Protein AF-D9SPM3-F1 (afdb_monomer)

Foldseek 3Di:
DDPVLVVLVVVLVVVLVVLLVCLLCFQVLFDAQAQLLFGAAHPCCPDPQNVVLNVVLNVQLVVLSVVLVVVLVVVCVVCVLQNVLSSLVSVVVSVVSSLVSSLVSVVVVVVVPVVDDRDHPCPDDDDPDPVVPVPCPDLPADDPVLVVVLVVLLVVLCVLCVVLVNNVLSVVLVVLLVVLVVQLVLLVQADADDFWFDPVQLVVLQSVLSHLLSVLSSLLSVLSSQLSSLVSCVSSVVDDPVVNVVSNCCSPPVSVVVSVVSSVCQGASSNNDDDDDDDPPNIHGNDDRPSVQDVSSWAGEDLPDPDQWYATSIHHGIHGHCNDPVNVVVVVVVVVVSVVVSVVSNVVSVCCVQQLPQWDFDDDQFWTWTDDPQIDTGGLVFWDDKDKAQAADPQKDDPDFDDDAQATAHFIAGPVARTEGEGTNGRNGIWMWTQGPVSHIYIHDDPDNVVRVVVVVVSVVSSVVD

Mean predicted aligned error: 9.83 Å

Sequence (466 aa):
MDGSMIFISIFSIVIFSIFYAIGSYINALSNKGIFFGVRMPLGYEKHENLLALKKDYTKRFNISFLIFVLVYAITIFLFKDYVFSTFFIAIFALLLLIHNNFYTIHKKVRQIKKEEVWKFESRKVVVVDLKGRKNTSENKTLSKGLYFILAAIVLVSFIIAFREDIIFLAIAQIVTTLVMLLAIYAINNTKQQLNGGEANELIEKNKRYKYYISLLMYIASLAVTLSFFFVILASADFISSPVIFISIIATTFIPMIIIVIGALLIGQGGKNLSVNSVNDEDKLIIDRDDDENYVLGCFYYNKNDPAVFVPKRIGIGTDLNYAKPGSKIFIGIVLAILIGSLISTFSLSHLVSTGVKEKSITIEANELSIEGMYGIKIPYESIYSIEMMETFPQDMTRKNGLAINHTLIGKFKSKAYDNCNLYIMDSRKPNLFIYTKEEKRIFINYENPDRTRELYDKIIEKIHNN

Organism: Clostridium cellulovorans (strain ATCC 35296 / DSM 3052 / OCM 3 / 743B) (NCBI:txid573061)

Structure (mmCIF, N/CA/C/O backbone):
data_AF-D9SPM3-F1
#
_entry.id   AF-D9SPM3-F1
#
loop_
_atom_site.group_PDB
_atom_site.id
_atom_site.type_symbol
_atom_site.label_atom_id
_atom_site.label_alt_id
_atom_site.label_comp_id
_atom_site.label_asym_id
_atom_site.label_entity_id
_atom_site.label_seq_id
_atom_site.pdbx_PDB_ins_code
_atom_site.Cartn_x
_atom_site.Cartn_y
_atom_site.Cartn_z
_atom_site.occupancy
_atom_site.B_iso_or_equiv
_atom_site.auth_seq_id
_atom_site.auth_comp_id
_atom_site.auth_asym_id
_atom_site.auth_atom_id
_atom_site.pdbx_PDB_model_num
ATOM 1 N N . MET A 1 1 ? 5.588 10.100 23.637 1.00 52.31 1 MET A N 1
ATOM 2 C CA . MET A 1 1 ? 5.103 10.030 22.240 1.00 52.31 1 MET A CA 1
ATOM 3 C C . MET A 1 1 ? 4.116 8.878 22.198 1.00 52.31 1 MET A C 1
ATOM 5 O O . MET A 1 1 ? 4.451 7.845 22.761 1.00 52.31 1 MET A O 1
ATOM 9 N N . ASP A 1 2 ? 2.910 9.067 21.660 1.00 69.44 2 ASP A N 1
ATOM 10 C CA . ASP A 1 2 ? 1.907 7.993 21.590 1.00 69.44 2 ASP A CA 1
ATOM 11 C C . ASP A 1 2 ? 2.465 6.778 20.814 1.00 69.44 2 ASP A C 1
ATOM 13 O O . ASP A 1 2 ? 3.255 6.948 19.879 1.00 69.44 2 ASP A O 1
ATOM 17 N N . GLY A 1 3 ? 2.095 5.557 21.206 1.00 71.19 3 GLY A N 1
ATOM 18 C CA . GLY A 1 3 ? 2.584 4.321 20.586 1.00 71.19 3 GLY A CA 1
ATOM 19 C C . GLY A 1 3 ? 2.261 4.254 19.090 1.00 71.19 3 GLY A C 1
ATOM 20 O O . GLY A 1 3 ? 3.086 3.799 18.296 1.00 71.19 3 GLY A O 1
ATOM 21 N N . SER A 1 4 ? 1.113 4.811 18.691 1.00 70.38 4 SER A N 1
ATOM 22 C CA . SER A 1 4 ? 0.690 4.961 17.292 1.00 70.38 4 SER A CA 1
ATOM 23 C C . SER A 1 4 ? 1.667 5.824 16.473 1.00 70.38 4 SER A C 1
ATOM 25 O O . SER A 1 4 ? 2.083 5.444 15.377 1.00 70.38 4 SER A O 1
ATOM 27 N N . MET A 1 5 ? 2.112 6.951 17.036 1.00 79.12 5 MET A N 1
ATOM 28 C CA . MET A 1 5 ? 3.074 7.867 16.420 1.00 79.12 5 MET A CA 1
ATOM 29 C C . MET A 1 5 ? 4.452 7.230 16.267 1.00 79.12 5 MET A C 1
ATOM 31 O O . MET A 1 5 ? 5.088 7.404 15.228 1.00 79.12 5 MET A O 1
ATOM 35 N N . ILE A 1 6 ? 4.918 6.484 17.275 1.00 82.44 6 ILE A N 1
ATOM 36 C CA . ILE A 1 6 ? 6.203 5.771 17.206 1.00 82.44 6 ILE A CA 1
ATOM 37 C C . ILE A 1 6 ? 6.146 4.720 16.098 1.00 82.44 6 ILE A C 1
ATOM 39 O O . ILE A 1 6 ? 7.025 4.688 15.237 1.00 82.44 6 ILE A O 1
ATOM 43 N N . PHE A 1 7 ? 5.084 3.911 16.079 1.00 82.00 7 PHE A N 1
ATOM 44 C CA . PHE A 1 7 ? 4.886 2.886 15.061 1.00 82.00 7 PHE A CA 1
ATOM 45 C C . PHE A 1 7 ? 4.881 3.476 13.646 1.00 82.00 7 PHE A C 1
ATOM 47 O O . PHE A 1 7 ? 5.651 3.034 12.793 1.00 82.00 7 PHE A O 1
ATOM 54 N N . ILE A 1 8 ? 4.076 4.516 13.403 1.00 85.44 8 ILE A N 1
ATOM 55 C CA . ILE A 1 8 ? 3.985 5.139 12.077 1.00 85.44 8 ILE A CA 1
ATOM 56 C C . ILE A 1 8 ? 5.299 5.816 11.698 1.00 85.44 8 ILE A C 1
ATOM 58 O O . ILE A 1 8 ? 5.698 5.738 10.540 1.00 85.44 8 ILE A O 1
ATOM 62 N N . SER A 1 9 ? 6.018 6.417 12.645 1.00 87.44 9 SER A N 1
ATOM 63 C CA . SER A 1 9 ? 7.339 7.001 12.382 1.00 87.44 9 SER A CA 1
ATOM 64 C C . SER A 1 9 ? 8.340 5.945 11.907 1.00 87.44 9 SER A C 1
ATOM 66 O O . SER A 1 9 ? 8.970 6.128 10.866 1.00 87.44 9 SER A O 1
ATOM 68 N N . ILE A 1 10 ? 8.435 4.809 12.606 1.00 86.69 10 ILE A N 1
ATOM 69 C CA . ILE A 1 10 ? 9.313 3.692 12.219 1.00 86.69 10 ILE A CA 1
ATOM 70 C C . ILE A 1 10 ? 8.909 3.148 10.845 1.00 86.69 10 ILE A C 1
ATOM 72 O O . ILE A 1 10 ? 9.753 2.987 9.963 1.00 86.69 10 ILE A O 1
ATOM 76 N N . PHE A 1 11 ? 7.612 2.923 10.633 1.00 86.19 11 PHE A N 1
ATOM 77 C CA . PHE A 1 11 ? 7.088 2.439 9.360 1.00 86.19 11 PHE A CA 1
ATOM 78 C C . PHE A 1 11 ? 7.397 3.408 8.206 1.00 86.19 11 PHE A C 1
ATOM 80 O O . PHE A 1 11 ? 7.850 2.991 7.138 1.00 86.19 11 PHE A O 1
ATOM 87 N N . SER A 1 12 ? 7.239 4.713 8.445 1.00 91.69 12 SER A N 1
ATOM 88 C CA . SER A 1 12 ? 7.533 5.772 7.473 1.00 91.69 12 SER A CA 1
ATOM 89 C C . SER A 1 12 ? 8.999 5.780 7.073 1.00 91.69 12 SER A C 1
ATOM 91 O O . SER A 1 12 ? 9.294 5.885 5.887 1.00 91.69 12 SER A O 1
ATOM 93 N N . ILE A 1 13 ? 9.919 5.618 8.030 1.00 92.00 13 ILE A N 1
ATOM 94 C CA . ILE A 1 13 ? 11.359 5.565 7.747 1.00 92.00 13 ILE A CA 1
ATOM 95 C C . ILE A 1 13 ? 11.666 4.445 6.754 1.00 92.00 13 ILE A C 1
ATOM 97 O O . ILE A 1 13 ? 12.374 4.681 5.773 1.00 92.00 13 ILE A O 1
ATOM 101 N N . VAL A 1 14 ? 11.116 3.245 6.960 1.00 89.38 14 VAL A N 1
ATOM 102 C CA . VAL A 1 14 ? 11.396 2.119 6.061 1.00 89.38 14 VAL A CA 1
ATOM 103 C C . VAL A 1 14 ? 10.812 2.364 4.670 1.00 89.38 14 VAL A C 1
ATOM 105 O O . VAL A 1 14 ? 11.526 2.238 3.674 1.00 89.38 14 VAL A O 1
ATOM 108 N N . ILE A 1 15 ? 9.542 2.770 4.587 1.00 90.88 15 ILE A N 1
ATOM 109 C CA . ILE A 1 15 ? 8.879 3.027 3.303 1.00 90.88 15 ILE A CA 1
ATOM 110 C C . ILE A 1 15 ? 9.575 4.161 2.538 1.00 90.88 15 ILE A C 1
ATOM 112 O O . ILE A 1 15 ? 9.873 4.020 1.351 1.00 90.88 15 ILE A O 1
ATOM 116 N N . PHE A 1 16 ? 9.906 5.265 3.205 1.00 95.62 16 PHE A N 1
ATOM 117 C CA . PHE A 1 16 ? 10.582 6.397 2.573 1.00 95.62 16 PHE A CA 1
ATOM 118 C C . PHE A 1 16 ? 12.001 6.045 2.131 1.00 95.62 16 PHE A C 1
ATOM 120 O O . PHE A 1 16 ? 12.412 6.483 1.061 1.00 95.62 16 PHE A O 1
ATOM 127 N N . SER A 1 17 ? 12.725 5.211 2.882 1.00 92.81 17 SER A N 1
ATOM 128 C CA . SER A 1 17 ? 14.054 4.724 2.479 1.00 92.81 17 SER A CA 1
ATOM 129 C C . SER A 1 17 ? 14.000 3.910 1.184 1.00 92.81 17 SER A C 1
ATOM 131 O O . SER A 1 17 ? 14.887 4.014 0.337 1.00 92.81 17 SER A O 1
ATOM 133 N N . ILE A 1 18 ? 12.930 3.139 0.980 1.00 89.69 18 ILE A N 1
ATOM 134 C CA . ILE A 1 18 ? 12.718 2.375 -0.255 1.00 89.69 18 ILE A CA 1
ATOM 135 C C . ILE A 1 18 ? 12.405 3.304 -1.420 1.00 89.69 18 ILE A C 1
ATOM 137 O O . ILE A 1 18 ? 13.001 3.175 -2.486 1.00 89.69 18 ILE A O 1
ATOM 141 N N . PHE A 1 19 ? 11.505 4.266 -1.226 1.00 93.38 19 PHE A N 1
ATOM 142 C CA . PHE A 1 19 ? 11.206 5.262 -2.253 1.00 93.38 19 PHE A CA 1
ATOM 143 C C . PHE A 1 19 ? 12.419 6.132 -2.593 1.00 93.38 19 PHE A C 1
ATOM 145 O O . PHE A 1 19 ? 12.628 6.447 -3.765 1.00 93.38 19 PHE A O 1
ATOM 152 N N . TYR A 1 20 ? 13.250 6.456 -1.601 1.00 95.88 20 TYR A N 1
ATOM 153 C CA . TYR A 1 20 ? 14.543 7.093 -1.811 1.00 95.88 20 TYR A CA 1
ATOM 154 C C . TYR A 1 20 ? 15.431 6.232 -2.707 1.00 95.88 20 TYR A C 1
ATOM 156 O O . TYR A 1 20 ? 15.867 6.707 -3.750 1.00 95.88 20 TYR A O 1
ATOM 164 N N . ALA A 1 21 ? 15.616 4.948 -2.378 1.00 92.44 21 ALA A N 1
ATOM 165 C CA . ALA A 1 21 ? 16.398 4.031 -3.203 1.00 92.44 21 ALA A CA 1
ATOM 166 C C . ALA A 1 21 ? 15.844 3.932 -4.638 1.00 92.44 21 ALA A C 1
ATOM 168 O O . ALA A 1 21 ? 16.591 4.087 -5.604 1.00 92.44 21 ALA A O 1
ATOM 169 N N . ILE A 1 22 ? 14.532 3.749 -4.808 1.00 90.06 22 ILE A N 1
ATOM 170 C CA . ILE A 1 22 ? 13.891 3.698 -6.133 1.00 90.06 22 ILE A CA 1
ATOM 171 C C . ILE A 1 22 ? 14.158 4.986 -6.922 1.00 90.06 22 ILE A C 1
ATOM 173 O O . ILE A 1 22 ? 14.510 4.906 -8.099 1.00 90.06 22 ILE A O 1
ATOM 177 N N . GLY A 1 23 ? 14.021 6.158 -6.293 1.00 93.81 23 GLY A N 1
ATOM 178 C CA . GLY A 1 23 ? 14.321 7.446 -6.916 1.00 93.81 23 GLY A CA 1
ATOM 179 C C . GLY A 1 23 ? 15.795 7.571 -7.300 1.00 93.81 23 GLY A C 1
ATOM 180 O O . GLY A 1 23 ? 16.112 7.766 -8.471 1.00 93.81 23 GLY A O 1
ATOM 181 N N . SER A 1 24 ? 16.718 7.348 -6.362 1.00 93.62 24 SER A N 1
ATOM 182 C CA . SER A 1 24 ? 18.165 7.422 -6.605 1.00 93.62 24 SER A CA 1
ATOM 183 C C . SER A 1 24 ? 18.628 6.498 -7.738 1.00 93.62 24 SER A C 1
ATOM 185 O O . SER A 1 24 ? 19.523 6.861 -8.505 1.00 93.62 24 SER A O 1
ATOM 187 N N . TYR A 1 25 ? 17.999 5.328 -7.887 1.00 90.38 25 TYR A N 1
ATOM 188 C CA . TYR A 1 25 ? 18.333 4.341 -8.914 1.00 90.38 25 TYR A CA 1
ATOM 189 C C . TYR A 1 25 ? 17.376 4.333 -10.116 1.00 90.38 25 TYR A C 1
ATOM 191 O O . TYR A 1 25 ? 17.509 3.460 -10.972 1.00 90.38 25 TYR A O 1
ATOM 199 N N . ILE A 1 26 ? 16.466 5.305 -10.263 1.00 90.06 26 ILE A N 1
ATOM 200 C CA . ILE A 1 26 ? 15.400 5.276 -11.283 1.00 90.06 26 ILE A CA 1
ATOM 201 C C . ILE A 1 26 ? 15.927 5.035 -12.709 1.00 90.06 26 ILE A C 1
ATOM 203 O O . ILE A 1 26 ? 15.393 4.219 -13.465 1.00 90.06 26 ILE A O 1
ATOM 207 N N . ASN A 1 27 ? 17.039 5.687 -13.062 1.00 87.88 27 ASN A N 1
ATOM 208 C CA . ASN A 1 27 ? 17.683 5.512 -14.359 1.00 87.88 27 ASN A CA 1
ATOM 209 C C . ASN A 1 27 ? 18.377 4.145 -14.463 1.00 87.88 27 ASN A C 1
ATOM 211 O O . ASN A 1 27 ? 18.220 3.439 -15.453 1.00 87.88 27 ASN A O 1
ATOM 215 N N . ALA A 1 28 ? 19.095 3.734 -13.414 1.00 84.81 28 ALA A N 1
ATOM 216 C CA . ALA A 1 28 ? 19.797 2.452 -13.371 1.00 84.81 28 ALA A CA 1
ATOM 217 C C . ALA A 1 28 ? 18.843 1.248 -13.395 1.00 84.81 28 ALA A C 1
ATOM 219 O O . ALA A 1 28 ? 19.225 0.182 -13.869 1.00 84.81 28 ALA A O 1
ATOM 220 N N . LEU A 1 29 ? 17.605 1.403 -12.927 1.00 82.44 29 LEU A N 1
ATOM 221 C CA . LEU A 1 29 ? 16.567 0.373 -12.977 1.00 82.44 29 LEU A CA 1
ATOM 222 C C . LEU A 1 29 ? 15.960 0.194 -14.379 1.00 82.44 29 LEU A C 1
ATOM 224 O O . LEU A 1 29 ? 15.351 -0.838 -14.641 1.00 82.44 29 LEU A O 1
ATOM 228 N N . SER A 1 30 ? 16.160 1.149 -15.290 1.00 83.56 30 SER A N 1
ATOM 229 C CA . SER A 1 30 ? 15.612 1.122 -16.654 1.00 83.56 30 SER A CA 1
ATOM 230 C C . SER A 1 30 ? 16.374 0.161 -17.581 1.00 83.56 30 SER A C 1
ATOM 232 O O . SER A 1 30 ? 17.455 -0.336 -17.240 1.00 83.56 30 SER A O 1
ATOM 234 N N . ASN A 1 31 ? 15.809 -0.139 -18.755 1.00 76.44 31 ASN A N 1
ATOM 235 C CA . ASN A 1 31 ? 16.478 -0.962 -19.770 1.00 76.44 31 ASN A CA 1
ATOM 236 C C . ASN A 1 31 ? 17.739 -0.282 -20.325 1.00 76.44 31 ASN A C 1
ATOM 238 O O . ASN A 1 31 ? 17.851 0.943 -20.321 1.00 76.44 31 ASN A O 1
ATOM 242 N N . LYS A 1 32 ? 18.676 -1.088 -20.846 1.00 75.38 32 LYS A N 1
ATOM 243 C CA . LYS A 1 32 ? 19.833 -0.568 -21.593 1.00 75.38 32 LYS A CA 1
ATOM 244 C C . LYS A 1 32 ? 19.348 0.265 -22.790 1.00 75.38 32 LYS A C 1
ATOM 246 O O . LYS A 1 32 ? 18.347 -0.093 -23.415 1.00 75.38 32 LYS A O 1
ATOM 251 N N . GLY A 1 33 ? 20.042 1.366 -23.078 1.00 77.38 33 GLY A N 1
ATOM 252 C CA . GLY A 1 33 ? 19.662 2.314 -24.133 1.00 77.38 33 GLY A CA 1
ATOM 253 C C . GLY A 1 33 ? 18.517 3.266 -23.763 1.00 77.38 33 GLY A C 1
ATOM 254 O O . GLY A 1 33 ? 17.997 3.950 -24.638 1.00 77.38 33 GLY A O 1
ATOM 255 N N . ILE A 1 34 ? 18.096 3.323 -22.492 1.00 85.19 34 ILE A N 1
ATOM 256 C CA . ILE A 1 34 ? 17.138 4.321 -21.994 1.00 85.19 34 ILE A CA 1
ATOM 257 C C . ILE A 1 34 ? 17.830 5.199 -20.952 1.00 85.19 34 ILE A C 1
ATOM 259 O O . ILE A 1 34 ? 18.307 4.701 -19.934 1.00 85.19 34 ILE A O 1
ATOM 263 N N . PHE A 1 35 ? 17.826 6.511 -21.183 1.00 89.50 35 PHE A N 1
ATOM 264 C CA . PHE A 1 35 ? 18.357 7.511 -20.264 1.00 89.50 35 PHE A CA 1
ATOM 265 C C . PHE A 1 35 ? 17.269 8.523 -19.912 1.00 89.50 35 PHE A C 1
ATOM 267 O O . PHE A 1 35 ? 16.781 9.253 -20.772 1.00 89.50 35 PHE A O 1
ATOM 274 N N . PHE A 1 36 ? 16.829 8.518 -18.652 1.00 92.69 36 PHE A N 1
ATOM 275 C CA . PHE A 1 36 ? 15.696 9.311 -18.160 1.00 92.69 36 PHE A CA 1
ATOM 276 C C . PHE A 1 36 ? 14.496 9.309 -19.129 1.00 92.69 36 PHE A C 1
ATOM 278 O O . PHE A 1 36 ? 13.918 10.344 -19.462 1.00 92.69 36 PHE A O 1
ATOM 285 N N . GLY A 1 37 ? 14.108 8.118 -19.586 1.00 90.94 37 GLY A N 1
ATOM 286 C CA . GLY A 1 37 ? 12.943 7.927 -20.450 1.00 90.94 37 GLY A CA 1
ATOM 287 C C . GLY A 1 37 ? 13.173 8.211 -21.927 1.00 90.94 37 GLY A C 1
ATOM 288 O O . GLY A 1 37 ? 12.296 7.900 -22.721 1.00 90.94 37 GLY A O 1
ATOM 289 N N . VAL A 1 38 ? 14.334 8.722 -22.328 1.00 90.56 38 VAL A N 1
ATOM 290 C CA . VAL A 1 38 ? 14.695 8.968 -23.732 1.00 90.56 38 VAL A CA 1
ATOM 291 C C . VAL A 1 38 ? 15.527 7.802 -24.254 1.00 90.56 38 VAL A C 1
ATOM 293 O O . VAL A 1 38 ? 16.403 7.308 -23.542 1.00 90.56 38 VAL A O 1
ATOM 296 N N . ARG A 1 39 ? 15.232 7.325 -25.467 1.00 86.12 39 ARG A N 1
ATOM 297 C CA . ARG A 1 39 ? 15.971 6.210 -26.064 1.00 86.12 39 ARG A CA 1
ATOM 298 C C . ARG A 1 39 ? 17.212 6.741 -26.758 1.00 86.12 39 ARG A C 1
ATOM 300 O O . ARG A 1 39 ? 17.115 7.695 -27.530 1.00 86.12 39 ARG A O 1
ATOM 307 N N . MET A 1 40 ? 18.346 6.101 -26.500 1.00 80.00 40 MET A N 1
ATOM 308 C CA . MET A 1 40 ? 19.643 6.465 -27.062 1.00 80.00 40 MET A CA 1
ATOM 309 C C . MET A 1 40 ? 20.441 5.242 -27.523 1.00 80.00 40 MET A C 1
ATOM 311 O O . MET A 1 40 ? 20.245 4.151 -26.972 1.00 80.00 40 MET A O 1
ATOM 315 N N . PRO A 1 41 ? 21.345 5.415 -28.507 1.00 74.19 41 PRO A N 1
ATOM 316 C CA . PRO A 1 41 ? 22.293 4.375 -28.877 1.00 74.19 41 PRO A CA 1
ATOM 317 C C . PRO A 1 41 ? 23.167 3.987 -27.677 1.00 74.19 41 PRO A C 1
ATOM 319 O O . PRO A 1 41 ? 23.467 4.812 -26.810 1.00 74.19 41 PRO A O 1
ATOM 322 N N . LEU A 1 42 ? 23.585 2.722 -27.620 1.00 70.50 42 LEU A N 1
ATOM 323 C CA . LEU A 1 42 ? 24.457 2.246 -26.546 1.00 70.50 42 LEU A CA 1
ATOM 324 C C . LEU A 1 42 ? 25.788 3.005 -26.562 1.00 70.50 42 LEU A C 1
ATOM 326 O O . LEU A 1 42 ? 26.367 3.232 -27.620 1.00 70.50 42 LEU A O 1
ATOM 330 N N . GLY A 1 43 ? 26.275 3.382 -25.381 1.00 68.00 43 GLY A N 1
ATOM 331 C CA . GLY A 1 43 ? 27.540 4.102 -25.228 1.00 68.00 43 GLY A CA 1
ATOM 332 C C . GLY A 1 43 ? 27.381 5.620 -25.184 1.00 68.00 43 GLY A C 1
ATOM 333 O O . GLY A 1 43 ? 28.205 6.278 -24.545 1.00 68.00 43 GLY A O 1
ATOM 334 N N . TYR A 1 44 ? 26.284 6.172 -25.722 1.00 72.75 44 TYR A N 1
ATOM 335 C CA . TYR A 1 44 ? 26.002 7.605 -25.615 1.00 72.75 44 TYR A CA 1
ATOM 336 C C . TYR A 1 44 ? 25.779 8.043 -24.164 1.00 72.75 44 TYR A C 1
ATOM 338 O O . TYR A 1 44 ? 26.101 9.175 -23.821 1.00 72.75 44 TYR A O 1
ATOM 346 N N . GLU A 1 45 ? 25.349 7.145 -23.266 1.00 69.75 45 GLU A N 1
ATOM 347 C CA . GLU A 1 45 ? 25.155 7.456 -21.842 1.00 69.75 45 GLU A CA 1
ATOM 348 C C . GLU A 1 45 ? 26.414 7.978 -21.114 1.00 69.75 45 GLU A C 1
ATOM 350 O O . GLU A 1 45 ? 26.308 8.493 -19.998 1.00 69.75 45 GLU A O 1
ATOM 355 N N . LYS A 1 46 ? 27.601 7.826 -21.721 1.00 75.38 46 LYS A N 1
ATOM 356 C CA . LYS A 1 46 ? 28.892 8.275 -21.184 1.00 75.38 46 LYS A CA 1
ATOM 357 C C . LYS A 1 46 ? 29.296 9.681 -21.637 1.00 75.38 46 LYS A C 1
ATOM 359 O O . LYS A 1 46 ? 30.297 10.182 -21.134 1.00 75.38 46 LYS A O 1
ATOM 364 N N . HIS A 1 47 ? 28.550 10.323 -22.540 1.00 81.19 47 HIS A N 1
ATOM 365 C CA . HIS A 1 47 ? 28.836 11.703 -22.944 1.00 81.19 47 HIS A CA 1
ATOM 366 C C . HIS A 1 47 ? 28.783 12.656 -21.744 1.00 81.19 47 HIS A C 1
ATOM 368 O O . HIS A 1 47 ? 27.895 12.556 -20.890 1.00 81.19 47 HIS A O 1
ATOM 374 N N . GLU A 1 48 ? 29.712 13.615 -21.700 1.00 84.44 48 GLU A N 1
ATOM 375 C CA . GLU A 1 48 ? 29.872 14.545 -20.573 1.00 84.44 48 GLU A CA 1
ATOM 376 C C . GLU A 1 48 ? 28.576 15.296 -20.237 1.00 84.44 48 GLU A C 1
ATOM 378 O O . GLU A 1 48 ? 28.195 15.375 -19.066 1.00 84.44 48 GLU A O 1
ATOM 383 N N . ASN A 1 49 ? 27.841 15.743 -21.261 1.00 86.31 49 ASN A N 1
ATOM 384 C CA . ASN A 1 49 ? 26.555 16.433 -21.122 1.00 86.31 49 ASN A CA 1
ATOM 385 C C . ASN A 1 49 ? 25.525 15.582 -20.352 1.00 86.31 49 ASN A C 1
ATOM 387 O O . ASN A 1 49 ? 24.818 16.075 -19.471 1.00 86.31 49 ASN A O 1
ATOM 391 N N . LEU A 1 50 ? 25.465 14.276 -20.627 1.00 88.06 50 LEU A N 1
ATOM 392 C CA . LEU A 1 50 ? 24.525 13.352 -19.988 1.00 88.06 50 LEU A CA 1
ATOM 393 C C . LEU A 1 50 ? 24.981 12.960 -18.577 1.00 88.06 50 LEU A C 1
ATOM 395 O O . LEU A 1 50 ? 24.163 12.876 -17.656 1.00 88.06 50 LEU A O 1
ATOM 399 N N . LEU A 1 51 ? 26.289 12.805 -18.360 1.00 89.56 51 LEU A N 1
ATOM 400 C CA . LEU A 1 51 ? 26.849 12.607 -17.021 1.00 89.56 51 LEU A CA 1
ATOM 401 C C . LEU A 1 51 ? 26.578 13.814 -16.110 1.00 89.56 51 LEU A C 1
ATOM 403 O O . LEU A 1 51 ? 26.240 13.628 -14.936 1.00 89.56 51 LEU A O 1
ATOM 407 N N . ALA A 1 52 ? 26.658 15.037 -16.642 1.00 93.19 52 ALA A N 1
ATOM 408 C CA . ALA A 1 52 ? 26.297 16.255 -15.922 1.00 93.19 52 ALA A CA 1
ATOM 409 C C . ALA A 1 52 ? 24.810 16.262 -15.526 1.00 93.19 52 ALA A C 1
ATOM 411 O O . ALA A 1 52 ? 24.488 16.535 -14.368 1.00 93.19 52 ALA A O 1
ATOM 412 N N . LEU A 1 53 ? 23.905 15.863 -16.429 1.00 94.81 53 LEU A N 1
ATOM 413 C CA . LEU A 1 53 ? 22.474 15.730 -16.120 1.00 94.81 53 LEU A CA 1
ATOM 414 C C . LEU A 1 53 ? 22.182 14.666 -15.056 1.00 94.81 53 LEU A C 1
ATOM 416 O O . LEU A 1 53 ? 21.304 14.861 -14.214 1.00 94.81 53 LEU A O 1
ATOM 420 N N . LYS A 1 54 ? 22.929 13.557 -15.041 1.00 93.56 54 LYS A N 1
ATOM 421 C CA . LYS A 1 54 ? 22.818 12.547 -13.978 1.00 93.56 54 LYS A CA 1
ATOM 422 C C . LYS A 1 54 ? 23.246 13.113 -12.619 1.00 93.56 54 LYS A C 1
ATOM 424 O O . LYS A 1 54 ? 22.582 12.847 -11.621 1.00 93.56 54 LYS A O 1
ATOM 429 N N . LYS A 1 55 ? 24.324 13.905 -12.567 1.00 94.69 55 LYS A N 1
ATOM 430 C CA . LYS A 1 55 ? 24.756 14.593 -11.334 1.00 94.69 55 LYS A CA 1
ATOM 431 C C . LYS A 1 55 ? 23.716 15.620 -10.869 1.00 94.69 55 LYS A C 1
ATOM 433 O O . LYS A 1 55 ? 23.405 15.662 -9.679 1.00 94.69 55 LYS A O 1
ATOM 438 N N . ASP A 1 56 ? 23.148 16.391 -11.799 1.00 95.88 56 ASP A N 1
ATOM 439 C CA . ASP A 1 56 ? 22.060 17.342 -11.527 1.00 95.88 56 ASP A CA 1
ATOM 440 C C . ASP A 1 56 ? 20.829 16.633 -10.941 1.00 95.88 56 ASP A C 1
ATOM 442 O O . ASP A 1 56 ? 20.303 17.054 -9.911 1.00 95.88 56 ASP A O 1
ATOM 446 N N . TYR A 1 57 ? 20.425 15.497 -11.526 1.00 96.94 57 TYR A N 1
ATOM 447 C CA . TYR A 1 57 ? 19.353 14.661 -10.982 1.00 96.94 57 TYR A CA 1
ATOM 448 C C . TYR A 1 57 ? 19.610 14.280 -9.524 1.00 96.94 57 TYR A C 1
ATOM 450 O O . TYR A 1 57 ? 18.771 14.554 -8.669 1.00 96.94 57 TYR A O 1
ATOM 458 N N . THR A 1 58 ? 20.767 13.675 -9.237 1.00 96.38 58 THR A N 1
ATOM 459 C CA . THR A 1 58 ? 21.103 13.193 -7.892 1.00 96.38 58 THR A CA 1
ATOM 460 C C . THR A 1 58 ? 21.073 14.328 -6.876 1.00 96.38 58 THR A C 1
ATOM 462 O O . THR A 1 58 ? 20.474 14.187 -5.812 1.00 96.38 58 THR A O 1
ATOM 465 N N . LYS A 1 59 ? 21.663 15.484 -7.211 1.00 97.44 59 LYS A N 1
ATOM 466 C CA . LYS A 1 59 ? 21.667 16.655 -6.328 1.00 97.44 59 LYS A CA 1
ATOM 467 C C . LYS A 1 59 ? 20.244 17.143 -6.044 1.00 97.44 59 LYS A C 1
ATOM 469 O O . LYS A 1 59 ? 19.879 17.318 -4.884 1.00 97.44 59 LYS A O 1
ATOM 474 N N . ARG A 1 60 ? 19.435 17.346 -7.090 1.00 97.31 60 ARG A N 1
ATOM 475 C CA . ARG A 1 60 ? 18.057 17.848 -6.964 1.00 97.31 60 ARG A CA 1
ATOM 476 C C . ARG A 1 60 ? 17.164 16.876 -6.202 1.00 97.31 60 ARG A C 1
ATOM 478 O O . ARG A 1 60 ? 16.450 17.302 -5.296 1.00 97.31 60 ARG A O 1
ATOM 485 N N . PHE A 1 61 ? 17.255 15.585 -6.515 1.00 98.19 61 PHE A N 1
ATOM 486 C CA . PHE A 1 61 ? 16.487 14.551 -5.836 1.00 98.19 61 PHE A CA 1
ATOM 487 C C . PHE A 1 61 ? 16.818 14.514 -4.343 1.00 98.19 61 PHE A C 1
ATOM 489 O O . PHE A 1 61 ? 15.902 14.654 -3.538 1.00 98.19 61 PHE A O 1
ATOM 496 N N . ASN A 1 62 ? 18.102 14.459 -3.972 1.00 98.12 62 ASN A N 1
ATOM 497 C CA . ASN A 1 62 ? 18.526 14.415 -2.569 1.00 98.12 62 ASN A CA 1
ATOM 498 C C . ASN A 1 62 ? 18.069 15.650 -1.780 1.00 98.12 62 ASN A C 1
ATOM 500 O O . ASN A 1 62 ? 17.546 15.507 -0.677 1.00 98.12 62 ASN A O 1
ATOM 504 N N . ILE A 1 63 ? 18.207 16.853 -2.353 1.00 98.19 63 ILE A N 1
ATOM 505 C CA . ILE A 1 63 ? 17.738 18.093 -1.713 1.00 98.19 63 ILE A CA 1
ATOM 506 C C . ILE A 1 63 ? 16.216 18.063 -1.538 1.00 98.19 63 ILE A C 1
ATOM 508 O O . ILE A 1 63 ? 15.716 18.303 -0.442 1.00 98.19 63 ILE A O 1
ATOM 512 N N . SER A 1 64 ? 15.468 17.739 -2.597 1.00 98.19 64 SER A N 1
ATOM 513 C CA . SER A 1 64 ? 14.002 17.702 -2.526 1.00 98.19 64 SER A CA 1
ATOM 514 C C . SER A 1 64 ? 13.491 16.640 -1.550 1.00 98.19 64 SER A C 1
ATOM 516 O O . SER A 1 64 ? 12.543 16.898 -0.814 1.00 98.19 64 SER A O 1
ATOM 518 N N . PHE A 1 65 ? 14.140 15.475 -1.491 1.00 98.44 65 PHE A N 1
ATOM 519 C CA . PHE A 1 65 ? 13.789 14.401 -0.571 1.00 98.44 65 PHE A CA 1
ATOM 520 C C . PHE A 1 65 ? 14.077 14.786 0.885 1.00 98.44 65 PHE A C 1
ATOM 522 O O . PHE A 1 65 ? 13.243 14.542 1.752 1.00 98.44 65 PHE A O 1
ATOM 529 N N . LEU A 1 66 ? 15.207 15.450 1.158 1.00 98.06 66 LEU A N 1
ATOM 530 C CA . LEU A 1 66 ? 15.505 15.979 2.492 1.00 98.06 66 LEU A CA 1
ATOM 531 C C . LEU A 1 66 ? 14.435 16.983 2.943 1.00 98.06 66 LEU A C 1
ATOM 533 O O . LEU A 1 66 ? 13.919 16.869 4.052 1.00 98.06 66 LEU A O 1
ATOM 537 N N . ILE A 1 67 ? 14.058 17.923 2.069 1.00 98.38 67 ILE A N 1
ATOM 538 C CA . ILE A 1 67 ? 12.975 18.880 2.343 1.00 98.38 67 ILE A CA 1
ATOM 539 C C . ILE A 1 67 ? 11.666 18.135 2.628 1.00 98.38 67 ILE A C 1
ATOM 541 O O . ILE A 1 67 ? 10.988 18.448 3.601 1.00 98.38 67 ILE A O 1
ATOM 545 N N . PHE A 1 68 ? 11.330 17.122 1.826 1.00 98.38 68 PHE A N 1
ATOM 546 C CA . PHE A 1 68 ? 10.138 16.301 2.034 1.00 98.38 68 PHE A CA 1
ATOM 547 C C . PHE A 1 68 ? 10.124 15.624 3.411 1.00 98.38 68 PHE A C 1
ATOM 549 O O . PHE A 1 68 ? 9.114 15.702 4.109 1.00 98.38 68 PHE A O 1
ATOM 556 N N . VAL A 1 69 ? 11.235 15.014 3.837 1.00 97.62 69 VAL A N 1
ATOM 557 C CA . VAL A 1 69 ? 11.336 14.364 5.155 1.00 97.62 69 VAL A CA 1
ATOM 558 C C . VAL A 1 69 ? 11.165 15.378 6.288 1.00 97.62 69 VAL A C 1
ATOM 560 O O . VAL A 1 69 ? 10.440 15.100 7.241 1.00 97.62 69 VAL A O 1
ATOM 563 N N . LEU A 1 70 ? 11.771 16.566 6.175 1.00 97.12 70 LEU A N 1
ATOM 564 C CA . LEU A 1 70 ? 11.619 17.635 7.168 1.00 97.12 70 LEU A CA 1
ATOM 565 C C . LEU A 1 70 ? 10.168 18.134 7.250 1.00 97.12 70 LEU A C 1
ATOM 567 O O . LEU A 1 70 ? 9.613 18.237 8.341 1.00 97.12 70 LEU A O 1
ATOM 571 N N . VAL A 1 71 ? 9.525 18.380 6.105 1.00 97.44 71 VAL A N 1
ATOM 572 C CA . VAL A 1 71 ? 8.111 18.791 6.042 1.00 97.44 71 VAL A CA 1
ATOM 573 C C . VAL A 1 71 ? 7.203 17.713 6.629 1.00 97.44 71 VAL A C 1
ATOM 575 O O . VAL A 1 71 ? 6.289 18.031 7.390 1.00 97.44 71 VAL A O 1
ATOM 578 N N . TYR A 1 72 ? 7.460 16.439 6.330 1.00 96.12 72 TYR A N 1
ATOM 579 C CA . TYR A 1 72 ? 6.704 15.326 6.896 1.00 96.12 72 TYR A CA 1
ATOM 580 C C . TYR A 1 72 ? 6.854 15.246 8.419 1.00 96.12 72 TYR A C 1
ATOM 582 O O . TYR A 1 72 ? 5.851 15.145 9.122 1.00 96.12 72 TYR A O 1
ATOM 590 N N . ALA A 1 73 ? 8.082 15.355 8.934 1.00 93.94 73 ALA A N 1
ATOM 591 C CA . ALA A 1 73 ? 8.357 15.338 10.370 1.00 93.94 73 ALA A CA 1
ATOM 592 C C . ALA A 1 73 ? 7.677 16.503 11.113 1.00 93.94 73 ALA A C 1
ATOM 594 O O . ALA A 1 73 ? 7.182 16.329 12.225 1.00 93.94 73 ALA A O 1
ATOM 595 N N . ILE A 1 74 ? 7.593 17.681 10.491 1.00 94.88 74 ILE A N 1
ATOM 596 C CA . ILE A 1 74 ? 6.844 18.815 11.046 1.00 94.88 74 ILE A CA 1
ATOM 597 C C . ILE A 1 74 ? 5.337 18.529 10.999 1.00 94.88 74 ILE A C 1
ATOM 599 O O . ILE A 1 74 ? 4.636 18.718 11.989 1.00 94.88 74 ILE A O 1
ATOM 603 N N . THR A 1 75 ? 4.828 18.022 9.877 1.00 93.88 75 THR A N 1
ATOM 604 C CA . THR A 1 75 ? 3.389 17.795 9.673 1.00 93.88 75 THR A CA 1
ATOM 605 C C . THR A 1 75 ? 2.850 16.707 10.603 1.00 93.88 75 THR A C 1
ATOM 607 O O . THR A 1 75 ? 1.803 16.891 11.215 1.00 93.88 75 THR A O 1
ATOM 610 N N . ILE A 1 76 ? 3.575 15.599 10.786 1.00 91.19 76 ILE A N 1
ATOM 611 C CA . ILE A 1 76 ? 3.170 14.530 11.713 1.00 91.19 76 ILE A CA 1
ATOM 612 C C . ILE A 1 76 ? 3.129 15.035 13.165 1.00 91.19 76 ILE A C 1
ATOM 614 O O . ILE A 1 76 ? 2.274 14.620 13.943 1.00 91.19 76 ILE A O 1
ATOM 618 N N . PHE A 1 77 ? 4.007 15.983 13.518 1.00 90.00 77 PHE A N 1
ATOM 619 C CA . PHE A 1 77 ? 4.007 16.621 14.831 1.00 90.00 77 PHE A CA 1
ATOM 620 C C . PHE A 1 77 ? 2.867 17.633 15.001 1.00 90.00 77 PHE A C 1
ATOM 622 O O . PHE A 1 77 ? 2.307 17.720 16.091 1.00 90.00 77 PHE A O 1
ATOM 629 N N . LEU A 1 78 ? 2.508 18.390 13.961 1.00 91.56 78 LEU A N 1
ATOM 630 C CA . LEU A 1 78 ? 1.405 19.358 14.015 1.00 91.56 78 LEU A CA 1
ATOM 631 C C . LEU A 1 78 ? 0.024 18.683 13.987 1.00 91.56 78 LEU A C 1
ATOM 633 O O . LEU A 1 78 ? -0.905 19.162 14.628 1.00 91.56 78 LEU A O 1
ATOM 637 N N . PHE A 1 79 ? -0.105 17.551 13.291 1.00 88.94 79 PHE A N 1
ATOM 638 C CA . PHE A 1 79 ? -1.372 16.851 13.061 1.00 88.94 79 PHE A CA 1
ATOM 639 C C . PHE A 1 79 ? -1.379 15.449 13.694 1.00 88.94 79 PHE A C 1
ATOM 641 O O . PHE A 1 79 ? -1.668 14.454 13.025 1.00 88.94 79 PHE A O 1
ATOM 648 N N . LYS A 1 80 ? -1.074 15.371 14.999 1.00 84.88 80 LYS A N 1
ATOM 649 C CA . LYS A 1 80 ? -0.963 14.109 15.767 1.00 84.88 80 LYS A CA 1
ATOM 650 C C . LYS A 1 80 ? -2.249 13.270 15.777 1.00 84.88 80 LYS A C 1
ATOM 652 O O . LYS A 1 80 ? -2.187 12.049 15.834 1.00 84.88 80 LYS A O 1
ATOM 657 N N . ASP A 1 81 ? -3.404 13.910 15.649 1.00 81.62 81 ASP A N 1
ATOM 658 C CA . ASP A 1 81 ? -4.700 13.221 15.576 1.00 81.62 81 ASP A CA 1
ATOM 659 C C . ASP A 1 81 ? -4.965 12.589 14.195 1.00 81.62 81 ASP A C 1
ATOM 661 O O . ASP A 1 81 ? -5.831 11.730 14.042 1.00 81.62 81 ASP A O 1
ATOM 665 N N . TYR A 1 82 ? -4.215 13.006 13.172 1.00 86.88 82 TYR A N 1
ATOM 666 C CA . TYR A 1 82 ? -4.408 12.621 11.772 1.00 86.88 82 TYR A CA 1
ATOM 667 C C . TYR A 1 82 ? -3.202 11.864 11.212 1.00 86.88 82 TYR A C 1
ATOM 669 O O . TYR A 1 82 ? -2.993 11.841 10.002 1.00 86.88 82 TYR A O 1
ATOM 677 N N . VAL A 1 83 ? -2.396 11.231 12.067 1.00 86.94 83 VAL A N 1
ATOM 678 C CA . VAL A 1 83 ? -1.093 10.649 11.692 1.00 86.94 83 VAL A CA 1
ATOM 679 C C . VAL A 1 83 ? -1.202 9.663 10.523 1.00 86.94 83 VAL A C 1
ATOM 681 O O . VAL A 1 83 ? -0.392 9.725 9.599 1.00 86.94 83 VAL A O 1
ATOM 684 N N . PHE A 1 84 ? -2.236 8.814 10.494 1.00 85.62 84 PHE A N 1
ATOM 685 C CA . PHE A 1 84 ? -2.493 7.915 9.363 1.00 85.62 84 PHE A CA 1
ATOM 686 C C . PHE A 1 84 ? -2.793 8.676 8.065 1.00 85.62 84 PHE A C 1
ATOM 688 O O . PHE A 1 84 ? -2.210 8.377 7.026 1.00 85.62 84 PHE A O 1
ATOM 695 N N . SER A 1 85 ? -3.661 9.689 8.125 1.00 87.94 85 SER A N 1
ATOM 696 C CA . SER A 1 85 ? -4.010 10.518 6.964 1.00 87.94 85 SER A CA 1
ATOM 697 C C . SER A 1 85 ? -2.787 11.277 6.436 1.00 87.94 85 SER A C 1
ATOM 699 O O . SER A 1 85 ? -2.517 11.266 5.236 1.00 87.94 85 SER A O 1
ATOM 701 N N . THR A 1 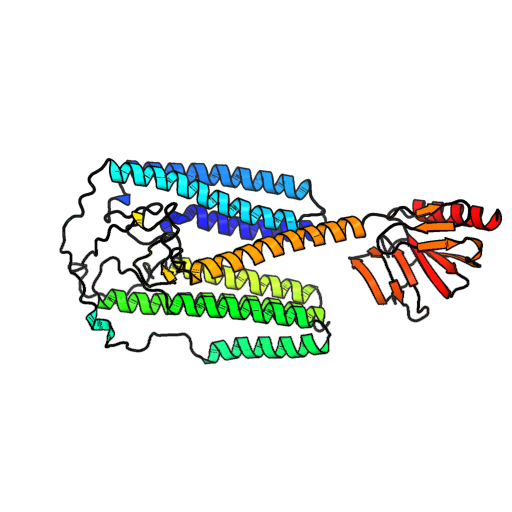86 ? -1.992 11.864 7.336 1.00 90.31 86 THR A N 1
ATOM 702 C CA . THR A 1 86 ? -0.725 12.534 7.016 1.00 90.31 86 THR A CA 1
ATOM 703 C C . THR A 1 86 ? 0.255 11.582 6.331 1.00 90.31 86 THR A C 1
ATOM 705 O O . THR A 1 86 ? 0.858 11.949 5.324 1.00 90.31 86 THR A O 1
ATOM 708 N N . PHE A 1 87 ? 0.382 10.345 6.824 1.00 91.38 87 PHE A N 1
ATOM 709 C CA . PHE A 1 87 ? 1.205 9.312 6.193 1.00 91.38 87 PHE A CA 1
ATOM 710 C C . PHE A 1 87 ? 0.738 8.994 4.765 1.00 91.38 87 PHE A C 1
ATOM 712 O O . PHE A 1 87 ? 1.553 9.017 3.842 1.00 91.38 87 PHE A O 1
ATOM 719 N N . PHE A 1 88 ? -0.562 8.768 4.544 1.00 89.50 88 PHE A N 1
ATOM 720 C CA . PHE A 1 88 ? -1.091 8.495 3.202 1.00 89.50 88 PHE A CA 1
ATOM 721 C C . PHE A 1 88 ? -0.838 9.652 2.230 1.00 89.50 88 PHE A C 1
ATOM 723 O O . PHE A 1 88 ? -0.334 9.424 1.130 1.00 89.50 88 PHE A O 1
ATOM 730 N N . ILE A 1 89 ? -1.114 10.894 2.641 1.00 91.62 89 ILE A N 1
ATOM 731 C CA . ILE A 1 89 ? -0.840 12.093 1.831 1.00 91.62 89 ILE A CA 1
ATOM 732 C C . ILE A 1 89 ? 0.653 12.181 1.487 1.00 91.62 89 ILE A C 1
ATOM 734 O O . ILE A 1 89 ? 1.010 12.474 0.342 1.00 91.62 89 ILE A O 1
ATOM 738 N N . ALA A 1 90 ? 1.530 11.876 2.446 1.00 94.81 90 ALA A N 1
ATOM 739 C CA . ALA A 1 90 ? 2.973 11.899 2.243 1.00 94.81 90 ALA A CA 1
ATOM 740 C C . ALA A 1 90 ? 3.436 10.890 1.178 1.00 94.81 90 ALA A C 1
ATOM 742 O O . ALA A 1 90 ? 4.310 11.223 0.379 1.00 94.81 90 ALA A O 1
ATOM 743 N N . ILE A 1 91 ? 2.824 9.702 1.089 1.00 93.44 91 ILE A N 1
ATOM 744 C CA . ILE A 1 91 ? 3.126 8.729 0.023 1.00 93.44 91 ILE A CA 1
ATOM 745 C C . ILE A 1 91 ? 2.813 9.309 -1.361 1.00 93.44 91 ILE A C 1
ATOM 747 O O . ILE A 1 91 ? 3.650 9.230 -2.263 1.00 93.44 91 ILE A O 1
ATOM 751 N N . PHE A 1 92 ? 1.648 9.940 -1.542 1.00 91.94 92 PHE A N 1
ATOM 752 C CA . PHE A 1 92 ? 1.301 10.578 -2.818 1.00 91.94 92 PHE A CA 1
ATOM 753 C C . PHE A 1 92 ? 2.243 11.738 -3.154 1.00 91.94 92 PHE A C 1
ATOM 755 O O . PHE A 1 92 ? 2.730 11.830 -4.284 1.00 91.94 92 PHE A O 1
ATOM 762 N N . ALA A 1 93 ? 2.552 12.590 -2.174 1.00 95.69 93 ALA A N 1
ATOM 763 C CA . ALA A 1 93 ? 3.502 13.685 -2.345 1.00 95.69 93 ALA A CA 1
ATOM 764 C C . ALA A 1 93 ? 4.900 13.176 -2.740 1.00 95.69 93 ALA A C 1
ATOM 766 O O . ALA A 1 93 ? 5.540 13.752 -3.622 1.00 95.69 93 ALA A O 1
ATOM 767 N N . LEU A 1 94 ? 5.349 12.056 -2.166 1.00 96.88 94 LEU A N 1
ATOM 768 C CA . LEU A 1 94 ? 6.630 11.433 -2.492 1.00 96.88 94 LEU A CA 1
ATOM 769 C C . LEU A 1 94 ? 6.665 10.865 -3.919 1.00 96.88 94 LEU A C 1
ATOM 771 O O . LEU A 1 94 ? 7.649 11.061 -4.635 1.00 96.88 94 LEU A O 1
ATOM 775 N N . LEU A 1 95 ? 5.586 10.215 -4.369 1.00 94.06 95 LEU A N 1
ATOM 776 C CA . LEU A 1 95 ? 5.458 9.738 -5.752 1.00 94.06 95 LEU A CA 1
ATOM 777 C C . LEU A 1 95 ? 5.539 10.895 -6.759 1.00 94.06 95 LEU A C 1
ATOM 779 O O . LEU A 1 95 ? 6.267 10.808 -7.753 1.00 94.06 95 LEU A O 1
ATOM 783 N N . LEU A 1 96 ? 4.836 11.998 -6.481 1.00 95.62 96 LEU A N 1
ATOM 784 C CA . LEU A 1 96 ? 4.884 13.212 -7.300 1.00 95.62 96 LEU A CA 1
ATOM 785 C C . LEU A 1 96 ? 6.280 13.845 -7.296 1.00 95.62 96 LEU A C 1
ATOM 787 O O . LEU A 1 96 ? 6.762 14.269 -8.346 1.00 95.62 96 LEU A O 1
ATOM 791 N N . L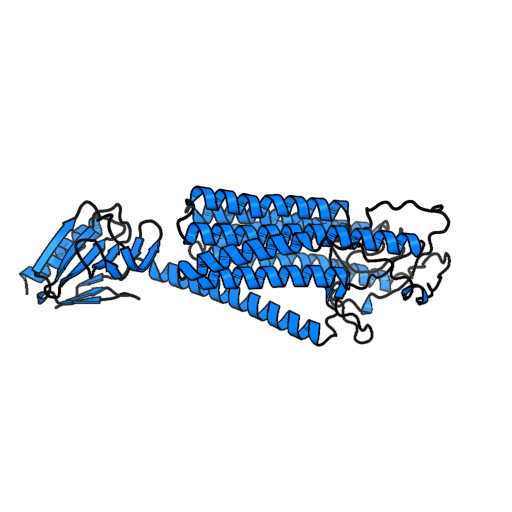EU A 1 97 ? 6.961 13.863 -6.149 1.00 97.75 97 LEU A N 1
ATOM 792 C CA . LEU A 1 97 ? 8.325 14.372 -6.016 1.00 97.75 97 LEU A CA 1
ATOM 793 C C . LEU A 1 97 ? 9.319 13.574 -6.869 1.00 97.75 97 LEU A C 1
ATOM 795 O O . LEU A 1 97 ? 10.126 14.176 -7.589 1.00 97.75 97 LEU A O 1
ATOM 799 N N . ILE A 1 98 ? 9.255 12.237 -6.827 1.00 96.12 98 ILE A N 1
ATOM 800 C CA . ILE A 1 98 ? 10.098 11.361 -7.658 1.00 96.12 98 ILE A CA 1
ATOM 801 C C . ILE A 1 98 ? 9.835 11.645 -9.140 1.00 96.12 98 ILE A C 1
ATOM 803 O O . ILE A 1 98 ? 10.783 11.881 -9.897 1.00 96.12 98 ILE A O 1
ATOM 807 N N . HIS A 1 99 ? 8.562 11.678 -9.550 1.00 95.00 99 HIS A N 1
ATOM 808 C CA . HIS A 1 99 ? 8.189 11.923 -10.942 1.00 95.00 99 HIS A CA 1
ATOM 809 C C . HIS A 1 99 ? 8.605 13.320 -11.423 1.00 95.00 99 HIS A C 1
ATOM 811 O O . HIS A 1 99 ? 9.141 13.445 -12.518 1.00 95.00 99 HIS A O 1
ATOM 817 N N . ASN A 1 100 ? 8.436 14.367 -10.613 1.00 96.81 100 ASN A N 1
ATOM 818 C CA . ASN A 1 100 ? 8.810 15.734 -10.980 1.00 96.81 100 ASN A CA 1
ATOM 819 C C . ASN A 1 100 ? 10.328 15.889 -11.189 1.00 96.81 100 ASN A C 1
ATOM 821 O O . ASN A 1 100 ? 10.781 16.484 -12.177 1.00 96.81 100 ASN A O 1
ATOM 825 N N . ASN A 1 101 ? 11.136 15.321 -10.284 1.00 97.38 101 ASN A N 1
ATOM 826 C CA . ASN A 1 101 ? 12.592 15.306 -10.436 1.00 97.38 101 ASN A CA 1
ATOM 827 C C . ASN A 1 101 ? 13.009 14.569 -11.711 1.00 97.38 101 ASN A C 1
ATOM 829 O O . ASN A 1 101 ? 13.812 15.094 -12.486 1.00 97.38 101 ASN A O 1
ATOM 833 N N . PHE A 1 102 ? 12.414 13.397 -11.946 1.00 96.31 102 PHE A N 1
ATOM 834 C CA . PHE A 1 102 ? 12.601 12.609 -13.157 1.00 96.31 102 PHE A CA 1
ATOM 835 C C . PHE A 1 102 ? 12.246 13.414 -14.421 1.00 96.31 102 PHE A C 1
ATOM 837 O O . PHE A 1 102 ? 13.080 13.577 -15.314 1.00 96.31 102 PHE A O 1
ATOM 844 N N . TYR A 1 103 ? 11.037 13.974 -14.472 1.00 96.44 103 TYR A N 1
ATOM 845 C CA . TYR A 1 103 ? 10.498 14.662 -15.642 1.00 96.44 103 TYR A CA 1
ATOM 846 C C . TYR A 1 103 ? 11.294 15.923 -15.996 1.00 96.44 103 TYR A C 1
ATOM 848 O O . TYR A 1 103 ? 11.461 16.261 -17.169 1.00 96.44 103 TYR A O 1
ATOM 856 N N . THR A 1 104 ? 11.850 16.609 -14.994 1.00 96.88 104 THR A N 1
ATOM 857 C CA . THR A 1 104 ? 12.731 17.755 -15.243 1.00 96.88 104 THR A CA 1
ATOM 858 C C . THR A 1 104 ? 13.952 17.348 -16.071 1.00 96.88 104 THR A C 1
ATOM 860 O O . THR A 1 104 ? 14.310 18.046 -17.017 1.00 96.88 104 THR A O 1
ATOM 863 N N . ILE A 1 105 ? 14.583 16.222 -15.731 1.00 96.19 105 ILE A N 1
ATOM 864 C CA . ILE A 1 105 ? 15.770 15.733 -16.439 1.00 96.19 105 ILE A CA 1
ATOM 865 C C . ILE A 1 105 ? 15.381 15.139 -17.787 1.00 96.19 105 ILE A C 1
ATOM 867 O O . ILE A 1 105 ? 16.036 15.436 -18.779 1.00 96.19 105 ILE A O 1
ATOM 871 N N . HIS A 1 106 ? 14.265 14.410 -17.855 1.00 95.12 106 HIS A N 1
ATOM 872 C CA . HIS A 1 106 ? 13.699 13.923 -19.113 1.00 95.12 106 HIS A CA 1
ATOM 873 C C . HIS A 1 106 ? 13.578 15.035 -20.168 1.00 95.12 106 HIS A C 1
ATOM 875 O O . HIS A 1 106 ? 14.019 14.857 -21.301 1.00 95.12 106 HIS A O 1
ATOM 881 N N . LYS A 1 107 ? 13.047 16.211 -19.794 1.00 95.69 107 LYS A N 1
ATOM 882 C CA . LYS A 1 107 ? 12.940 17.362 -20.707 1.00 95.69 107 LYS A CA 1
ATOM 883 C C . LYS A 1 107 ? 14.300 17.818 -21.243 1.00 95.69 107 LYS A C 1
ATOM 885 O O . LYS A 1 107 ? 14.420 18.035 -22.445 1.00 95.69 107 LYS A O 1
ATOM 890 N N . LYS A 1 108 ? 15.312 17.921 -20.374 1.00 95.06 108 LYS A N 1
ATOM 891 C CA . LYS A 1 108 ? 16.678 18.315 -20.762 1.00 95.06 108 LYS A CA 1
ATOM 892 C C . LYS A 1 108 ? 17.307 17.293 -21.714 1.00 95.06 108 LYS A C 1
ATOM 894 O O . LYS A 1 108 ? 17.862 17.670 -22.735 1.00 95.06 108 LYS A O 1
ATOM 899 N N . VAL A 1 109 ? 17.154 15.998 -21.430 1.00 92.94 109 VAL A N 1
ATOM 900 C CA . VAL A 1 109 ? 17.665 14.925 -22.304 1.00 92.94 109 VAL A CA 1
ATOM 901 C C . VAL A 1 109 ? 16.964 14.941 -23.662 1.00 92.94 109 VAL A C 1
ATOM 903 O O . VAL A 1 109 ? 17.613 14.804 -24.695 1.00 92.94 109 VAL A O 1
ATOM 906 N N . ARG A 1 110 ? 15.642 15.146 -23.683 1.00 91.94 110 ARG A N 1
ATOM 907 C CA . ARG A 1 110 ? 14.869 15.231 -24.928 1.00 91.94 110 ARG A CA 1
ATOM 908 C C . ARG A 1 110 ? 15.273 16.441 -25.771 1.00 91.94 110 ARG A C 1
ATOM 910 O O . ARG A 1 110 ? 15.206 16.359 -26.991 1.00 91.94 110 ARG A O 1
ATOM 917 N N . GLN A 1 111 ? 15.666 17.545 -25.139 1.00 91.94 111 GLN A N 1
ATOM 918 C CA . GLN A 1 111 ? 16.201 18.714 -25.833 1.00 91.94 111 GLN A CA 1
ATOM 919 C C . GLN A 1 111 ? 17.555 18.402 -26.482 1.00 91.94 111 GLN A C 1
ATOM 921 O O . GLN A 1 111 ? 17.686 18.596 -27.685 1.00 91.94 111 GLN A O 1
ATOM 926 N N . ILE A 1 112 ? 18.491 17.802 -25.738 1.00 89.88 112 ILE A N 1
ATOM 927 C CA . ILE A 1 112 ? 19.791 17.373 -26.285 1.00 89.88 112 ILE A CA 1
ATOM 928 C C . ILE A 1 112 ? 19.596 16.424 -27.476 1.00 89.88 112 ILE A C 1
ATOM 930 O O . ILE A 1 112 ? 20.202 16.627 -28.518 1.00 89.88 112 ILE A O 1
ATOM 934 N N . LYS A 1 113 ? 18.685 15.443 -27.372 1.00 87.38 113 LYS A N 1
ATOM 935 C CA . LYS A 1 113 ? 18.371 14.517 -28.478 1.00 87.38 113 LYS A CA 1
ATOM 936 C C . LYS A 1 113 ? 17.862 15.223 -29.746 1.00 87.38 113 LYS A C 1
ATOM 938 O O . LYS A 1 113 ? 18.002 14.684 -30.835 1.00 87.38 113 LYS A O 1
ATOM 943 N N . LYS A 1 114 ? 17.219 16.389 -29.619 1.00 85.94 114 LYS A N 1
ATOM 944 C CA . LYS A 1 114 ? 16.761 17.183 -30.773 1.00 85.94 114 LYS A CA 1
ATOM 945 C C . LYS A 1 114 ? 17.879 18.025 -31.383 1.00 85.94 114 LYS A C 1
ATOM 947 O O . LYS A 1 114 ? 17.851 18.269 -32.582 1.00 85.94 114 LYS A O 1
ATOM 952 N N . GLU A 1 115 ? 18.792 18.514 -30.550 1.00 86.62 115 GLU A N 1
ATOM 953 C CA . GLU A 1 115 ? 19.905 19.381 -30.952 1.00 86.62 115 GLU A CA 1
ATOM 954 C C . GLU A 1 115 ? 21.066 18.575 -31.552 1.00 86.62 115 GLU A C 1
ATOM 956 O O . GLU A 1 115 ? 21.731 19.032 -32.479 1.00 86.62 115 GLU A O 1
ATOM 961 N N . GLU A 1 116 ? 21.288 17.355 -31.065 1.00 81.38 116 GLU A N 1
ATOM 962 C CA . GLU A 1 116 ? 22.338 16.459 -31.536 1.00 81.38 116 GLU A CA 1
ATOM 963 C C . GLU A 1 116 ? 21.792 15.421 -32.529 1.00 81.38 116 GLU A C 1
ATOM 965 O O . GLU A 1 116 ? 20.804 14.734 -32.275 1.00 81.38 116 GLU A O 1
ATOM 970 N N . VAL A 1 117 ? 22.492 15.226 -33.650 1.00 70.31 117 VAL A N 1
ATOM 971 C CA . VAL A 1 117 ? 22.215 14.108 -34.563 1.00 70.31 117 VAL A CA 1
ATOM 972 C C . VAL A 1 117 ? 22.871 12.850 -34.000 1.00 70.31 117 VAL A C 1
ATOM 974 O O . VAL A 1 117 ? 24.036 12.557 -34.279 1.00 70.31 117 VAL A O 1
ATOM 977 N N . TRP A 1 118 ? 22.135 12.100 -33.181 1.00 73.50 118 TRP A N 1
ATOM 978 C CA . TRP A 1 118 ? 22.598 10.808 -32.675 1.00 73.50 118 TRP A CA 1
ATOM 979 C C . TRP A 1 118 ? 22.633 9.792 -33.815 1.00 73.50 118 TRP A C 1
ATOM 981 O O . TRP A 1 118 ? 21.602 9.294 -34.265 1.00 73.50 118 TRP A O 1
ATOM 991 N N . LYS A 1 119 ? 23.838 9.499 -34.312 1.00 59.16 119 LYS A N 1
ATOM 992 C CA . LYS A 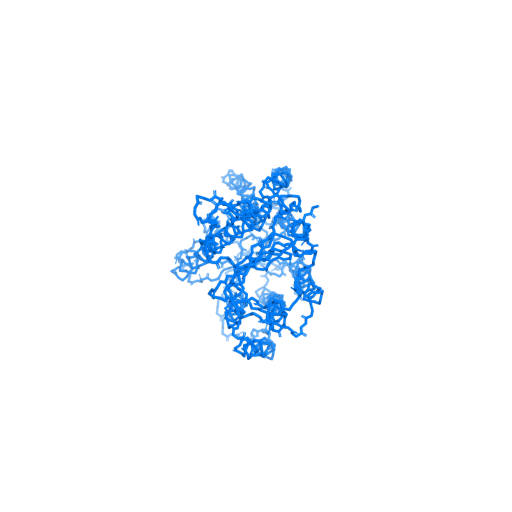1 119 ? 24.043 8.466 -35.325 1.00 59.16 119 LYS A CA 1
ATOM 993 C C . LYS A 1 119 ? 24.110 7.118 -34.622 1.00 59.16 119 LYS A C 1
ATOM 995 O O . LYS A 1 119 ? 25.040 6.848 -33.868 1.00 59.16 119 LYS A O 1
ATOM 1000 N N . PHE A 1 120 ? 23.133 6.261 -34.882 1.00 58.28 120 PHE A N 1
ATOM 1001 C CA . PHE A 1 120 ? 23.270 4.846 -34.570 1.00 58.28 120 PHE A CA 1
ATOM 1002 C C . PHE A 1 120 ? 24.367 4.286 -35.480 1.00 58.28 120 PHE A C 1
ATOM 1004 O O . PHE A 1 120 ? 24.258 4.388 -36.704 1.00 58.28 120 PHE A O 1
ATOM 1011 N N . GLU A 1 121 ? 25.444 3.732 -34.914 1.00 52.44 121 GLU A N 1
ATOM 1012 C CA . GLU A 1 121 ? 26.380 2.946 -35.719 1.00 52.44 121 GLU A CA 1
ATOM 1013 C C . GLU A 1 121 ? 25.587 1.801 -36.352 1.00 52.44 121 GLU A C 1
ATOM 1015 O O . GLU A 1 121 ? 25.050 0.930 -35.668 1.00 52.44 121 GLU A O 1
ATOM 1020 N N . SER A 1 122 ? 25.454 1.849 -37.674 1.00 41.38 122 SER A N 1
ATOM 1021 C CA . SER A 1 122 ? 24.610 0.985 -38.489 1.00 41.38 122 SER A CA 1
ATOM 1022 C C . SER A 1 122 ? 25.160 -0.442 -38.574 1.00 41.38 122 SER A C 1
ATOM 1024 O O . SER A 1 122 ? 25.498 -0.927 -39.655 1.00 41.38 122 SER A O 1
ATOM 1026 N N . ARG A 1 123 ? 25.261 -1.160 -37.454 1.00 40.09 123 ARG A N 1
ATOM 1027 C CA . ARG A 1 123 ? 25.478 -2.610 -37.479 1.00 40.09 123 ARG A CA 1
ATOM 1028 C C . ARG A 1 123 ? 24.124 -3.306 -37.607 1.00 40.09 123 ARG A C 1
ATOM 1030 O O . ARG A 1 123 ? 23.484 -3.642 -36.622 1.00 40.09 123 ARG A O 1
ATOM 1037 N N . LYS A 1 124 ? 23.713 -3.453 -38.875 1.00 41.09 124 LYS A N 1
ATOM 1038 C CA . LYS A 1 124 ? 22.639 -4.310 -39.419 1.00 41.09 124 LYS A CA 1
ATOM 1039 C C . LYS A 1 124 ? 21.325 -4.330 -38.621 1.00 41.09 124 LYS A C 1
ATOM 1041 O O . LYS A 1 124 ? 21.128 -5.129 -37.711 1.00 41.09 124 LYS A O 1
ATOM 1046 N N . VAL A 1 125 ? 20.366 -3.530 -39.086 1.00 45.12 125 VAL A N 1
ATOM 1047 C CA . VAL A 1 125 ? 18.945 -3.678 -38.747 1.00 45.12 125 VAL A CA 1
ATOM 1048 C C . VAL A 1 125 ? 18.424 -4.956 -39.411 1.00 45.12 125 VAL A C 1
ATOM 1050 O O . VAL A 1 125 ? 18.303 -5.012 -40.632 1.00 45.12 125 VAL A O 1
ATOM 1053 N N . VAL A 1 126 ? 18.114 -5.987 -38.624 1.00 42.91 126 VAL A N 1
ATOM 1054 C CA . VAL A 1 126 ? 17.363 -7.154 -39.106 1.00 42.91 126 VAL A CA 1
ATOM 1055 C C . VAL A 1 126 ? 15.950 -7.070 -38.553 1.00 42.91 126 VAL A C 1
ATOM 1057 O O . VAL A 1 126 ? 15.720 -7.104 -37.344 1.00 42.91 126 VAL A O 1
ATOM 1060 N N . VAL A 1 127 ? 14.990 -6.961 -39.466 1.00 42.50 127 VAL A N 1
ATOM 1061 C CA . VAL A 1 127 ? 13.572 -7.153 -39.172 1.00 42.50 127 VAL A CA 1
ATOM 1062 C C . VAL A 1 127 ? 13.392 -8.628 -38.815 1.00 42.50 127 VAL A C 1
ATOM 1064 O O . VAL A 1 127 ? 13.462 -9.492 -39.684 1.00 42.50 127 VAL A O 1
ATOM 1067 N N . VAL A 1 128 ? 13.212 -8.932 -37.529 1.00 43.38 128 VAL A N 1
ATOM 1068 C CA . VAL A 1 128 ? 12.888 -10.295 -37.089 1.00 43.38 128 VAL A CA 1
ATOM 1069 C C . VAL A 1 128 ? 11.511 -10.655 -37.645 1.00 43.38 128 VAL A C 1
ATOM 1071 O O . VAL A 1 128 ? 10.513 -10.016 -37.302 1.00 43.38 128 VAL A O 1
ATOM 1074 N N . ASP A 1 129 ? 11.455 -11.675 -38.502 1.00 39.06 129 ASP A N 1
ATOM 1075 C CA . ASP A 1 129 ? 10.200 -12.198 -39.035 1.00 39.06 129 ASP A CA 1
ATOM 1076 C C . ASP A 1 129 ? 9.365 -12.786 -37.879 1.00 39.06 129 ASP A C 1
ATOM 1078 O O . ASP A 1 129 ? 9.744 -13.751 -37.210 1.00 39.06 129 ASP A O 1
ATOM 1082 N N . LEU A 1 130 ? 8.205 -12.180 -37.612 1.00 46.69 130 LEU A N 1
ATOM 1083 C CA . LEU A 1 130 ? 7.305 -12.516 -36.499 1.00 46.69 130 LEU A CA 1
ATOM 1084 C C . LEU A 1 130 ? 6.605 -13.882 -36.669 1.00 46.69 130 LEU A C 1
ATOM 1086 O O . LEU A 1 130 ? 5.795 -14.277 -35.824 1.00 46.69 130 LEU A O 1
ATOM 1090 N N . LYS A 1 131 ? 6.909 -14.635 -37.735 1.00 38.50 131 LYS A N 1
ATOM 1091 C CA . LYS A 1 131 ? 6.359 -15.977 -38.001 1.00 38.50 131 LYS A CA 1
ATOM 1092 C C . LYS A 1 131 ? 6.766 -17.041 -36.973 1.00 38.50 131 LYS A C 1
ATOM 1094 O O . LYS A 1 131 ? 6.082 -18.059 -36.869 1.00 38.50 131 LYS A O 1
ATOM 1099 N N . GLY A 1 132 ? 7.769 -16.778 -36.128 1.00 38.09 132 GLY A N 1
ATOM 1100 C CA . GLY A 1 132 ? 8.139 -17.629 -34.984 1.00 38.09 132 GLY A CA 1
ATOM 1101 C C . GLY A 1 132 ? 7.057 -17.780 -33.900 1.00 38.09 132 GLY A C 1
ATOM 1102 O O . GLY A 1 132 ? 7.197 -18.597 -32.994 1.00 38.09 132 GLY A O 1
ATOM 1103 N N . ARG A 1 133 ? 5.932 -17.054 -34.004 1.00 41.09 133 ARG A N 1
ATOM 1104 C CA . ARG A 1 133 ? 4.775 -17.173 -33.098 1.00 41.09 133 ARG A CA 1
ATOM 1105 C C . ARG A 1 133 ? 4.135 -18.574 -33.080 1.00 41.09 133 ARG A C 1
ATOM 1107 O O . ARG A 1 133 ? 3.371 -18.851 -32.164 1.00 41.09 133 ARG A O 1
ATOM 1114 N N . LYS A 1 134 ? 4.419 -19.440 -34.065 1.00 37.72 134 LYS A N 1
ATOM 1115 C CA . LYS A 1 134 ? 3.839 -20.796 -34.163 1.00 37.72 134 LYS A CA 1
ATOM 1116 C C . LYS A 1 134 ? 4.511 -21.856 -33.281 1.00 37.72 134 LYS A C 1
ATOM 1118 O O . LYS A 1 134 ? 3.844 -22.824 -32.943 1.00 37.72 134 LYS A O 1
ATOM 1123 N N . ASN A 1 135 ? 5.752 -21.654 -32.833 1.00 36.81 135 ASN A N 1
ATOM 1124 C CA . ASN A 1 135 ? 6.406 -22.549 -31.870 1.00 36.81 135 ASN A CA 1
ATOM 1125 C C . ASN A 1 135 ? 6.326 -21.951 -30.460 1.00 36.81 135 ASN A C 1
ATOM 1127 O O . ASN A 1 135 ? 7.335 -21.654 -29.822 1.00 36.81 135 ASN A O 1
ATOM 1131 N N . THR A 1 136 ? 5.107 -21.743 -29.956 1.00 41.56 136 THR A N 1
ATOM 1132 C CA . THR A 1 136 ? 4.860 -21.458 -28.536 1.00 41.56 136 THR A CA 1
ATOM 1133 C C . THR A 1 136 ? 5.118 -22.715 -27.706 1.00 41.56 136 THR A C 1
ATOM 1135 O O . THR A 1 136 ? 4.197 -23.314 -27.164 1.00 41.56 136 THR A O 1
ATOM 1138 N N . SER A 1 137 ? 6.386 -23.124 -27.605 1.00 42.34 137 SER A N 1
ATOM 1139 C CA . SER A 1 137 ? 6.863 -23.979 -26.517 1.00 42.34 137 SER A CA 1
ATOM 1140 C C . SER A 1 137 ? 6.445 -23.311 -25.203 1.00 42.34 137 SER A C 1
ATOM 1142 O O . SER A 1 137 ? 6.761 -22.127 -25.020 1.00 42.34 137 SER A O 1
ATOM 1144 N N . GLU A 1 138 ? 5.713 -24.034 -24.362 1.00 54.31 138 GLU A N 1
ATOM 1145 C CA . GLU A 1 138 ? 5.087 -23.588 -23.115 1.00 54.31 138 GLU A CA 1
ATOM 1146 C C . GLU A 1 138 ? 5.848 -22.446 -22.423 1.00 54.31 138 GLU A C 1
ATOM 1148 O O . GLU A 1 138 ? 7.031 -22.558 -22.085 1.00 54.31 138 GLU A O 1
ATOM 1153 N N . ASN A 1 139 ? 5.173 -21.310 -22.211 1.00 59.09 139 ASN A N 1
ATOM 1154 C CA . ASN A 1 139 ? 5.693 -20.302 -21.295 1.00 59.09 139 ASN A CA 1
ATOM 1155 C C . ASN A 1 139 ? 5.921 -20.994 -19.949 1.00 59.09 139 ASN A C 1
ATOM 1157 O O . ASN A 1 139 ? 4.990 -21.578 -19.400 1.00 59.09 139 ASN A O 1
ATOM 1161 N N . LYS A 1 140 ? 7.142 -20.917 -19.414 1.00 68.75 140 LYS A N 1
ATOM 1162 C CA . LYS A 1 140 ? 7.451 -21.427 -18.077 1.00 68.75 140 LYS A CA 1
ATOM 1163 C C . LYS A 1 140 ? 6.702 -20.564 -17.060 1.00 68.75 140 LYS A C 1
ATOM 1165 O O . LYS A 1 140 ? 7.192 -19.516 -16.650 1.00 68.75 140 LYS A O 1
ATOM 1170 N N . THR A 1 141 ? 5.476 -20.951 -16.729 1.00 82.69 141 THR A N 1
ATOM 1171 C CA . THR A 1 141 ? 4.641 -20.288 -15.725 1.00 82.69 141 THR A CA 1
ATOM 1172 C C . THR A 1 141 ? 4.852 -20.928 -14.361 1.00 82.69 141 THR A C 1
ATOM 1174 O O . THR A 1 141 ? 5.387 -22.030 -14.244 1.00 82.69 141 THR A O 1
ATOM 1177 N N . LEU A 1 142 ? 4.411 -20.239 -13.312 1.00 87.88 142 LEU A N 1
ATOM 1178 C CA . LEU A 1 142 ? 4.327 -20.832 -11.981 1.00 87.88 142 LEU A CA 1
ATOM 1179 C C . LEU A 1 142 ? 3.405 -22.058 -11.991 1.00 87.88 142 LEU A C 1
ATOM 1181 O O . LEU A 1 142 ? 2.459 -22.134 -12.782 1.00 87.88 142 LEU A O 1
ATOM 1185 N N . SER A 1 143 ? 3.680 -23.018 -11.108 1.00 89.12 143 SER A N 1
ATOM 1186 C CA . SER A 1 143 ? 2.851 -24.214 -10.985 1.00 89.12 143 SER A CA 1
ATOM 1187 C C . SER A 1 143 ? 1.451 -23.848 -10.486 1.00 89.12 143 SER A C 1
ATOM 1189 O O . SER A 1 143 ? 1.281 -22.996 -9.613 1.00 89.12 143 SER A O 1
ATOM 1191 N N . LYS A 1 144 ? 0.425 -24.524 -11.018 1.00 88.38 144 LYS A N 1
ATOM 1192 C CA . LYS A 1 144 ? -0.972 -24.284 -10.616 1.00 88.38 144 LYS A CA 1
ATOM 1193 C C . LYS A 1 144 ? -1.199 -24.530 -9.115 1.00 88.38 144 LYS A C 1
ATOM 1195 O O . LYS A 1 144 ? -2.007 -23.838 -8.505 1.00 88.38 144 LYS A O 1
ATOM 1200 N N . GLY A 1 145 ? -0.433 -25.453 -8.522 1.00 91.12 145 GLY A N 1
ATOM 1201 C CA . GLY A 1 145 ? -0.449 -25.782 -7.091 1.00 91.12 145 GLY A CA 1
ATOM 1202 C C . GLY A 1 145 ? -0.212 -24.585 -6.165 1.00 91.12 145 GLY A C 1
ATOM 1203 O O . GLY A 1 145 ? -0.845 -24.492 -5.121 1.00 91.12 145 GLY A O 1
ATOM 1204 N N . LEU A 1 146 ? 0.625 -23.624 -6.567 1.00 92.44 146 LEU A N 1
ATOM 1205 C CA . LEU A 1 146 ? 0.884 -22.424 -5.765 1.00 92.44 146 LEU A CA 1
ATOM 1206 C C . LEU A 1 146 ? -0.380 -21.568 -5.586 1.00 92.44 146 LEU A C 1
ATOM 1208 O O . LEU A 1 146 ? -0.654 -21.067 -4.501 1.00 92.44 146 LEU A O 1
ATOM 1212 N N . TYR A 1 147 ? -1.215 -21.453 -6.618 1.00 93.06 147 TYR A N 1
ATOM 1213 C CA . TYR A 1 147 ? -2.457 -20.682 -6.522 1.00 93.06 147 TYR A CA 1
ATOM 1214 C C . TYR A 1 147 ? -3.513 -21.365 -5.641 1.00 93.06 147 TYR A C 1
ATOM 1216 O O . TYR A 1 147 ? -4.314 -20.672 -5.015 1.00 93.06 147 TYR A O 1
ATOM 1224 N N . PHE A 1 148 ? -3.480 -22.699 -5.522 1.00 94.44 148 PHE A N 1
ATOM 1225 C CA . PHE A 1 148 ? -4.331 -23.423 -4.573 1.00 94.44 148 PHE A CA 1
ATOM 1226 C C . PHE A 1 148 ? -3.989 -23.093 -3.118 1.00 94.44 148 PHE A C 1
ATOM 1228 O O . PHE A 1 148 ? -4.899 -23.031 -2.299 1.00 94.44 148 PHE A O 1
ATOM 1235 N N . ILE A 1 149 ? -2.720 -22.812 -2.797 1.00 95.94 149 ILE A N 1
ATOM 1236 C CA . ILE A 1 149 ? -2.320 -22.382 -1.447 1.00 95.94 149 ILE A CA 1
ATOM 1237 C C . ILE A 1 149 ? -2.996 -21.051 -1.094 1.00 95.94 149 ILE A C 1
ATOM 1239 O O . ILE A 1 149 ? -3.587 -20.929 -0.024 1.00 95.94 149 ILE A O 1
ATOM 1243 N N . LEU A 1 150 ? -2.970 -20.073 -2.008 1.00 96.12 150 LEU A N 1
ATOM 1244 C CA .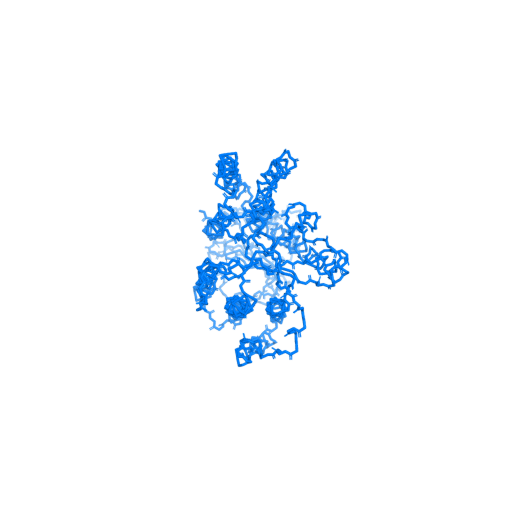 LEU A 1 150 ? -3.654 -18.789 -1.805 1.00 96.12 150 LEU A CA 1
ATOM 1245 C C . LEU A 1 150 ? -5.162 -18.983 -1.617 1.00 96.12 150 LEU A C 1
ATOM 1247 O O . LEU A 1 150 ? -5.738 -18.441 -0.678 1.00 96.12 150 LEU A O 1
ATOM 1251 N N . ALA A 1 151 ? -5.788 -19.787 -2.482 1.00 95.94 151 ALA A N 1
ATOM 1252 C CA . ALA A 1 151 ? -7.217 -20.072 -2.405 1.00 95.94 151 ALA A CA 1
ATOM 1253 C C . ALA A 1 151 ? -7.603 -20.770 -1.092 1.00 95.94 151 ALA A C 1
ATOM 1255 O O . ALA A 1 151 ? -8.618 -20.420 -0.497 1.00 95.94 151 ALA A O 1
ATOM 1256 N N . ALA A 1 152 ? -6.782 -21.707 -0.610 1.00 97.38 152 ALA A N 1
ATOM 1257 C CA . ALA A 1 152 ? -7.008 -22.396 0.655 1.00 97.38 152 ALA A CA 1
ATOM 1258 C C . ALA A 1 152 ? -6.950 -21.431 1.849 1.00 97.38 152 ALA A C 1
ATOM 1260 O O . ALA A 1 152 ? -7.848 -21.455 2.685 1.00 97.38 152 ALA A O 1
ATOM 1261 N N . ILE A 1 153 ? -5.951 -20.540 1.905 1.00 97.94 153 ILE A N 1
ATOM 1262 C CA . ILE A 1 153 ? -5.851 -19.533 2.977 1.00 97.94 153 ILE A CA 1
ATOM 1263 C C . ILE A 1 153 ? -7.070 -18.606 2.951 1.00 97.94 153 ILE A C 1
ATOM 1265 O O . ILE A 1 153 ? -7.687 -18.374 3.987 1.00 97.94 153 ILE A O 1
ATOM 1269 N N . VAL A 1 154 ? -7.451 -18.112 1.769 1.00 97.88 154 VAL A N 1
ATOM 1270 C CA . VAL A 1 154 ? -8.628 -17.247 1.599 1.00 97.88 154 VAL A CA 1
ATOM 1271 C C . VAL A 1 154 ? -9.918 -17.959 2.016 1.00 97.88 154 VAL A C 1
ATOM 1273 O O . VAL A 1 154 ? -10.770 -17.348 2.656 1.00 97.88 154 VAL A O 1
ATOM 1276 N N . LEU A 1 155 ? -10.063 -19.247 1.699 1.00 98.12 155 LEU A N 1
ATOM 1277 C CA . LEU A 1 155 ? -11.227 -20.036 2.098 1.00 98.12 155 LEU A CA 1
ATOM 1278 C C . LEU A 1 155 ? -11.307 -20.189 3.622 1.00 98.12 155 LEU A C 1
ATOM 1280 O O . LEU A 1 155 ? -12.366 -19.958 4.200 1.00 98.12 155 LEU A O 1
ATOM 1284 N N . VAL A 1 156 ? -10.194 -20.528 4.279 1.00 98.19 156 VAL A N 1
ATOM 1285 C CA . VAL A 1 156 ? -10.141 -20.641 5.745 1.00 98.19 156 VAL A CA 1
ATOM 1286 C C . VAL A 1 156 ? -10.447 -19.292 6.399 1.00 98.19 156 VAL A C 1
ATOM 1288 O O . VAL A 1 156 ? -11.295 -19.228 7.287 1.00 98.19 156 VAL A O 1
ATOM 1291 N N . SER A 1 157 ? -9.829 -18.209 5.918 1.00 97.88 157 SER A N 1
ATOM 1292 C CA . SER A 1 157 ? -10.144 -16.840 6.341 1.00 97.88 157 SER A CA 1
ATOM 1293 C C . SER A 1 157 ? -11.631 -16.526 6.232 1.00 97.88 157 SER A C 1
ATOM 1295 O O . SER A 1 157 ? -12.202 -15.952 7.153 1.00 97.88 157 SER A O 1
ATOM 1297 N N . PHE A 1 158 ? -12.260 -16.880 5.109 1.00 98.00 158 PHE A N 1
ATOM 1298 C CA . PHE A 1 158 ? -13.671 -16.602 4.872 1.00 98.00 158 PHE A CA 1
ATOM 1299 C C . PHE A 1 158 ? -14.566 -17.358 5.854 1.00 98.00 158 PHE A C 1
ATOM 1301 O O . PHE A 1 158 ? -15.483 -16.761 6.403 1.00 98.00 158 PHE A O 1
ATOM 1308 N N . ILE A 1 159 ? -14.282 -18.637 6.120 1.00 98.06 159 ILE A N 1
ATOM 1309 C CA . ILE A 1 159 ? -15.047 -19.444 7.082 1.00 98.06 159 ILE A CA 1
ATOM 1310 C C . ILE A 1 159 ? -14.979 -18.825 8.483 1.00 98.06 159 ILE A C 1
ATOM 1312 O O . ILE A 1 159 ? -16.011 -18.671 9.132 1.00 98.06 159 ILE A O 1
ATOM 1316 N N . ILE A 1 160 ? -13.780 -18.436 8.930 1.00 97.56 160 ILE A N 1
ATOM 1317 C CA . ILE A 1 160 ? -13.589 -17.780 10.231 1.00 97.56 160 ILE A CA 1
ATOM 1318 C C . ILE A 1 160 ? -14.323 -16.438 10.255 1.00 97.56 160 ILE A C 1
ATOM 1320 O O . ILE A 1 160 ? -15.106 -16.172 11.159 1.00 97.56 160 ILE A O 1
ATOM 1324 N N . ALA A 1 161 ? -14.121 -15.609 9.231 1.00 96.88 161 ALA A N 1
ATOM 1325 C CA . ALA A 1 161 ? -14.706 -14.279 9.180 1.00 96.88 161 ALA A CA 1
ATOM 1326 C C . ALA A 1 161 ? -16.237 -14.292 9.082 1.00 96.88 161 ALA A C 1
ATOM 1328 O O . ALA A 1 161 ? -16.886 -13.393 9.604 1.00 96.88 161 ALA A O 1
ATOM 1329 N N . PHE A 1 162 ? -16.808 -15.290 8.407 1.00 95.38 162 PHE A N 1
ATOM 1330 C CA . PHE A 1 162 ? -18.251 -15.487 8.327 1.00 95.38 162 PHE A CA 1
ATOM 1331 C C . PHE A 1 162 ? -18.831 -15.906 9.679 1.00 95.38 162 PHE A C 1
ATOM 1333 O O . PHE A 1 162 ? -19.863 -15.389 10.081 1.00 95.38 162 PHE A O 1
ATOM 1340 N N . ARG A 1 163 ? -18.157 -16.819 10.388 1.00 95.12 163 ARG A N 1
ATOM 1341 C CA . ARG A 1 163 ? -18.579 -17.280 11.715 1.00 95.12 163 ARG A CA 1
ATOM 1342 C C . ARG A 1 163 ? -18.579 -16.156 12.755 1.00 95.12 163 ARG A C 1
ATOM 1344 O O . ARG A 1 163 ? -19.456 -16.140 13.606 1.00 95.12 163 ARG A O 1
ATOM 1351 N N . GLU A 1 164 ? -17.598 -15.263 12.686 1.00 91.44 164 GLU A N 1
ATOM 1352 C CA . GLU A 1 164 ? -17.397 -14.185 13.665 1.00 91.44 164 GLU A CA 1
ATOM 1353 C C . GLU A 1 164 ? -17.983 -12.834 13.200 1.00 91.44 164 GLU A C 1
ATOM 1355 O O . GLU A 1 164 ? -17.604 -11.785 13.711 1.00 91.44 164 GLU A O 1
ATOM 1360 N N . ASP A 1 165 ? -18.871 -12.830 12.194 1.00 91.88 165 ASP A N 1
ATOM 1361 C CA . ASP A 1 165 ? -19.547 -11.634 11.653 1.00 91.88 165 ASP A CA 1
ATOM 1362 C C . ASP A 1 165 ? -18.608 -10.489 11.188 1.00 91.88 165 ASP A C 1
ATOM 1364 O O . ASP A 1 165 ? -18.992 -9.322 11.080 1.00 91.88 165 ASP A O 1
ATOM 1368 N N . ILE A 1 166 ? -17.370 -10.821 10.812 1.00 92.50 166 ILE A N 1
ATOM 1369 C CA . ILE A 1 166 ? -16.336 -9.899 10.297 1.00 92.50 166 ILE A CA 1
ATOM 1370 C C . ILE A 1 166 ? -16.082 -10.094 8.792 1.00 92.50 166 ILE A C 1
ATOM 1372 O O . ILE A 1 166 ? -14.975 -9.887 8.285 1.00 92.50 166 ILE A O 1
ATOM 1376 N N . ILE A 1 167 ? -17.124 -10.471 8.041 1.00 93.56 167 ILE A N 1
ATOM 1377 C CA . ILE A 1 167 ? -17.046 -10.860 6.619 1.00 93.56 167 ILE A CA 1
ATOM 1378 C C . ILE A 1 167 ? -16.395 -9.797 5.717 1.00 93.56 167 ILE A C 1
ATOM 1380 O O . ILE A 1 167 ? -15.763 -10.129 4.713 1.00 93.56 167 ILE A O 1
ATOM 1384 N N . PHE A 1 168 ? -16.489 -8.515 6.084 1.00 91.31 168 PHE A N 1
ATOM 1385 C CA . PHE A 1 168 ? -15.884 -7.415 5.333 1.00 91.31 168 PHE A CA 1
ATOM 1386 C C . PHE A 1 168 ? -14.353 -7.544 5.223 1.00 91.31 168 PHE A C 1
ATOM 1388 O O . PHE A 1 168 ? -13.790 -7.188 4.186 1.00 91.31 168 PHE A O 1
ATOM 1395 N N . LEU A 1 169 ? -13.678 -8.107 6.237 1.00 93.19 169 LEU A N 1
ATOM 1396 C CA . LEU A 1 169 ? -12.232 -8.361 6.208 1.00 93.19 169 LEU A CA 1
ATOM 1397 C C . LEU A 1 169 ? -11.874 -9.460 5.203 1.00 93.19 169 LEU A C 1
ATOM 1399 O O . LEU A 1 169 ? -10.909 -9.320 4.449 1.00 93.19 169 LEU A O 1
ATOM 1403 N N . ALA A 1 170 ? -12.679 -10.523 5.140 1.00 95.25 170 ALA A N 1
ATOM 1404 C CA . ALA A 1 170 ? -12.496 -11.585 4.155 1.00 95.25 170 ALA A CA 1
ATOM 1405 C C . ALA A 1 170 ? -12.783 -11.090 2.730 1.00 95.25 170 ALA A C 1
ATOM 1407 O O . ALA A 1 170 ? -12.034 -11.414 1.810 1.00 95.25 170 ALA A O 1
ATOM 1408 N N . ILE A 1 171 ? -13.799 -10.241 2.537 1.00 94.75 171 ILE A N 1
ATOM 1409 C CA . ILE A 1 171 ? -14.063 -9.599 1.240 1.00 94.75 171 ILE A CA 1
ATOM 1410 C C . ILE A 1 171 ? -12.861 -8.742 0.816 1.00 94.75 171 ILE A C 1
ATOM 1412 O O . ILE A 1 171 ? -12.398 -8.862 -0.320 1.00 94.75 171 ILE A O 1
ATOM 1416 N N . ALA A 1 172 ? -12.303 -7.931 1.720 1.00 92.31 172 ALA A N 1
ATOM 1417 C CA . ALA A 1 172 ? -11.110 -7.132 1.437 1.00 92.31 172 ALA A CA 1
ATOM 1418 C C . ALA A 1 172 ? -9.897 -8.005 1.058 1.00 92.31 172 ALA A C 1
ATOM 1420 O O . ALA A 1 172 ? -9.183 -7.691 0.099 1.00 92.31 172 ALA A O 1
ATOM 1421 N N . GLN A 1 173 ? -9.697 -9.134 1.747 1.00 96.00 173 GLN A N 1
ATOM 1422 C CA . GLN A 1 173 ? -8.651 -10.105 1.419 1.00 96.00 173 GLN A CA 1
ATOM 1423 C C . GLN A 1 173 ? -8.862 -10.731 0.035 1.00 96.00 173 GLN A C 1
ATOM 1425 O O . GLN A 1 173 ? -7.911 -10.807 -0.746 1.00 96.00 173 GLN A O 1
ATOM 1430 N N . ILE A 1 174 ? -10.091 -11.146 -0.294 1.00 95.88 174 ILE A N 1
ATOM 1431 C CA . ILE A 1 174 ? -10.445 -11.712 -1.604 1.00 95.88 174 ILE A CA 1
ATOM 1432 C C . ILE A 1 174 ? -10.146 -10.696 -2.705 1.00 95.88 174 ILE A C 1
ATOM 1434 O O . ILE A 1 174 ? -9.406 -11.008 -3.636 1.00 95.88 174 ILE A O 1
ATOM 1438 N N . VAL A 1 175 ? -10.664 -9.470 -2.580 1.00 93.12 175 VAL A N 1
ATOM 1439 C CA . VAL A 1 175 ? -10.462 -8.399 -3.568 1.00 93.12 175 VAL A CA 1
ATOM 1440 C C . VAL A 1 175 ? -8.972 -8.135 -3.774 1.00 93.12 175 VAL A C 1
ATOM 1442 O O . VAL A 1 175 ? -8.501 -8.113 -4.911 1.00 93.12 175 VAL A O 1
ATOM 1445 N N . THR A 1 176 ? -8.207 -8.004 -2.690 1.00 90.75 176 THR A N 1
ATOM 1446 C CA . THR A 1 176 ? -6.767 -7.727 -2.776 1.00 90.75 176 THR A CA 1
ATOM 1447 C C . THR A 1 176 ? -6.001 -8.888 -3.415 1.00 90.75 176 THR A C 1
ATOM 1449 O O . THR A 1 176 ? -5.141 -8.672 -4.270 1.00 90.75 176 THR A O 1
ATOM 1452 N N . THR A 1 177 ? -6.349 -10.131 -3.074 1.00 92.88 177 THR A N 1
ATOM 1453 C CA . THR A 1 177 ? -5.741 -11.329 -3.672 1.00 92.88 177 THR A CA 1
ATOM 1454 C C . THR A 1 177 ? -6.052 -11.410 -5.167 1.00 92.88 177 THR A C 1
ATOM 1456 O O . THR A 1 177 ? -5.151 -11.642 -5.971 1.00 92.88 177 THR A O 1
ATOM 1459 N N . LEU A 1 178 ? -7.297 -11.138 -5.574 1.00 92.06 178 LEU A N 1
ATOM 1460 C CA . LEU A 1 178 ? -7.694 -11.093 -6.983 1.00 92.06 178 LEU A CA 1
ATOM 1461 C C . LEU A 1 178 ? -6.920 -10.022 -7.762 1.00 92.06 178 LEU A C 1
ATOM 1463 O O . LEU A 1 178 ? -6.441 -10.302 -8.859 1.00 92.06 178 LEU A O 1
ATOM 1467 N N . VAL A 1 179 ? -6.728 -8.827 -7.193 1.00 90.50 179 VAL A N 1
ATOM 1468 C CA . VAL A 1 179 ? -5.905 -7.768 -7.806 1.00 90.50 179 VAL A CA 1
ATOM 1469 C C . VAL A 1 179 ? -4.463 -8.243 -8.024 1.00 90.50 179 VAL A C 1
ATOM 1471 O O . VAL A 1 179 ? -3.901 -8.028 -9.100 1.00 90.50 179 VAL A O 1
ATOM 1474 N N . MET A 1 180 ? -3.873 -8.949 -7.056 1.00 91.25 180 MET A N 1
ATOM 1475 C CA . MET A 1 180 ? -2.521 -9.505 -7.192 1.00 91.25 180 MET A CA 1
ATOM 1476 C C . MET A 1 180 ? -2.443 -10.614 -8.252 1.00 91.25 180 MET A C 1
ATOM 1478 O O . MET A 1 180 ? -1.494 -10.652 -9.040 1.00 91.25 180 MET A O 1
ATOM 1482 N N . LEU A 1 181 ? -3.460 -11.475 -8.344 1.00 91.19 181 LEU A N 1
ATOM 1483 C CA . LEU A 1 181 ? -3.556 -12.492 -9.396 1.00 91.19 181 LEU A CA 1
ATOM 1484 C C . LEU A 1 181 ? -3.707 -11.863 -10.789 1.00 91.19 181 LEU A C 1
ATOM 1486 O O . LEU A 1 181 ? -3.056 -12.310 -11.736 1.00 91.19 181 LEU A O 1
ATOM 1490 N N . LEU A 1 182 ? -4.493 -10.789 -10.913 1.00 88.75 182 LEU A N 1
ATOM 1491 C CA . LEU A 1 182 ? -4.601 -10.007 -12.147 1.00 88.75 182 LEU A CA 1
ATOM 1492 C C . LEU A 1 182 ? -3.264 -9.361 -12.529 1.00 88.75 182 LEU A C 1
ATOM 1494 O O . LEU A 1 182 ? -2.924 -9.328 -13.711 1.00 88.75 182 LEU A O 1
ATOM 1498 N N . ALA A 1 183 ? -2.470 -8.904 -11.558 1.00 88.38 183 ALA A N 1
ATOM 1499 C CA . ALA A 1 183 ? -1.131 -8.381 -11.821 1.00 88.38 183 ALA A CA 1
ATOM 1500 C C . ALA A 1 183 ? -0.178 -9.471 -12.352 1.00 88.38 183 ALA A C 1
ATOM 1502 O O . ALA A 1 183 ? 0.553 -9.237 -13.317 1.00 88.38 183 ALA A O 1
ATOM 1503 N N . ILE A 1 184 ? -0.224 -10.687 -11.790 1.00 90.50 184 ILE A N 1
ATOM 1504 C CA . ILE A 1 184 ? 0.538 -11.840 -12.305 1.00 90.50 184 ILE A CA 1
ATOM 1505 C C . ILE A 1 184 ? 0.083 -12.196 -13.728 1.00 90.50 184 ILE A C 1
ATOM 1507 O O . ILE A 1 184 ? 0.918 -12.421 -14.609 1.00 90.50 184 ILE A O 1
ATOM 1511 N N . TYR A 1 185 ? -1.229 -12.203 -13.978 1.00 88.06 185 TYR A N 1
ATOM 1512 C CA . TYR A 1 185 ? -1.786 -12.394 -15.316 1.00 88.06 185 TYR A CA 1
ATOM 1513 C C . TYR A 1 185 ? -1.285 -11.323 -16.294 1.00 88.06 185 TYR A C 1
ATOM 1515 O O . TYR A 1 185 ? -0.848 -11.664 -17.395 1.00 88.06 185 TYR A O 1
ATOM 1523 N N . ALA A 1 186 ? -1.285 -10.049 -15.897 1.00 85.81 186 ALA A N 1
ATOM 1524 C CA . ALA A 1 186 ? -0.791 -8.950 -16.718 1.00 85.81 186 ALA A CA 1
ATOM 1525 C C . ALA A 1 186 ? 0.668 -9.178 -17.135 1.00 85.81 186 ALA A C 1
ATOM 1527 O O . ALA A 1 186 ? 0.957 -9.153 -18.325 1.00 85.81 186 ALA A O 1
ATOM 1528 N N . ILE A 1 187 ? 1.557 -9.517 -16.191 1.00 87.00 187 ILE A N 1
ATOM 1529 C CA . ILE A 1 187 ? 2.981 -9.809 -16.457 1.00 87.00 187 ILE A CA 1
ATOM 1530 C C . ILE A 1 187 ? 3.158 -10.928 -17.486 1.00 87.00 187 ILE A C 1
ATOM 1532 O O . ILE A 1 187 ? 3.955 -10.805 -18.423 1.00 87.00 187 ILE A O 1
ATOM 1536 N N . ASN A 1 188 ? 2.398 -12.014 -17.337 1.00 84.44 188 ASN A N 1
ATOM 1537 C CA . ASN A 1 188 ? 2.462 -13.142 -18.262 1.00 84.44 188 ASN A CA 1
ATOM 1538 C C . ASN A 1 188 ? 2.037 -12.733 -19.682 1.00 84.44 188 ASN A C 1
ATOM 1540 O O . ASN A 1 188 ? 2.646 -13.178 -20.662 1.00 84.44 188 ASN A O 1
ATOM 1544 N N . ASN A 1 189 ? 1.078 -11.811 -19.794 1.00 81.81 189 ASN A N 1
ATOM 1545 C CA . ASN A 1 189 ? 0.532 -11.317 -21.058 1.00 81.81 189 ASN A CA 1
ATOM 1546 C C . ASN A 1 189 ? 1.221 -10.057 -21.611 1.00 81.81 189 ASN A C 1
ATOM 1548 O O . ASN A 1 189 ? 0.933 -9.660 -22.740 1.00 81.81 189 ASN A O 1
ATOM 1552 N N . THR A 1 190 ? 2.158 -9.445 -20.882 1.00 82.44 190 THR A N 1
ATOM 1553 C CA . THR A 1 190 ? 2.890 -8.264 -21.357 1.00 82.44 190 THR A CA 1
ATOM 1554 C C . THR A 1 190 ? 3.674 -8.588 -22.627 1.00 82.44 190 THR A C 1
ATOM 1556 O O . THR A 1 190 ? 4.482 -9.529 -22.667 1.00 82.44 190 THR A O 1
ATOM 1559 N N . LYS A 1 191 ? 3.455 -7.784 -23.673 1.00 72.94 191 LYS A N 1
ATOM 1560 C CA . LYS A 1 191 ? 4.230 -7.841 -24.917 1.00 72.94 191 LYS A CA 1
ATOM 1561 C C . LYS A 1 191 ? 5.597 -7.226 -24.658 1.00 72.94 191 LYS A C 1
ATOM 1563 O O . LYS A 1 191 ? 5.676 -6.058 -24.303 1.00 72.94 191 LYS A O 1
ATOM 1568 N N . GLN A 1 192 ? 6.676 -7.982 -24.833 1.00 65.44 192 GLN A N 1
ATOM 1569 C CA . GLN A 1 192 ? 8.010 -7.404 -24.686 1.00 65.44 192 GLN A CA 1
ATOM 1570 C C . GLN A 1 192 ? 8.481 -6.701 -25.954 1.00 65.44 192 GLN A C 1
ATOM 1572 O O . GLN A 1 192 ? 8.183 -7.115 -27.073 1.00 65.44 192 GLN A O 1
ATOM 1577 N N . GLN A 1 193 ? 9.219 -5.617 -25.735 1.00 59.72 193 GLN A N 1
ATOM 1578 C CA . GLN A 1 193 ? 9.950 -4.897 -26.763 1.00 59.72 193 GLN A CA 1
ATOM 1579 C C . GLN A 1 193 ? 11.381 -5.422 -26.723 1.00 59.72 193 GLN A C 1
ATOM 1581 O O . GLN A 1 193 ? 12.093 -5.222 -25.740 1.00 59.72 193 GLN A O 1
ATOM 1586 N N . LEU A 1 194 ? 11.753 -6.173 -27.753 1.00 56.34 194 LEU A N 1
ATOM 1587 C CA . LEU A 1 194 ? 13.084 -6.741 -27.887 1.00 56.34 194 LEU A CA 1
ATOM 1588 C C . LEU A 1 194 ? 14.038 -5.632 -28.346 1.00 56.34 194 LEU A C 1
ATOM 1590 O O . LEU A 1 194 ? 13.856 -5.073 -29.423 1.00 56.34 194 LEU A O 1
ATOM 1594 N N . ASN A 1 195 ? 15.016 -5.291 -27.507 1.00 49.25 195 ASN A N 1
ATOM 1595 C CA . ASN A 1 195 ? 16.024 -4.270 -27.796 1.00 49.25 195 ASN A CA 1
ATOM 1596 C C . ASN A 1 195 ? 17.355 -4.949 -28.135 1.00 49.25 195 ASN A C 1
ATOM 1598 O O . ASN A 1 195 ? 18.267 -4.953 -27.312 1.00 49.25 195 ASN A O 1
ATOM 1602 N N . GLY A 1 196 ? 17.440 -5.526 -29.331 1.00 52.12 196 GLY A N 1
ATOM 1603 C CA . GLY A 1 196 ? 18.662 -6.144 -29.843 1.00 52.12 196 GLY A CA 1
ATOM 1604 C C . GLY A 1 196 ? 19.151 -7.409 -29.115 1.00 52.12 196 GLY A C 1
ATOM 1605 O O . GLY A 1 196 ? 18.778 -7.673 -27.978 1.00 52.12 196 GLY A O 1
ATOM 1606 N N . GLY A 1 197 ? 19.973 -8.206 -29.791 1.00 57.72 197 GLY A N 1
ATOM 1607 C CA . GLY A 1 197 ? 20.389 -9.564 -29.450 1.00 57.72 197 GLY A CA 1
ATOM 1608 C C . GLY A 1 197 ? 19.886 -10.582 -30.477 1.00 57.72 197 GLY A C 1
ATOM 1609 O O . GLY A 1 197 ? 19.067 -10.262 -31.344 1.00 57.72 197 GLY A O 1
ATOM 1610 N N . GLU A 1 198 ? 20.363 -11.821 -30.373 1.00 60.94 198 GLU A N 1
ATOM 1611 C CA . GLU A 1 198 ? 19.811 -12.931 -31.150 1.00 60.94 198 GLU A CA 1
ATOM 1612 C C . GLU A 1 198 ? 18.361 -13.201 -30.702 1.00 60.94 198 GLU A C 1
ATOM 1614 O O . GLU A 1 198 ? 18.046 -13.183 -29.507 1.00 60.94 198 GLU A O 1
ATOM 1619 N N . ALA A 1 199 ? 17.450 -13.450 -31.648 1.00 64.75 199 ALA A N 1
ATOM 1620 C CA . ALA A 1 199 ? 16.026 -13.611 -31.343 1.00 64.75 199 ALA A CA 1
ATOM 1621 C C . ALA A 1 199 ? 15.765 -14.741 -30.327 1.00 64.75 199 ALA A C 1
ATOM 1623 O O . ALA A 1 199 ? 14.914 -14.587 -29.449 1.00 64.75 199 ALA A O 1
ATOM 1624 N N . ASN A 1 200 ? 16.517 -15.842 -30.407 1.00 69.44 200 ASN A N 1
ATOM 1625 C CA . ASN A 1 200 ? 16.376 -16.983 -29.503 1.00 69.44 200 ASN A CA 1
ATOM 1626 C C . ASN A 1 200 ? 16.821 -16.652 -28.071 1.00 69.44 200 ASN A C 1
ATOM 1628 O O . ASN A 1 200 ? 16.064 -16.904 -27.129 1.00 69.44 200 ASN A O 1
ATOM 1632 N N . GLU A 1 201 ? 17.982 -16.007 -27.909 1.00 72.75 201 GLU A N 1
ATOM 1633 C CA . GLU A 1 201 ? 18.491 -15.550 -26.607 1.00 72.75 201 GLU A CA 1
ATOM 1634 C C . GLU A 1 201 ? 17.478 -14.620 -25.923 1.00 72.75 201 GLU A C 1
ATOM 1636 O O . GLU A 1 201 ? 17.133 -14.780 -24.750 1.00 72.75 201 GLU A O 1
ATOM 1641 N N . LEU A 1 202 ? 16.933 -13.669 -26.682 1.00 71.06 202 LEU A N 1
ATOM 1642 C CA . LEU A 1 202 ? 15.951 -12.707 -26.196 1.00 71.06 202 LEU A CA 1
ATOM 1643 C C . LEU A 1 202 ? 14.635 -13.360 -25.765 1.00 71.06 202 LEU A C 1
ATOM 1645 O O . LEU A 1 202 ? 14.050 -12.975 -24.747 1.00 71.06 202 LEU A O 1
ATOM 1649 N N . ILE A 1 203 ? 14.164 -14.354 -26.522 1.00 74.56 203 ILE A N 1
ATOM 1650 C CA . ILE A 1 203 ? 12.965 -15.122 -26.179 1.00 74.56 203 ILE A CA 1
ATOM 1651 C C . ILE A 1 203 ? 13.189 -15.894 -24.875 1.00 74.56 203 ILE A C 1
ATOM 1653 O O . ILE A 1 203 ? 12.329 -15.850 -23.990 1.00 74.56 203 ILE A O 1
ATOM 1657 N N . GLU A 1 204 ? 14.327 -16.570 -24.717 1.00 79.06 204 GLU A N 1
ATOM 1658 C CA . GLU A 1 204 ? 14.634 -17.333 -23.504 1.00 79.06 204 GLU A CA 1
ATOM 1659 C C . GLU A 1 204 ? 14.805 -16.424 -22.279 1.00 79.06 204 GLU A C 1
ATOM 1661 O O . GLU A 1 204 ? 14.210 -16.665 -21.221 1.00 79.06 204 GLU A O 1
ATOM 1666 N N . LYS A 1 205 ? 15.535 -15.317 -22.437 1.00 80.62 205 LYS A N 1
ATOM 1667 C CA . LYS A 1 205 ? 15.706 -14.291 -21.404 1.00 80.62 205 LYS A CA 1
ATOM 1668 C C . LYS A 1 205 ? 14.367 -13.726 -20.942 1.00 80.62 205 LYS A C 1
ATOM 1670 O O . LYS A 1 205 ? 14.129 -13.599 -19.741 1.00 80.62 205 LYS A O 1
ATOM 1675 N N . ASN A 1 206 ? 13.458 -13.461 -21.880 1.00 79.62 206 ASN A N 1
ATOM 1676 C CA . ASN A 1 206 ? 12.104 -13.002 -21.586 1.00 79.62 206 ASN A CA 1
ATOM 1677 C C . ASN A 1 206 ? 11.279 -14.064 -20.837 1.00 79.62 206 ASN A C 1
ATOM 1679 O O . ASN A 1 206 ? 10.608 -13.732 -19.859 1.00 79.62 206 ASN A O 1
ATOM 1683 N N . LYS A 1 207 ? 11.354 -15.344 -21.230 1.00 83.44 207 LYS A N 1
ATOM 1684 C CA . LYS A 1 207 ? 10.688 -16.438 -20.496 1.00 83.44 207 LYS A CA 1
ATOM 1685 C C . LYS A 1 207 ? 11.156 -16.492 -19.040 1.00 83.44 207 LYS A C 1
ATOM 1687 O O . LYS A 1 207 ? 10.327 -16.547 -18.133 1.00 83.44 207 LYS A O 1
ATOM 1692 N N . ARG A 1 208 ? 12.472 -16.416 -18.803 1.00 87.44 208 ARG A N 1
ATOM 1693 C CA . ARG A 1 208 ? 13.050 -16.402 -17.448 1.00 87.44 208 ARG A CA 1
ATOM 1694 C C . ARG A 1 208 ? 12.651 -15.149 -16.670 1.00 87.44 208 ARG A C 1
ATOM 1696 O O . ARG A 1 208 ? 12.243 -15.266 -15.518 1.00 87.44 208 ARG A O 1
ATOM 1703 N N . TYR A 1 209 ? 12.703 -13.973 -17.295 1.00 87.50 209 TYR A N 1
ATOM 1704 C CA . TYR A 1 209 ? 12.255 -12.719 -16.687 1.00 87.50 209 TYR A CA 1
ATOM 1705 C C . TYR A 1 209 ? 10.801 -12.806 -16.215 1.00 87.50 209 TYR A C 1
ATOM 1707 O O . TYR A 1 209 ? 10.523 -12.519 -15.052 1.00 87.50 209 TYR A O 1
ATOM 1715 N N . LYS A 1 210 ? 9.883 -13.249 -17.085 1.00 88.19 210 LYS A N 1
ATOM 1716 C CA . LYS A 1 210 ? 8.466 -13.405 -16.734 1.00 88.19 210 LYS A CA 1
ATOM 1717 C C . LYS A 1 210 ? 8.285 -14.376 -15.577 1.00 88.19 210 LYS A C 1
ATOM 1719 O O . LYS A 1 210 ? 7.619 -14.023 -14.614 1.00 88.19 210 LYS A O 1
ATOM 1724 N N . TYR A 1 211 ? 8.944 -15.535 -15.622 1.00 90.81 211 TYR A N 1
ATOM 1725 C CA . TYR A 1 211 ? 8.895 -16.509 -14.533 1.00 90.81 211 TYR A CA 1
ATOM 1726 C C . TYR A 1 211 ? 9.318 -15.902 -13.186 1.00 90.81 211 TYR A C 1
ATOM 1728 O O . TYR A 1 211 ? 8.570 -15.985 -12.213 1.00 90.81 211 TYR A O 1
ATOM 1736 N N . TYR A 1 212 ? 10.489 -15.258 -13.121 1.00 91.69 212 TYR A N 1
ATOM 1737 C CA . TYR A 1 212 ? 10.996 -14.716 -11.860 1.00 91.69 212 TYR A CA 1
ATOM 1738 C C . TYR A 1 212 ? 10.189 -13.512 -11.362 1.00 91.69 212 TYR A C 1
ATOM 1740 O O . TYR A 1 212 ? 9.929 -13.415 -10.167 1.00 91.69 212 TYR A O 1
ATOM 1748 N N . ILE A 1 213 ? 9.736 -12.619 -12.247 1.00 90.88 213 ILE A N 1
ATOM 1749 C CA . ILE A 1 213 ? 8.871 -11.503 -11.842 1.00 90.88 213 ILE A CA 1
ATOM 1750 C C . ILE A 1 213 ? 7.505 -12.013 -11.370 1.00 90.88 213 ILE A C 1
ATOM 1752 O O . ILE A 1 213 ? 6.998 -11.531 -10.360 1.00 90.88 213 ILE A O 1
ATOM 1756 N N . SER A 1 214 ? 6.926 -13.024 -12.025 1.00 92.25 214 SER A N 1
ATOM 1757 C CA . SER A 1 214 ? 5.713 -13.683 -11.532 1.00 92.25 214 SER A CA 1
ATOM 1758 C C . SER A 1 214 ? 5.934 -14.342 -10.172 1.00 92.25 214 SER A C 1
ATOM 1760 O O . SER A 1 214 ? 5.048 -14.256 -9.328 1.00 92.25 214 SER A O 1
ATOM 1762 N N . LEU A 1 215 ? 7.102 -14.947 -9.925 1.00 94.19 215 LEU A N 1
ATOM 1763 C CA . LEU A 1 215 ? 7.452 -15.514 -8.620 1.00 94.19 215 LEU A CA 1
ATOM 1764 C C . LEU A 1 215 ? 7.522 -14.438 -7.528 1.00 94.19 215 LEU A C 1
ATOM 1766 O O . LEU A 1 215 ? 6.927 -14.615 -6.469 1.00 94.19 215 LEU A O 1
ATOM 1770 N N . LEU A 1 216 ? 8.190 -13.308 -7.787 1.00 94.19 216 LEU A N 1
ATOM 1771 C CA . LEU A 1 216 ? 8.239 -12.186 -6.841 1.00 94.19 216 LEU A CA 1
ATOM 1772 C C . LEU A 1 216 ? 6.840 -11.620 -6.557 1.00 94.19 216 LEU A C 1
ATOM 1774 O O . LEU A 1 216 ? 6.512 -11.328 -5.409 1.00 94.19 216 LEU A O 1
ATOM 1778 N N . MET A 1 217 ? 5.986 -11.526 -7.579 1.00 92.50 217 MET A N 1
ATOM 1779 C CA . MET A 1 217 ? 4.594 -11.096 -7.411 1.00 92.50 217 MET A CA 1
ATOM 1780 C C . MET A 1 217 ? 3.736 -12.117 -6.667 1.00 92.50 217 MET A C 1
ATOM 1782 O O . MET A 1 217 ? 2.855 -11.729 -5.904 1.00 92.50 217 MET A O 1
ATOM 1786 N N . TYR A 1 218 ? 3.992 -13.413 -6.844 1.00 95.50 218 TYR A N 1
ATOM 1787 C CA . TYR A 1 218 ? 3.352 -14.455 -6.049 1.00 95.50 218 TYR A CA 1
ATOM 1788 C C . TYR A 1 218 ? 3.769 -14.363 -4.577 1.00 95.50 218 TYR A C 1
ATOM 1790 O O . TYR A 1 218 ? 2.907 -14.420 -3.707 1.00 95.50 218 TYR A O 1
ATOM 1798 N N . ILE A 1 219 ? 5.057 -14.142 -4.291 1.00 96.06 219 ILE A N 1
ATOM 1799 C CA . ILE A 1 219 ? 5.559 -13.907 -2.927 1.00 96.06 219 ILE A CA 1
ATOM 1800 C C . ILE A 1 219 ? 4.863 -12.688 -2.305 1.00 96.06 219 ILE A C 1
ATOM 1802 O O . ILE A 1 219 ? 4.379 -12.777 -1.180 1.00 96.06 219 ILE A O 1
ATOM 1806 N N . ALA A 1 220 ? 4.733 -11.586 -3.052 1.00 94.69 220 ALA A N 1
ATOM 1807 C CA . ALA A 1 220 ? 3.972 -10.414 -2.619 1.00 94.69 220 ALA A CA 1
ATOM 1808 C C . ALA A 1 220 ? 2.489 -10.742 -2.355 1.00 94.69 220 ALA A C 1
ATOM 1810 O O . ALA A 1 220 ? 1.917 -10.306 -1.360 1.00 94.69 220 ALA A O 1
ATOM 1811 N N . SER A 1 221 ? 1.863 -11.536 -3.228 1.00 95.56 221 SER A N 1
ATOM 1812 C CA . SER A 1 221 ? 0.466 -11.958 -3.080 1.00 95.56 221 SER A CA 1
ATOM 1813 C C . SER A 1 221 ? 0.264 -12.816 -1.834 1.00 95.56 221 SER A C 1
ATOM 1815 O O . SER A 1 221 ? -0.683 -12.590 -1.082 1.00 95.56 221 SER A O 1
ATOM 1817 N N . LEU A 1 222 ? 1.150 -13.785 -1.597 1.00 96.69 222 LEU A N 1
ATOM 1818 C CA . LEU A 1 222 ? 1.116 -14.654 -0.425 1.00 96.69 222 LEU A CA 1
ATOM 1819 C C . LEU A 1 222 ? 1.308 -13.847 0.858 1.00 96.69 222 LEU A C 1
ATOM 1821 O O . LEU A 1 222 ? 0.549 -14.022 1.803 1.00 96.69 222 LEU A O 1
ATOM 1825 N N . ALA A 1 223 ? 2.270 -12.927 0.860 1.00 96.31 223 ALA A N 1
ATOM 1826 C CA . ALA A 1 223 ? 2.540 -12.022 1.966 1.00 96.31 223 ALA A CA 1
ATOM 1827 C C . ALA A 1 223 ? 1.300 -11.219 2.378 1.00 96.31 223 ALA A C 1
ATOM 1829 O O . ALA A 1 223 ? 0.896 -11.255 3.537 1.00 96.31 223 ALA A O 1
ATOM 1830 N N . VAL A 1 224 ? 0.651 -10.558 1.415 1.00 95.06 224 VAL A N 1
ATOM 1831 C CA . VAL A 1 224 ? -0.571 -9.780 1.662 1.00 95.06 224 VAL A CA 1
ATOM 1832 C C . VAL A 1 224 ? -1.719 -10.682 2.118 1.00 95.06 224 VAL A C 1
ATOM 1834 O O . VAL A 1 224 ? -2.428 -10.340 3.063 1.00 95.06 224 VAL A O 1
ATOM 1837 N N . THR A 1 225 ? -1.873 -11.857 1.503 1.00 96.38 225 THR A N 1
ATOM 1838 C CA . THR A 1 225 ? -2.899 -12.838 1.894 1.00 96.38 225 THR A CA 1
ATOM 1839 C C . THR A 1 225 ? -2.706 -13.284 3.345 1.00 96.38 225 THR A C 1
ATOM 1841 O O . THR A 1 225 ? -3.677 -13.332 4.095 1.00 96.38 225 THR A O 1
ATOM 1844 N N . LEU A 1 226 ? -1.466 -13.556 3.761 1.00 97.19 226 LEU A N 1
ATOM 1845 C CA . LEU A 1 226 ? -1.131 -13.922 5.136 1.00 97.19 226 LEU A CA 1
ATOM 1846 C C . LEU A 1 226 ? -1.347 -12.764 6.113 1.00 97.19 226 LEU A C 1
ATOM 1848 O O . LEU A 1 226 ? -1.886 -12.992 7.190 1.00 97.19 226 LEU A O 1
ATOM 1852 N N . SER A 1 227 ? -1.000 -11.526 5.744 1.00 95.19 227 SER A N 1
ATOM 1853 C CA . SER A 1 227 ? -1.277 -10.353 6.585 1.00 95.19 227 SER A CA 1
ATOM 1854 C C . SER A 1 227 ? -2.765 -10.245 6.926 1.00 95.19 227 SER A C 1
ATOM 1856 O O . SER A 1 227 ? -3.114 -10.086 8.092 1.00 95.19 227 SER A O 1
ATOM 1858 N N . PHE A 1 228 ? -3.651 -10.399 5.936 1.00 95.88 228 PHE A N 1
ATOM 1859 C CA . PHE A 1 228 ? -5.098 -10.415 6.175 1.00 95.88 228 PHE A CA 1
ATOM 1860 C C . PHE A 1 228 ? -5.549 -11.619 7.005 1.00 95.88 228 PHE A C 1
ATOM 1862 O O . PHE A 1 228 ? -6.390 -11.461 7.885 1.00 95.88 228 PHE A O 1
ATOM 1869 N N . PHE A 1 229 ? -4.981 -12.803 6.763 1.00 97.06 229 PHE A N 1
ATOM 1870 C CA . PHE A 1 229 ? -5.276 -13.991 7.565 1.00 97.06 229 PHE A CA 1
ATOM 1871 C C . PHE A 1 229 ? -4.953 -13.763 9.050 1.00 97.06 229 PHE A C 1
ATOM 1873 O O . PHE A 1 229 ? -5.796 -14.028 9.901 1.00 97.06 229 PHE A O 1
ATOM 1880 N N . PHE A 1 230 ? -3.792 -13.183 9.374 1.00 96.94 230 PHE A N 1
ATOM 1881 C CA . PHE A 1 230 ? -3.440 -12.843 10.758 1.00 96.94 230 PHE A CA 1
ATOM 1882 C C . PHE A 1 230 ? -4.355 -11.771 11.361 1.00 96.94 230 PHE A C 1
ATOM 1884 O O . PHE A 1 230 ? -4.721 -11.883 12.528 1.00 96.94 230 PHE A O 1
ATOM 1891 N N . VAL A 1 231 ? -4.773 -10.768 10.580 1.00 94.81 231 VAL A N 1
ATOM 1892 C CA . VAL A 1 231 ? -5.766 -9.773 11.028 1.00 94.81 231 VAL A CA 1
ATOM 1893 C C . VAL A 1 231 ? -7.100 -10.436 11.372 1.00 94.81 231 VAL A C 1
ATOM 1895 O O . VAL A 1 231 ? -7.684 -10.115 12.406 1.00 94.81 231 VAL A O 1
ATOM 1898 N N . ILE A 1 232 ? -7.565 -11.377 10.548 1.00 96.12 232 ILE A N 1
ATOM 1899 C CA . ILE A 1 232 ? -8.805 -12.124 10.791 1.00 96.12 232 ILE A CA 1
ATOM 1900 C C . ILE A 1 232 ? -8.669 -13.004 12.035 1.00 96.12 232 ILE A C 1
ATOM 1902 O O . ILE A 1 232 ? -9.551 -12.962 12.884 1.00 96.12 232 ILE A O 1
ATOM 1906 N N . LEU A 1 233 ? -7.558 -13.732 12.197 1.00 96.06 233 LEU A N 1
ATOM 1907 C CA . LEU A 1 233 ? -7.315 -14.537 13.400 1.00 96.06 233 LEU A CA 1
ATOM 1908 C C . LEU A 1 233 ? -7.327 -13.694 14.677 1.00 96.06 233 LEU A C 1
ATOM 1910 O O . LEU A 1 233 ? -7.906 -14.117 15.671 1.00 96.06 233 LEU A O 1
ATOM 1914 N N . ALA A 1 234 ? -6.704 -12.514 14.660 1.00 92.94 234 ALA A N 1
ATOM 1915 C CA . ALA A 1 234 ? -6.704 -11.630 15.822 1.00 92.94 234 ALA A CA 1
ATOM 1916 C C . ALA A 1 234 ? -8.086 -11.026 16.086 1.00 92.94 234 ALA A C 1
ATOM 1918 O O . ALA A 1 234 ? -8.472 -10.876 17.235 1.00 92.94 234 ALA A O 1
ATOM 1919 N N . SER A 1 235 ? -8.832 -10.693 15.029 1.00 88.81 235 SER A N 1
ATOM 1920 C CA . SER A 1 235 ? -10.192 -10.147 15.150 1.00 88.81 235 SER A CA 1
ATOM 1921 C C . SER A 1 235 ? -11.204 -11.187 15.637 1.00 88.81 235 SER A C 1
ATOM 1923 O O . SER A 1 235 ? -12.244 -10.819 16.162 1.00 88.81 235 SER A O 1
ATOM 1925 N N . ALA A 1 236 ? -10.887 -12.467 15.453 1.00 91.12 236 ALA A N 1
ATOM 1926 C CA . ALA A 1 236 ? -11.624 -13.620 15.953 1.00 91.12 236 ALA A CA 1
ATOM 1927 C C . ALA A 1 236 ? -11.031 -14.180 17.268 1.00 91.12 236 ALA A C 1
ATOM 1929 O O . ALA A 1 236 ? -11.282 -15.332 17.613 1.00 91.12 236 ALA A O 1
ATOM 1930 N N . ASP A 1 237 ? -10.187 -13.403 17.960 1.00 89.88 237 ASP A N 1
ATOM 1931 C CA . ASP A 1 237 ? -9.567 -13.731 19.253 1.00 89.88 237 ASP A CA 1
ATOM 1932 C C . ASP A 1 237 ? -8.745 -15.043 19.299 1.00 89.88 237 ASP A C 1
ATOM 1934 O O . ASP A 1 237 ? -8.412 -15.548 20.372 1.00 89.88 237 ASP A O 1
ATOM 1938 N N . PHE A 1 238 ? -8.334 -15.590 18.147 1.00 92.12 238 PHE A N 1
ATOM 1939 C CA . PHE A 1 238 ? -7.490 -16.794 18.083 1.00 92.12 238 PHE A CA 1
ATOM 1940 C C . PHE A 1 238 ? -6.025 -16.526 18.443 1.00 92.12 238 PHE A C 1
ATOM 1942 O O . PHE A 1 238 ? -5.306 -17.448 18.832 1.00 92.12 238 PHE A O 1
ATOM 1949 N N . ILE A 1 239 ? -5.551 -15.290 18.265 1.00 93.69 239 ILE A N 1
ATOM 1950 C CA . ILE A 1 239 ? -4.162 -14.896 18.534 1.00 93.69 239 ILE A CA 1
ATOM 1951 C C . ILE A 1 239 ? -4.103 -13.581 19.311 1.00 93.69 239 ILE A C 1
ATOM 1953 O O . ILE A 1 239 ? -4.952 -12.709 19.158 1.00 93.69 239 ILE A O 1
ATOM 1957 N N . SER A 1 240 ? -3.060 -13.420 20.126 1.00 87.31 240 SER A N 1
ATOM 1958 C CA . SER A 1 240 ? -2.864 -12.223 20.945 1.00 87.31 240 SER A CA 1
ATOM 1959 C C . SER A 1 240 ? -2.270 -11.046 20.159 1.00 87.31 240 SER A C 1
ATOM 1961 O O . SER A 1 240 ? -1.611 -11.217 19.130 1.00 87.31 240 SER A O 1
ATOM 1963 N N . SER A 1 241 ? -2.447 -9.832 20.695 1.00 81.69 241 SER A N 1
ATOM 1964 C CA . SER A 1 241 ? -1.951 -8.575 20.104 1.00 81.69 241 SER A CA 1
ATOM 1965 C C . SER A 1 241 ? -0.434 -8.562 19.784 1.00 81.69 241 SER A C 1
ATOM 1967 O O . SER A 1 241 ? -0.051 -8.136 18.691 1.00 81.69 241 SER A O 1
ATOM 1969 N N . PRO A 1 242 ? 0.467 -9.094 20.639 1.00 87.56 242 PRO A N 1
ATOM 1970 C CA . PRO A 1 242 ? 1.888 -9.174 20.290 1.00 87.56 242 PRO A CA 1
ATOM 1971 C C . PRO A 1 242 ? 2.173 -10.087 19.090 1.00 87.56 242 PRO A C 1
ATOM 1973 O O . PRO A 1 242 ? 3.042 -9.780 18.273 1.00 87.56 242 PRO A O 1
ATOM 1976 N N . VAL A 1 243 ? 1.432 -11.194 18.962 1.00 90.81 243 VAL A N 1
ATOM 1977 C CA . VAL A 1 243 ? 1.627 -12.167 17.878 1.00 90.81 243 VAL A CA 1
ATOM 1978 C C . VAL A 1 243 ? 1.241 -11.547 16.541 1.00 90.81 243 VAL A C 1
ATOM 1980 O O . VAL A 1 243 ? 2.049 -11.581 15.617 1.00 90.81 243 VAL A O 1
ATOM 1983 N N . ILE A 1 244 ? 0.072 -10.901 16.444 1.00 89.69 244 ILE A N 1
ATOM 1984 C CA . ILE A 1 244 ? -0.330 -10.211 15.207 1.00 89.69 244 ILE A CA 1
ATOM 1985 C C . ILE A 1 244 ? 0.680 -9.134 14.799 1.00 89.69 244 ILE A C 1
ATOM 1987 O O . ILE A 1 244 ? 1.002 -9.027 13.617 1.00 89.69 244 ILE A O 1
ATOM 1991 N N . PHE A 1 245 ? 1.228 -8.370 15.748 1.00 84.62 245 PHE A N 1
ATOM 1992 C CA . PHE A 1 245 ? 2.218 -7.337 15.441 1.00 84.62 245 PHE A CA 1
ATOM 1993 C C . PHE A 1 245 ? 3.478 -7.923 14.789 1.00 84.62 245 PHE A C 1
ATOM 1995 O O . PHE A 1 245 ? 3.911 -7.459 13.731 1.00 84.62 245 PHE A O 1
ATOM 2002 N N . ILE A 1 246 ? 4.031 -8.985 15.383 1.00 90.31 246 ILE A N 1
ATOM 2003 C CA . ILE A 1 246 ? 5.199 -9.695 14.843 1.00 90.31 246 ILE A CA 1
ATOM 2004 C C . ILE A 1 246 ? 4.870 -10.297 13.475 1.00 90.31 246 ILE A C 1
ATOM 2006 O O . ILE A 1 246 ? 5.656 -10.152 12.538 1.00 90.31 246 ILE A O 1
ATOM 2010 N N . SER A 1 247 ? 3.702 -10.929 13.336 1.00 92.62 247 SER A N 1
ATOM 2011 C CA . SER A 1 247 ? 3.259 -11.529 12.081 1.00 92.62 247 SER A CA 1
ATOM 2012 C C . SER A 1 247 ? 3.134 -10.497 10.961 1.00 92.62 247 SER A C 1
ATOM 2014 O O . SER A 1 247 ? 3.666 -10.739 9.882 1.00 92.62 247 SER A O 1
ATOM 2016 N N . ILE A 1 248 ? 2.521 -9.334 11.212 1.00 89.38 248 ILE A N 1
ATOM 2017 C CA . ILE A 1 248 ? 2.381 -8.251 10.222 1.00 89.38 248 ILE A CA 1
ATOM 2018 C C . ILE A 1 248 ? 3.746 -7.688 9.820 1.00 89.38 248 ILE A C 1
ATOM 2020 O O . ILE A 1 248 ? 3.991 -7.448 8.635 1.00 89.38 248 ILE A O 1
ATOM 2024 N N . ILE A 1 249 ? 4.652 -7.483 10.780 1.00 88.88 249 ILE A N 1
ATOM 2025 C CA . ILE A 1 249 ? 6.021 -7.041 10.486 1.00 88.88 249 ILE A CA 1
ATOM 2026 C C . ILE A 1 249 ? 6.718 -8.074 9.599 1.00 88.88 249 ILE A C 1
ATOM 2028 O O . ILE A 1 249 ? 7.272 -7.717 8.559 1.00 88.88 249 ILE A O 1
ATOM 2032 N N . ALA A 1 250 ? 6.654 -9.355 9.961 1.00 92.50 250 ALA A N 1
ATOM 2033 C CA . ALA A 1 250 ? 7.296 -10.425 9.211 1.00 92.50 250 ALA A CA 1
ATOM 2034 C C . ALA A 1 250 ? 6.742 -10.536 7.782 1.00 92.50 250 ALA A C 1
ATOM 2036 O O . ALA A 1 250 ? 7.519 -10.532 6.826 1.00 92.50 250 ALA A O 1
ATOM 2037 N N . THR A 1 251 ? 5.416 -10.569 7.614 1.00 94.56 251 THR A N 1
ATOM 2038 C CA . THR A 1 251 ? 4.771 -10.666 6.295 1.00 94.56 251 THR A CA 1
ATOM 2039 C C . THR A 1 251 ? 4.930 -9.399 5.462 1.00 94.56 251 THR A C 1
ATOM 2041 O O . THR A 1 251 ? 4.839 -9.470 4.243 1.00 94.56 251 THR A O 1
ATOM 2044 N N . THR A 1 252 ? 5.218 -8.247 6.065 1.00 88.75 252 THR A N 1
ATOM 2045 C CA . THR A 1 252 ? 5.478 -7.011 5.316 1.00 88.75 252 THR A CA 1
ATOM 2046 C C . THR A 1 252 ? 6.944 -6.901 4.906 1.00 88.75 252 THR A C 1
ATOM 2048 O O . THR A 1 252 ? 7.254 -6.780 3.721 1.00 88.75 252 THR A O 1
ATOM 2051 N N . PHE A 1 253 ? 7.872 -6.953 5.865 1.00 89.19 253 PHE A N 1
ATOM 2052 C CA . PHE A 1 253 ? 9.267 -6.585 5.620 1.00 89.19 253 PHE A CA 1
ATOM 2053 C C . PHE A 1 253 ? 10.087 -7.695 4.955 1.00 89.19 253 PHE A C 1
ATOM 2055 O O . PHE A 1 253 ? 10.885 -7.391 4.067 1.00 89.19 253 PHE A O 1
ATOM 2062 N N . ILE A 1 254 ? 9.880 -8.970 5.311 1.00 93.50 254 ILE A N 1
ATOM 2063 C CA . ILE A 1 254 ? 10.657 -10.077 4.723 1.00 93.50 254 ILE A CA 1
ATOM 2064 C C . ILE A 1 254 ? 10.376 -10.203 3.214 1.00 93.50 254 ILE A C 1
ATOM 2066 O O . ILE A 1 254 ? 11.327 -10.138 2.428 1.00 93.50 254 ILE A O 1
ATOM 2070 N N . PRO A 1 255 ? 9.110 -10.310 2.758 1.00 94.81 255 PRO A N 1
ATOM 2071 C CA . PRO A 1 255 ? 8.796 -10.389 1.333 1.00 94.81 255 PRO A CA 1
ATOM 2072 C C . PRO A 1 255 ? 9.247 -9.145 0.576 1.00 94.81 255 PRO A C 1
ATOM 2074 O O . PRO A 1 255 ? 9.754 -9.254 -0.536 1.00 94.81 255 PRO A O 1
ATOM 2077 N N . MET A 1 256 ? 9.129 -7.967 1.188 1.00 89.81 256 MET A N 1
ATOM 2078 C CA . MET A 1 256 ? 9.571 -6.715 0.583 1.00 89.81 256 MET A CA 1
ATOM 2079 C C . MET A 1 256 ? 11.079 -6.701 0.301 1.00 89.81 256 MET A C 1
ATOM 2081 O O . MET A 1 256 ? 11.475 -6.345 -0.808 1.00 89.81 256 MET A O 1
ATOM 2085 N N . ILE A 1 257 ? 11.920 -7.143 1.244 1.00 90.62 257 ILE A N 1
ATOM 2086 C CA . ILE A 1 257 ? 13.372 -7.268 1.028 1.00 90.62 257 ILE A CA 1
ATOM 2087 C C . ILE A 1 257 ? 13.663 -8.249 -0.115 1.00 90.62 257 ILE A C 1
ATOM 2089 O O . ILE A 1 257 ? 14.444 -7.930 -1.014 1.00 90.62 257 ILE A O 1
ATOM 2093 N N . ILE A 1 258 ? 12.991 -9.406 -0.130 1.00 94.31 258 ILE A N 1
ATOM 2094 C CA . ILE A 1 258 ? 13.131 -10.412 -1.196 1.00 94.31 258 ILE A CA 1
ATOM 2095 C C . ILE A 1 258 ? 12.760 -9.819 -2.562 1.00 94.31 258 ILE A C 1
ATOM 2097 O O . ILE A 1 258 ? 13.478 -10.031 -3.539 1.00 94.31 258 ILE A O 1
ATOM 2101 N N . ILE A 1 259 ? 11.672 -9.049 -2.640 1.00 91.94 259 ILE A N 1
ATOM 2102 C CA . ILE A 1 259 ? 11.212 -8.406 -3.877 1.00 91.94 259 ILE A CA 1
ATOM 2103 C C . ILE A 1 259 ? 12.211 -7.354 -4.351 1.00 91.94 259 ILE A C 1
ATOM 2105 O O . ILE A 1 259 ? 12.543 -7.341 -5.534 1.00 91.94 259 ILE A O 1
ATOM 2109 N N . VAL A 1 260 ? 12.715 -6.499 -3.457 1.00 89.06 260 VAL A N 1
ATOM 2110 C CA . VAL A 1 260 ? 13.700 -5.464 -3.810 1.00 89.06 260 VAL A CA 1
ATOM 2111 C C . VAL A 1 260 ? 14.987 -6.104 -4.329 1.00 89.06 260 VAL A C 1
ATOM 2113 O O . VAL A 1 260 ? 15.436 -5.768 -5.425 1.00 89.06 260 VAL A O 1
ATOM 2116 N N . ILE A 1 261 ? 15.553 -7.063 -3.591 1.00 90.38 261 ILE A N 1
ATOM 2117 C CA . ILE A 1 261 ? 16.781 -7.761 -3.992 1.00 90.38 261 ILE A CA 1
ATOM 2118 C C . ILE A 1 261 ? 16.551 -8.522 -5.299 1.00 90.38 261 ILE A C 1
ATOM 2120 O O . ILE A 1 261 ? 17.318 -8.364 -6.246 1.00 90.38 261 ILE A O 1
ATOM 2124 N N . GLY A 1 262 ? 15.469 -9.298 -5.391 1.00 92.00 262 GLY A N 1
ATOM 2125 C CA . GLY A 1 262 ? 15.125 -10.052 -6.592 1.00 92.00 262 GLY A CA 1
ATOM 2126 C C . GLY A 1 262 ? 14.965 -9.150 -7.816 1.00 92.00 262 GLY A C 1
ATOM 2127 O O . GLY A 1 262 ? 15.539 -9.432 -8.866 1.00 92.00 262 GLY A O 1
ATOM 2128 N N . ALA A 1 263 ? 14.257 -8.026 -7.685 1.00 88.50 263 ALA A N 1
ATOM 2129 C CA . ALA A 1 263 ? 14.078 -7.065 -8.768 1.00 88.50 263 ALA A CA 1
ATOM 2130 C C . ALA A 1 263 ? 15.418 -6.466 -9.234 1.00 88.50 263 ALA A C 1
ATOM 2132 O O . ALA A 1 263 ? 15.648 -6.362 -10.440 1.00 88.50 263 ALA A O 1
ATOM 2133 N N . LEU A 1 264 ? 16.326 -6.131 -8.310 1.00 88.25 264 LEU A N 1
ATOM 2134 C CA . LEU A 1 264 ? 17.671 -5.641 -8.639 1.00 88.25 264 LEU A CA 1
ATOM 2135 C C . LEU A 1 264 ? 18.523 -6.706 -9.343 1.00 88.25 264 LEU A C 1
ATOM 2137 O O . LEU A 1 264 ? 19.178 -6.403 -10.343 1.00 88.25 264 LEU A O 1
ATOM 2141 N N . LEU A 1 265 ? 18.484 -7.952 -8.864 1.00 90.12 265 LEU A N 1
ATOM 2142 C CA . LEU A 1 265 ? 19.239 -9.067 -9.439 1.00 90.12 265 LEU A CA 1
ATOM 2143 C C . LEU A 1 265 ? 18.744 -9.451 -10.837 1.00 90.12 265 LEU A C 1
ATOM 2145 O O . LEU A 1 265 ? 19.554 -9.768 -11.699 1.00 90.12 265 LEU A O 1
ATOM 2149 N N . ILE A 1 266 ? 17.435 -9.391 -11.091 1.00 89.38 266 ILE A N 1
ATOM 2150 C CA . ILE A 1 266 ? 16.842 -9.718 -12.399 1.00 89.38 266 ILE A CA 1
ATOM 2151 C C . ILE A 1 266 ? 16.993 -8.541 -13.380 1.00 89.38 266 ILE A C 1
ATOM 2153 O O . ILE A 1 266 ? 17.346 -8.727 -14.550 1.00 89.38 266 ILE A O 1
ATOM 2157 N N . GLY A 1 267 ? 16.738 -7.320 -12.902 1.00 85.50 267 GLY A N 1
ATOM 2158 C CA . GLY A 1 267 ? 16.689 -6.094 -13.696 1.00 85.50 267 GLY A CA 1
ATOM 2159 C C . GLY A 1 267 ? 15.513 -6.036 -14.684 1.00 85.50 267 GLY A C 1
ATOM 2160 O O . GLY A 1 267 ? 14.894 -7.046 -15.029 1.00 85.50 267 GLY A O 1
ATOM 2161 N N . GLN A 1 268 ? 15.190 -4.834 -15.177 1.00 85.19 268 GLN A N 1
ATOM 2162 C CA . GLN A 1 268 ? 14.118 -4.669 -16.166 1.00 85.19 268 GLN A CA 1
ATOM 2163 C C . GLN A 1 268 ? 14.417 -5.468 -17.444 1.00 85.19 268 GLN A C 1
ATOM 2165 O O . GLN A 1 268 ? 15.566 -5.540 -17.887 1.00 85.19 268 GLN A O 1
ATOM 2170 N N . GLY A 1 269 ? 13.396 -6.150 -17.978 1.00 79.44 269 GLY A N 1
ATOM 2171 C CA . GLY A 1 269 ? 13.534 -7.031 -19.145 1.00 79.44 269 GLY A CA 1
ATOM 2172 C C . GLY A 1 269 ? 14.482 -8.222 -18.943 1.00 79.44 269 GLY A C 1
ATOM 2173 O O . GLY A 1 269 ? 14.901 -8.842 -19.915 1.00 79.44 269 GLY A O 1
ATOM 2174 N N . GLY A 1 270 ? 14.865 -8.526 -17.698 1.00 83.12 270 GLY A N 1
ATOM 2175 C CA . GLY A 1 270 ? 15.816 -9.583 -17.376 1.00 83.12 270 GLY A CA 1
ATOM 2176 C C . GLY A 1 270 ? 17.251 -9.210 -17.708 1.00 83.12 270 GLY A C 1
ATOM 2177 O O . GLY A 1 270 ? 18.070 -10.106 -17.849 1.00 83.12 270 GLY A O 1
ATOM 2178 N N . LYS A 1 271 ? 17.580 -7.921 -17.883 1.00 79.94 271 LYS A N 1
ATOM 2179 C CA . LYS A 1 271 ? 18.882 -7.457 -18.395 1.00 79.94 271 LYS A CA 1
ATOM 2180 C C . LYS A 1 271 ? 20.111 -8.055 -17.693 1.00 79.94 271 LYS A C 1
ATOM 2182 O O . LYS A 1 271 ? 21.128 -8.209 -18.368 1.00 79.94 271 LYS A O 1
ATOM 2187 N N . ASN A 1 272 ? 19.997 -8.411 -16.411 1.00 85.44 272 ASN A N 1
ATOM 2188 C CA . ASN A 1 272 ? 21.067 -8.979 -15.585 1.00 85.44 272 ASN A CA 1
ATOM 2189 C C . ASN A 1 272 ? 21.101 -10.521 -15.604 1.00 85.44 272 ASN A C 1
ATOM 2191 O O . ASN A 1 272 ? 22.018 -11.121 -15.054 1.00 85.44 272 ASN A O 1
ATOM 2195 N N . LEU A 1 273 ? 20.123 -11.174 -16.239 1.00 84.56 273 LEU A N 1
ATOM 2196 C CA . LEU A 1 273 ? 20.117 -12.619 -16.440 1.00 84.56 273 LEU A CA 1
ATOM 2197 C C . LEU A 1 273 ? 21.108 -12.993 -17.548 1.00 84.56 273 LEU A C 1
ATOM 2199 O O . LEU A 1 273 ? 21.022 -12.467 -18.665 1.00 84.56 273 LEU A O 1
ATOM 2203 N N . SER A 1 274 ? 22.010 -13.923 -17.239 1.00 77.19 274 SER A N 1
ATOM 2204 C CA . SER A 1 274 ? 22.852 -14.602 -18.220 1.00 77.19 274 SER A CA 1
ATOM 2205 C C . SER A 1 274 ? 22.060 -15.704 -18.921 1.00 77.19 274 SER A C 1
ATOM 2207 O O . SER A 1 274 ? 21.337 -16.474 -18.283 1.00 77.19 274 SER A O 1
ATOM 2209 N N . VAL A 1 275 ? 22.191 -15.772 -20.240 1.00 71.62 275 VAL A N 1
ATOM 2210 C CA . VAL A 1 275 ? 21.726 -16.875 -21.088 1.00 71.62 275 VAL A CA 1
ATOM 2211 C C . VAL A 1 275 ? 22.964 -17.370 -21.835 1.00 71.62 275 VAL A C 1
ATOM 2213 O O . VAL A 1 275 ? 23.842 -16.558 -22.122 1.00 71.62 275 VAL A O 1
ATOM 2216 N N . ASN A 1 276 ? 23.085 -18.677 -22.073 1.00 63.56 276 ASN A N 1
ATOM 2217 C CA . ASN A 1 276 ? 24.214 -19.222 -22.830 1.00 63.56 276 ASN A CA 1
ATOM 2218 C C . ASN A 1 276 ? 24.186 -18.605 -24.236 1.00 63.56 276 ASN A C 1
ATOM 2220 O O . ASN A 1 276 ? 23.256 -18.872 -24.993 1.00 63.56 276 ASN A O 1
ATOM 2224 N N . SER A 1 277 ? 25.148 -17.738 -24.550 1.00 53.38 277 SER A N 1
ATOM 2225 C CA . SER A 1 277 ? 25.213 -17.049 -25.836 1.00 53.38 277 SER A CA 1
ATOM 2226 C C . SER A 1 277 ? 26.023 -17.854 -26.850 1.00 53.38 277 SER A C 1
ATOM 2228 O O . SER A 1 277 ? 27.065 -18.428 -26.531 1.00 53.38 277 SER A O 1
ATOM 2230 N N . VAL A 1 278 ? 25.551 -17.860 -28.096 1.00 51.12 278 VAL A N 1
ATOM 2231 C CA . VAL A 1 278 ? 26.424 -17.970 -29.269 1.00 51.12 278 VAL A CA 1
ATOM 2232 C C . VAL A 1 278 ? 27.138 -16.613 -29.413 1.00 51.12 278 VAL A C 1
ATOM 2234 O O . VAL A 1 278 ? 26.532 -15.587 -29.115 1.00 51.12 278 VAL A O 1
ATOM 2237 N N . ASN A 1 279 ? 28.429 -16.632 -29.767 1.00 45.97 279 ASN A N 1
ATOM 2238 C CA . ASN A 1 279 ? 29.384 -15.512 -29.864 1.00 45.97 279 ASN A CA 1
ATOM 2239 C C . ASN A 1 279 ? 28.816 -14.072 -29.845 1.00 45.97 279 ASN A C 1
ATOM 2241 O O . ASN A 1 279 ? 27.979 -13.683 -30.656 1.00 45.97 279 ASN A O 1
ATOM 2245 N N . ASP A 1 280 ? 29.393 -13.232 -28.977 1.00 47.84 280 ASP A N 1
ATOM 2246 C CA . ASP A 1 280 ? 29.018 -11.824 -28.754 1.00 47.84 280 ASP A CA 1
ATOM 2247 C C . ASP A 1 280 ? 29.152 -10.900 -29.984 1.00 47.84 280 ASP A C 1
ATOM 2249 O O . ASP A 1 280 ? 28.631 -9.781 -29.964 1.00 47.84 280 ASP A O 1
ATOM 2253 N N . GLU A 1 281 ? 29.815 -11.352 -31.050 1.00 43.00 281 GLU A N 1
ATOM 2254 C CA . GLU A 1 281 ? 30.115 -10.560 -32.250 1.00 43.00 281 GLU A CA 1
ATOM 2255 C C . GLU A 1 281 ? 28.911 -10.367 -33.197 1.00 43.00 281 GLU A C 1
ATOM 2257 O O . GLU A 1 281 ? 28.909 -9.414 -33.976 1.00 43.00 281 GLU A O 1
ATOM 2262 N N . ASP A 1 282 ? 27.843 -11.166 -33.062 1.00 41.75 282 ASP A N 1
ATOM 2263 C CA . ASP A 1 282 ? 26.654 -11.136 -33.940 1.00 41.75 282 ASP A CA 1
ATOM 2264 C C . ASP A 1 282 ? 25.410 -10.468 -33.312 1.00 41.75 282 ASP A C 1
ATOM 2266 O O . ASP A 1 282 ? 24.280 -10.616 -33.792 1.00 41.75 282 ASP A O 1
ATOM 2270 N N . LYS A 1 283 ? 25.575 -9.699 -32.227 1.00 46.88 283 LYS A N 1
ATOM 2271 C CA . LYS A 1 283 ? 24.448 -9.047 -31.534 1.00 46.88 283 LYS A CA 1
ATOM 2272 C C . LYS A 1 283 ? 23.801 -7.947 -32.388 1.00 46.88 283 LYS A C 1
ATOM 2274 O O . LYS A 1 283 ? 24.246 -6.804 -32.422 1.00 46.88 283 LYS A O 1
ATOM 2279 N N . LEU A 1 284 ? 22.689 -8.299 -33.029 1.00 48.38 284 LEU A N 1
ATOM 2280 C CA . LEU A 1 284 ? 21.814 -7.413 -33.806 1.00 48.38 284 LEU A CA 1
ATOM 2281 C C . LEU A 1 284 ? 21.160 -6.359 -32.909 1.00 48.38 284 LEU A C 1
ATOM 2283 O O . LEU A 1 284 ? 20.524 -6.731 -31.938 1.00 48.38 284 LEU A O 1
ATOM 2287 N N . ILE A 1 285 ? 21.230 -5.062 -33.206 1.00 49.75 285 ILE A N 1
ATOM 2288 C CA . ILE A 1 285 ? 20.540 -4.031 -32.406 1.00 49.75 285 ILE A CA 1
ATOM 2289 C C . ILE A 1 285 ? 19.248 -3.627 -33.121 1.00 49.75 285 ILE A C 1
ATOM 2291 O O . ILE A 1 285 ? 19.282 -3.127 -34.242 1.00 49.75 285 ILE A O 1
ATOM 2295 N N . ILE A 1 286 ? 18.092 -3.836 -32.478 1.00 51.38 286 ILE A N 1
ATOM 2296 C CA . ILE A 1 286 ? 16.818 -3.305 -32.984 1.00 51.38 286 ILE A CA 1
ATOM 2297 C C . ILE A 1 286 ? 16.752 -1.830 -32.593 1.00 51.38 286 ILE A C 1
ATOM 2299 O O . ILE A 1 286 ? 16.473 -1.494 -31.438 1.00 51.38 286 ILE A O 1
ATOM 2303 N N . ASP A 1 287 ? 17.029 -0.970 -33.568 1.00 53.88 287 ASP A N 1
ATOM 2304 C CA . ASP A 1 287 ? 16.798 0.463 -33.465 1.00 53.88 287 ASP A CA 1
ATOM 2305 C C . ASP A 1 287 ? 15.310 0.759 -33.687 1.00 53.88 287 ASP A C 1
ATOM 2307 O O . ASP A 1 287 ? 14.723 0.424 -34.718 1.00 53.88 287 ASP A O 1
ATOM 2311 N N . ARG A 1 288 ? 14.672 1.333 -32.669 1.00 66.50 288 ARG A N 1
ATOM 2312 C CA . ARG A 1 288 ? 13.277 1.760 -32.726 1.00 66.50 288 ARG A CA 1
ATOM 2313 C C . ARG A 1 288 ? 13.128 3.021 -31.906 1.00 66.50 288 ARG A C 1
ATOM 2315 O O . ARG A 1 288 ? 12.966 2.924 -30.690 1.00 66.50 288 ARG A O 1
ATOM 2322 N N . ASP A 1 289 ? 13.137 4.179 -32.555 1.00 74.56 289 ASP A N 1
ATOM 2323 C CA . ASP A 1 289 ? 12.742 5.411 -31.883 1.00 74.56 289 ASP A CA 1
ATOM 2324 C C . ASP A 1 289 ? 11.228 5.400 -31.639 1.00 74.56 289 ASP A C 1
ATOM 2326 O O . ASP A 1 289 ? 10.414 5.443 -32.560 1.00 74.56 289 ASP A O 1
ATOM 2330 N N . ASP A 1 290 ? 10.847 5.243 -30.376 1.00 83.94 290 ASP A N 1
ATOM 2331 C CA . ASP A 1 290 ? 9.461 5.158 -29.930 1.00 83.94 290 ASP A CA 1
ATOM 2332 C C . ASP A 1 290 ? 9.119 6.212 -28.874 1.00 83.94 290 ASP A C 1
ATOM 2334 O O . ASP A 1 290 ? 8.066 6.111 -28.240 1.00 83.94 290 ASP A O 1
ATOM 2338 N N . ASP A 1 291 ? 9.988 7.211 -28.693 1.00 88.44 291 ASP A N 1
ATOM 2339 C CA . ASP A 1 291 ? 9.912 8.220 -27.631 1.00 88.44 291 ASP A CA 1
ATOM 2340 C C . ASP A 1 291 ? 8.602 9.015 -27.662 1.00 88.44 291 ASP A C 1
ATOM 2342 O O . ASP A 1 291 ? 8.061 9.360 -26.612 1.00 88.44 291 ASP A O 1
ATOM 2346 N N . GLU A 1 292 ? 8.047 9.255 -28.852 1.00 90.00 292 GLU A N 1
ATOM 2347 C CA . GLU A 1 292 ? 6.783 9.980 -29.033 1.00 90.00 292 GLU A CA 1
ATOM 2348 C C . GLU A 1 292 ? 5.580 9.275 -28.401 1.00 90.00 292 GLU A C 1
ATOM 2350 O O . GLU A 1 292 ? 4.614 9.928 -28.010 1.00 90.00 292 GLU A O 1
ATOM 2355 N N . ASN A 1 293 ? 5.653 7.952 -28.233 1.00 92.06 293 ASN A N 1
ATOM 2356 C CA . ASN A 1 293 ? 4.592 7.178 -27.599 1.00 92.06 293 ASN A CA 1
ATOM 2357 C C . ASN A 1 293 ? 4.638 7.247 -26.063 1.00 92.06 293 ASN A C 1
ATOM 2359 O O . ASN A 1 293 ? 3.787 6.638 -25.423 1.00 92.06 293 ASN A O 1
ATOM 2363 N N . TYR A 1 294 ? 5.614 7.926 -25.445 1.00 93.25 294 TYR A N 1
ATOM 2364 C CA . TYR A 1 294 ? 5.741 8.009 -23.985 1.00 93.25 294 TYR A CA 1
ATOM 2365 C C . TYR A 1 294 ? 5.465 9.428 -23.482 1.00 93.25 294 TYR A C 1
ATOM 2367 O O . TYR A 1 294 ? 6.341 10.293 -23.408 1.00 93.25 294 TYR A O 1
ATOM 2375 N N . VAL A 1 295 ? 4.218 9.656 -23.077 1.00 93.50 295 VAL A N 1
ATOM 2376 C CA . VAL A 1 295 ? 3.751 10.914 -22.491 1.00 93.50 295 VAL A CA 1
ATOM 2377 C C . VAL A 1 295 ? 4.426 11.127 -21.132 1.00 93.50 295 VAL A C 1
ATOM 2379 O O . VAL A 1 295 ? 4.573 10.197 -20.336 1.00 93.50 295 VAL A O 1
ATOM 2382 N N . LEU A 1 296 ? 4.894 12.355 -20.883 1.00 93.44 296 LEU A N 1
ATOM 2383 C CA . LEU A 1 296 ? 5.720 12.716 -19.717 1.00 93.44 296 LEU A CA 1
ATOM 2384 C C . LEU A 1 296 ? 6.978 11.835 -19.539 1.00 93.44 296 LEU A C 1
ATOM 2386 O O . LEU A 1 296 ? 7.521 11.736 -18.442 1.00 93.44 296 LEU A O 1
ATOM 2390 N N . GLY A 1 297 ? 7.445 11.185 -20.611 1.00 90.75 297 GLY A N 1
ATOM 2391 C CA . GLY A 1 297 ? 8.646 10.351 -20.614 1.00 90.75 297 GLY A CA 1
ATOM 2392 C C . GLY A 1 297 ? 8.479 8.949 -20.027 1.00 90.75 297 GLY A C 1
ATOM 2393 O O . GLY A 1 297 ? 9.442 8.183 -20.037 1.00 90.75 297 GLY A O 1
ATOM 2394 N N . CYS A 1 298 ? 7.291 8.586 -19.530 1.00 92.00 298 CYS A N 1
ATOM 2395 C CA . CYS A 1 298 ? 7.059 7.270 -18.931 1.00 92.00 298 CYS A CA 1
ATOM 2396 C C . CYS A 1 298 ? 5.708 6.624 -19.263 1.00 92.00 298 CYS A C 1
ATOM 2398 O O . CYS A 1 298 ? 5.671 5.401 -19.344 1.00 92.00 298 CYS A O 1
ATOM 2400 N N . PHE A 1 299 ? 4.632 7.388 -19.491 1.00 93.62 299 PHE A N 1
ATOM 2401 C CA . PHE A 1 299 ? 3.291 6.831 -19.702 1.00 93.62 299 PHE A CA 1
ATOM 2402 C C . PHE A 1 299 ? 3.062 6.464 -21.168 1.00 93.62 299 PHE A C 1
ATOM 2404 O O . PHE A 1 299 ? 3.025 7.338 -22.035 1.00 93.62 299 PHE A O 1
ATOM 2411 N N . TYR A 1 300 ? 2.888 5.176 -21.457 1.00 94.38 300 TYR A N 1
ATOM 2412 C CA . TYR A 1 300 ? 2.746 4.709 -22.833 1.00 94.38 300 TYR A CA 1
ATOM 2413 C C . TYR A 1 300 ? 1.363 5.016 -23.419 1.00 94.38 300 TYR A C 1
ATOM 2415 O O . TYR A 1 300 ? 0.329 4.608 -22.890 1.00 94.38 300 TYR A O 1
ATOM 2423 N N . TYR A 1 301 ? 1.334 5.697 -24.557 1.00 95.31 301 TYR A N 1
ATOM 2424 C CA . TYR A 1 301 ? 0.120 6.066 -25.266 1.00 95.31 301 TYR A CA 1
ATOM 2425 C C . TYR A 1 301 ? 0.300 5.814 -26.763 1.00 95.31 301 TYR A C 1
ATOM 2427 O O . TYR A 1 301 ? 0.881 6.625 -27.477 1.00 95.31 301 TYR A O 1
ATOM 2435 N N . ASN A 1 302 ? -0.235 4.693 -27.254 1.00 94.00 302 ASN A N 1
ATOM 2436 C CA . ASN A 1 302 ? -0.244 4.385 -28.682 1.00 94.00 302 ASN A CA 1
ATOM 2437 C C . ASN A 1 302 ? -1.586 3.776 -29.104 1.00 94.00 302 ASN A C 1
ATOM 2439 O O . ASN A 1 302 ? -1.935 2.656 -28.720 1.00 94.00 302 ASN A O 1
ATOM 2443 N N . LYS A 1 303 ? -2.339 4.506 -29.934 1.00 94.12 303 LYS A N 1
ATOM 2444 C CA . LYS A 1 303 ? -3.637 4.044 -30.452 1.00 94.12 303 LYS A CA 1
ATOM 2445 C C . LYS A 1 303 ? -3.493 2.822 -31.368 1.00 94.12 303 LYS A C 1
ATOM 2447 O O . LYS A 1 303 ? -4.360 1.948 -31.318 1.00 94.12 303 LYS A O 1
ATOM 2452 N N . ASN A 1 304 ? -2.390 2.728 -32.111 1.00 91.56 304 ASN A N 1
ATOM 2453 C CA . ASN A 1 304 ? -2.148 1.716 -33.141 1.00 91.56 304 ASN A CA 1
ATOM 2454 C C . ASN A 1 304 ? -1.609 0.391 -32.578 1.00 91.56 304 ASN A C 1
ATOM 2456 O O . ASN A 1 304 ? -1.821 -0.653 -33.185 1.00 91.56 304 ASN A O 1
ATOM 2460 N N . ASP A 1 305 ? -0.950 0.389 -31.412 1.00 88.19 305 ASP A N 1
ATOM 2461 C CA . ASP A 1 305 ? -0.513 -0.862 -30.770 1.00 88.19 305 ASP A CA 1
ATOM 2462 C C . ASP A 1 305 ? -1.708 -1.529 -30.071 1.00 88.19 305 ASP A C 1
ATOM 2464 O O . ASP A 1 305 ? -2.252 -0.918 -29.154 1.00 88.19 305 ASP A O 1
ATOM 2468 N N . PRO A 1 306 ? -2.160 -2.741 -30.446 1.00 87.94 306 PRO A N 1
ATOM 2469 C CA . PRO A 1 306 ? -3.295 -3.405 -29.798 1.00 87.94 306 PRO A CA 1
ATOM 2470 C C . PRO A 1 306 ? -3.020 -3.843 -28.349 1.00 87.94 306 PRO A C 1
ATOM 2472 O O . PRO A 1 306 ? -3.969 -4.166 -27.637 1.00 87.94 306 PRO A O 1
ATOM 2475 N N . ALA A 1 307 ? -1.764 -3.8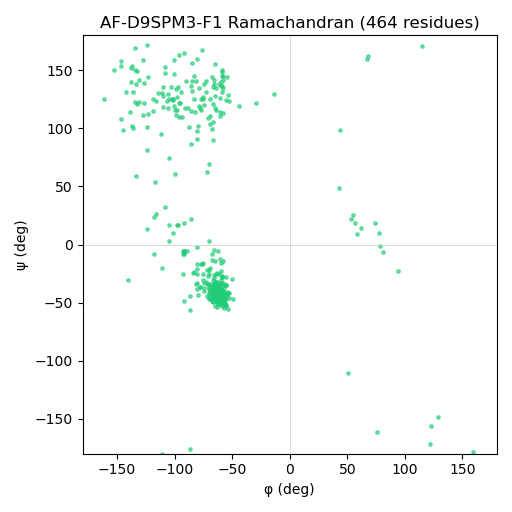56 -27.890 1.00 87.69 307 ALA A N 1
ATOM 2476 C CA . ALA A 1 307 ? -1.424 -4.283 -26.537 1.00 87.69 307 ALA A CA 1
ATOM 2477 C C . ALA A 1 307 ? -2.029 -3.358 -25.462 1.00 87.69 307 ALA A C 1
ATOM 2479 O O . ALA A 1 307 ? -1.936 -2.132 -25.557 1.00 87.69 307 ALA A O 1
ATOM 2480 N N . VAL A 1 308 ? -2.615 -3.964 -24.421 1.00 88.94 308 VAL A N 1
ATOM 2481 C CA . VAL A 1 308 ? -3.060 -3.276 -23.192 1.00 88.94 308 VAL A CA 1
ATOM 2482 C C . VAL A 1 308 ? -1.911 -3.170 -22.192 1.00 88.94 308 VAL A C 1
ATOM 2484 O O . VAL A 1 308 ? -1.694 -2.101 -21.634 1.00 88.94 308 VAL A O 1
ATOM 2487 N N . PHE A 1 309 ? -1.155 -4.255 -22.004 1.00 89.00 309 PHE A N 1
ATOM 2488 C CA . PHE A 1 309 ? 0.000 -4.316 -21.110 1.00 89.00 309 PHE A CA 1
ATOM 2489 C C . PHE A 1 309 ? 1.301 -4.207 -21.902 1.00 89.00 309 PHE A C 1
ATOM 2491 O O . PHE A 1 309 ? 1.555 -4.995 -22.821 1.00 89.00 309 PHE A O 1
ATOM 2498 N N . VAL A 1 310 ? 2.139 -3.249 -21.522 1.00 88.12 310 VAL A N 1
ATOM 2499 C CA . VAL A 1 310 ? 3.440 -2.979 -22.144 1.00 88.12 310 VAL A CA 1
ATOM 2500 C C . VAL A 1 310 ? 4.533 -2.942 -21.076 1.00 88.12 310 VAL A C 1
ATOM 2502 O O . VAL A 1 310 ? 4.232 -2.766 -19.903 1.00 88.12 310 VAL A O 1
ATOM 2505 N N . PRO A 1 311 ? 5.816 -3.133 -21.402 1.00 86.38 311 PRO A N 1
ATOM 2506 C CA . PRO A 1 311 ? 6.878 -3.026 -20.412 1.00 86.38 311 PRO A CA 1
ATOM 2507 C C . PRO A 1 311 ? 6.995 -1.572 -19.947 1.00 86.38 311 PRO A C 1
ATOM 2509 O O . PRO A 1 311 ? 6.857 -0.654 -20.758 1.00 86.38 311 PRO A O 1
ATOM 2512 N N . LYS A 1 312 ? 7.301 -1.349 -18.665 1.00 88.44 312 LYS A N 1
ATOM 2513 C CA . LYS A 1 312 ? 7.634 -0.003 -18.188 1.00 88.44 312 LYS A CA 1
ATOM 2514 C C . LYS A 1 312 ? 8.823 0.549 -18.959 1.00 88.44 312 LYS A C 1
ATOM 2516 O O . LYS A 1 312 ? 9.843 -0.129 -19.115 1.00 88.44 312 LYS A O 1
ATOM 2521 N N . ARG A 1 313 ? 8.691 1.811 -19.369 1.00 89.00 313 ARG A N 1
ATOM 2522 C CA . ARG A 1 313 ? 9.772 2.598 -19.964 1.00 89.00 313 ARG A CA 1
ATOM 2523 C C . ARG A 1 313 ? 10.932 2.791 -18.995 1.00 89.00 313 ARG A C 1
ATOM 2525 O O . ARG A 1 313 ? 12.092 2.731 -19.388 1.00 89.00 313 ARG A O 1
ATOM 2532 N N . ILE A 1 314 ? 10.586 3.054 -17.738 1.00 88.75 314 ILE A N 1
ATOM 2533 C CA . ILE A 1 314 ? 11.505 3.433 -16.671 1.00 88.75 314 ILE A CA 1
ATOM 2534 C C . ILE A 1 314 ? 11.181 2.617 -15.435 1.00 88.75 314 ILE A C 1
ATOM 2536 O O . ILE A 1 314 ? 10.010 2.438 -15.090 1.00 88.75 314 ILE A O 1
ATOM 2540 N N . GLY A 1 315 ? 12.225 2.146 -14.762 1.00 85.31 315 GLY A N 1
ATOM 2541 C CA . GLY A 1 315 ? 12.084 1.243 -13.630 1.00 85.31 315 GLY A CA 1
ATOM 2542 C C . GLY A 1 315 ? 11.748 -0.186 -14.059 1.00 85.31 315 GLY A C 1
ATOM 2543 O O . GLY A 1 315 ? 11.971 -0.576 -15.206 1.00 85.31 315 GLY A O 1
ATOM 2544 N N . ILE A 1 316 ? 11.221 -0.968 -13.113 1.00 81.62 316 ILE A N 1
ATOM 2545 C CA . ILE A 1 316 ? 10.950 -2.397 -13.293 1.00 81.62 316 ILE A CA 1
ATOM 2546 C C . ILE A 1 316 ? 9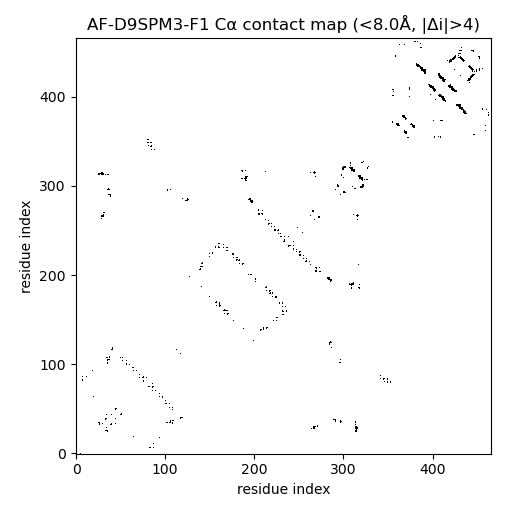.443 -2.659 -13.347 1.00 81.62 316 ILE A C 1
ATOM 2548 O O . ILE A 1 316 ? 8.692 -2.146 -12.520 1.00 81.62 316 ILE A O 1
ATOM 2552 N N . GLY A 1 317 ? 9.006 -3.488 -14.297 1.00 84.81 317 GLY A N 1
ATOM 2553 C CA . GLY A 1 317 ? 7.659 -4.050 -14.356 1.00 84.81 317 GLY A CA 1
ATOM 2554 C C . GLY A 1 317 ? 6.900 -3.750 -15.647 1.00 84.81 317 GLY A C 1
ATOM 2555 O O . GLY A 1 317 ? 7.482 -3.500 -16.707 1.00 84.81 317 GLY A O 1
ATOM 2556 N N . THR A 1 318 ? 5.575 -3.806 -15.528 1.00 86.81 318 THR A N 1
ATOM 2557 C CA . THR A 1 318 ? 4.597 -3.606 -16.606 1.00 86.81 318 THR A CA 1
ATOM 2558 C C . THR A 1 318 ? 3.878 -2.268 -16.421 1.00 86.81 318 THR A C 1
ATOM 2560 O O . THR A 1 318 ? 3.683 -1.807 -15.296 1.00 86.81 318 THR A O 1
ATOM 2563 N N . ASP A 1 319 ? 3.520 -1.642 -17.532 1.00 90.06 319 ASP A N 1
ATOM 2564 C CA . ASP A 1 319 ? 2.730 -0.426 -17.656 1.00 90.06 319 ASP A CA 1
ATOM 2565 C C . ASP A 1 319 ? 1.504 -0.680 -18.547 1.00 90.06 319 ASP A C 1
ATOM 2567 O O . ASP A 1 319 ? 1.373 -1.734 -19.181 1.00 90.06 319 ASP A O 1
ATOM 2571 N N . LEU A 1 320 ? 0.603 0.292 -18.602 1.00 92.38 320 LEU A N 1
ATOM 2572 C CA . LEU A 1 320 ? -0.590 0.257 -19.432 1.00 92.38 320 LEU A CA 1
ATOM 2573 C C . LEU A 1 320 ? -0.391 1.077 -20.702 1.00 92.38 320 LEU A C 1
ATOM 2575 O O . LEU A 1 320 ? 0.236 2.132 -20.704 1.00 92.38 320 LEU A O 1
ATOM 2579 N N . ASN A 1 321 ? -1.014 0.630 -21.786 1.00 94.81 321 ASN A N 1
ATOM 2580 C CA . ASN A 1 321 ? -1.263 1.486 -22.931 1.00 94.81 321 ASN A CA 1
ATOM 2581 C C . ASN A 1 321 ? -2.495 2.352 -22.653 1.00 94.81 321 ASN A C 1
ATOM 2583 O O . ASN A 1 321 ? -3.635 1.912 -22.834 1.00 94.81 321 ASN A O 1
ATOM 2587 N N . TYR A 1 322 ? -2.273 3.592 -22.223 1.00 95.56 322 TYR A N 1
ATOM 2588 C CA . TYR A 1 322 ? -3.320 4.539 -21.823 1.00 95.56 322 TYR A CA 1
ATOM 2589 C C . TYR A 1 322 ? -4.213 5.005 -22.986 1.00 95.56 322 TYR A C 1
ATOM 2591 O O . TYR A 1 322 ? -5.254 5.632 -22.769 1.00 95.56 322 TYR A O 1
ATOM 2599 N N . ALA A 1 323 ? -3.870 4.656 -24.231 1.00 95.25 323 ALA A N 1
ATOM 2600 C CA . ALA A 1 323 ? -4.747 4.875 -25.375 1.00 95.25 323 ALA A CA 1
ATOM 2601 C C . ALA A 1 323 ? -5.965 3.931 -25.379 1.00 95.25 323 ALA A C 1
ATOM 2603 O O . ALA A 1 323 ? -6.975 4.248 -26.012 1.00 95.25 323 ALA A O 1
ATOM 2604 N N . LYS A 1 324 ? -5.896 2.785 -24.682 1.00 94.25 324 LYS A N 1
ATOM 2605 C CA . LYS A 1 324 ? -6.930 1.741 -24.737 1.00 94.25 324 LYS A CA 1
ATOM 2606 C C . LYS A 1 324 ? -8.087 1.988 -23.768 1.00 94.25 324 LYS A C 1
ATOM 2608 O O . LYS A 1 324 ? -7.838 2.375 -22.626 1.00 94.25 324 LYS A O 1
ATOM 2613 N N . PRO A 1 325 ? -9.342 1.702 -24.175 1.00 93.12 325 PRO A N 1
ATOM 2614 C CA . PRO A 1 325 ? -10.506 1.847 -23.299 1.00 93.12 325 PRO A CA 1
ATOM 2615 C C . PRO A 1 325 ? -10.361 1.072 -21.985 1.00 93.12 325 PRO A C 1
ATOM 2617 O O . PRO A 1 325 ? -10.589 1.638 -20.922 1.00 93.12 325 PRO A O 1
ATOM 2620 N N . GLY A 1 326 ? -9.884 -0.178 -22.046 1.00 89.62 326 GLY A N 1
ATOM 2621 C CA . GLY A 1 326 ? -9.662 -1.003 -20.853 1.00 89.62 326 GLY A CA 1
ATOM 2622 C C . GLY A 1 326 ? -8.702 -0.360 -19.846 1.00 89.62 326 GLY A C 1
ATOM 2623 O O . GLY A 1 326 ? -9.004 -0.317 -18.658 1.00 89.62 326 GLY A O 1
ATOM 2624 N N . SER A 1 327 ? -7.597 0.231 -20.315 1.00 92.00 327 SER A N 1
ATOM 2625 C CA . SER A 1 327 ? -6.645 0.955 -19.460 1.00 92.00 327 SER A CA 1
ATOM 2626 C C . SER A 1 327 ? -7.272 2.186 -18.804 1.00 92.00 327 SER A C 1
ATOM 2628 O O . SER A 1 327 ? -6.989 2.466 -17.643 1.00 92.00 327 SER A O 1
ATOM 2630 N N . LYS A 1 328 ? -8.134 2.914 -19.530 1.00 92.44 328 LYS A N 1
ATOM 2631 C CA . LYS A 1 328 ? -8.842 4.101 -19.019 1.00 92.44 328 LYS A CA 1
ATOM 2632 C C . LYS A 1 328 ? -9.870 3.745 -17.942 1.00 92.44 328 LYS A C 1
ATOM 2634 O O . LYS A 1 328 ? -9.966 4.439 -16.937 1.00 92.44 328 LYS A O 1
ATOM 2639 N N . ILE A 1 329 ? -10.607 2.650 -18.132 1.00 93.12 329 ILE A N 1
ATOM 2640 C CA . ILE A 1 329 ? -11.540 2.137 -17.120 1.00 93.12 329 ILE A CA 1
ATOM 2641 C C . ILE A 1 329 ? -10.759 1.692 -15.881 1.00 93.12 329 ILE A C 1
ATOM 2643 O O . ILE A 1 329 ? -11.078 2.109 -14.771 1.00 93.12 329 ILE A O 1
ATOM 2647 N N . PHE A 1 330 ? -9.695 0.908 -16.075 1.00 89.12 330 PHE A N 1
ATOM 2648 C CA . PHE A 1 330 ? -8.857 0.430 -14.979 1.00 89.12 330 PHE A CA 1
ATOM 2649 C C . PHE A 1 330 ? -8.262 1.581 -14.159 1.00 89.12 330 PHE A C 1
ATOM 2651 O O . PHE A 1 330 ? -8.389 1.580 -12.938 1.00 89.12 330 PHE A O 1
ATOM 2658 N N . ILE A 1 331 ? -7.666 2.594 -14.804 1.00 91.25 331 ILE A N 1
ATOM 2659 C CA . ILE A 1 331 ? -7.112 3.745 -14.077 1.00 91.25 331 ILE A CA 1
ATOM 2660 C C . ILE A 1 331 ? -8.208 4.549 -13.369 1.00 91.25 331 ILE A C 1
ATOM 2662 O O . ILE A 1 331 ? -7.980 5.003 -12.255 1.00 91.25 331 ILE A O 1
ATOM 2666 N N . GLY A 1 332 ? -9.404 4.671 -13.957 1.00 93.50 332 GLY A N 1
ATOM 2667 C CA . GLY A 1 332 ? -10.553 5.305 -13.308 1.00 93.50 332 GLY A CA 1
ATOM 2668 C C . GLY A 1 332 ? -10.957 4.593 -12.015 1.00 93.50 332 GLY A C 1
ATOM 2669 O O . GLY A 1 332 ? -11.112 5.244 -10.985 1.00 93.50 332 GLY A O 1
ATOM 2670 N N . ILE A 1 333 ? -11.040 3.258 -12.041 1.00 91.31 333 ILE A N 1
ATOM 2671 C CA . ILE A 1 333 ? -11.331 2.437 -10.854 1.00 91.31 333 ILE A CA 1
ATOM 2672 C C . ILE A 1 333 ? -10.227 2.591 -9.804 1.00 91.31 333 ILE A C 1
ATOM 2674 O O . ILE A 1 333 ? -10.520 2.831 -8.636 1.00 91.31 333 ILE A O 1
ATOM 2678 N N . VAL A 1 334 ? -8.956 2.498 -10.209 1.00 88.75 334 VAL A N 1
ATOM 2679 C CA . VAL A 1 334 ? -7.815 2.655 -9.293 1.00 88.75 334 VAL A CA 1
ATOM 2680 C C . VAL A 1 334 ? -7.826 4.036 -8.636 1.00 88.75 334 VAL A C 1
ATOM 2682 O O . VAL A 1 334 ? -7.680 4.127 -7.422 1.00 88.75 334 VAL A O 1
ATOM 2685 N N . LEU A 1 335 ? -8.053 5.108 -9.400 1.00 91.06 335 LEU A N 1
ATOM 2686 C CA . LEU A 1 335 ? -8.143 6.466 -8.858 1.00 91.06 335 LEU A CA 1
ATOM 2687 C C . LEU A 1 335 ? -9.334 6.628 -7.908 1.00 91.06 335 LEU A C 1
ATOM 2689 O O . LEU A 1 335 ? -9.171 7.225 -6.848 1.00 91.06 335 LEU A O 1
ATOM 2693 N N . ALA A 1 336 ? -10.499 6.065 -8.240 1.00 91.94 336 ALA A N 1
ATOM 2694 C CA . ALA A 1 336 ? -11.670 6.099 -7.367 1.00 91.94 336 ALA A CA 1
ATOM 2695 C C . ALA A 1 336 ? -11.409 5.388 -6.029 1.00 91.94 336 ALA A C 1
ATOM 2697 O O . ALA A 1 336 ? -11.736 5.933 -4.977 1.00 91.94 336 ALA A O 1
ATOM 2698 N N . ILE A 1 337 ? -10.757 4.219 -6.053 1.00 88.19 337 ILE A N 1
ATOM 2699 C CA . ILE A 1 337 ? -10.367 3.485 -4.839 1.00 88.19 337 ILE A CA 1
ATOM 2700 C C . ILE A 1 337 ? -9.357 4.293 -4.019 1.00 88.19 337 ILE A C 1
ATOM 2702 O O . ILE A 1 337 ? -9.525 4.425 -2.810 1.00 88.19 337 ILE A O 1
ATOM 2706 N N . LEU A 1 338 ? -8.330 4.862 -4.658 1.00 87.00 338 LEU A N 1
ATOM 2707 C CA . LEU A 1 338 ? -7.308 5.653 -3.967 1.00 87.00 338 LEU A CA 1
ATOM 2708 C C . LEU A 1 338 ? -7.917 6.889 -3.292 1.00 87.00 338 LEU A C 1
ATOM 2710 O O . LEU A 1 338 ? -7.684 7.113 -2.105 1.00 87.00 338 LEU A O 1
ATOM 2714 N N . ILE A 1 339 ? -8.745 7.650 -4.011 1.00 90.25 339 ILE A N 1
ATOM 2715 C CA . ILE A 1 339 ? -9.431 8.833 -3.473 1.00 90.25 339 ILE A CA 1
ATOM 2716 C C . ILE A 1 339 ? -10.402 8.425 -2.360 1.00 90.25 339 ILE A C 1
ATOM 2718 O O . ILE A 1 339 ? -10.380 9.021 -1.286 1.00 90.25 339 ILE A O 1
ATOM 2722 N N . GLY A 1 340 ? -11.201 7.377 -2.577 1.00 89.38 340 GLY A N 1
ATOM 2723 C CA . GLY A 1 340 ? -12.125 6.846 -1.576 1.00 89.38 340 GLY A CA 1
ATOM 2724 C C . GLY A 1 340 ? -11.412 6.394 -0.301 1.00 89.38 340 GLY A C 1
ATOM 2725 O O . GLY A 1 340 ? -11.857 6.728 0.793 1.00 89.38 340 GLY A O 1
ATOM 2726 N N . SER A 1 341 ? -10.267 5.713 -0.423 1.00 85.00 341 SER A N 1
ATOM 2727 C CA . SER A 1 341 ? -9.458 5.311 0.733 1.00 85.00 341 SER A CA 1
ATOM 2728 C C . SER A 1 341 ? -8.904 6.514 1.490 1.00 85.00 341 SER A C 1
ATOM 2730 O O . SER A 1 341 ? -8.962 6.534 2.717 1.00 85.00 341 SER A O 1
ATOM 2732 N N . LEU A 1 342 ? -8.448 7.551 0.780 1.00 86.44 342 LEU A N 1
ATOM 2733 C CA . LEU A 1 342 ? -7.918 8.758 1.403 1.00 86.44 342 LEU A CA 1
ATOM 2734 C C . LEU A 1 342 ? -9.015 9.486 2.188 1.00 86.44 342 LEU A C 1
ATOM 2736 O O . LEU A 1 342 ? -8.824 9.800 3.363 1.00 86.44 342 LEU A O 1
ATOM 2740 N N . ILE A 1 343 ? -10.187 9.672 1.573 1.00 89.38 343 ILE A N 1
ATOM 2741 C CA . ILE A 1 343 ? -11.359 10.264 2.229 1.00 89.38 343 ILE A CA 1
ATOM 2742 C C . ILE A 1 343 ? -11.759 9.424 3.442 1.00 89.38 343 ILE A C 1
ATOM 2744 O O . ILE A 1 343 ? -11.901 9.970 4.528 1.00 89.38 343 ILE A O 1
ATOM 2748 N N . SER A 1 344 ? -11.864 8.101 3.295 1.00 85.00 344 SER A N 1
ATOM 2749 C CA . SER A 1 344 ? -12.225 7.204 4.396 1.00 85.00 344 SER A CA 1
ATOM 2750 C C . SER A 1 344 ? -11.243 7.296 5.563 1.00 85.00 344 SER A C 1
ATOM 2752 O O . SER A 1 344 ? -11.681 7.319 6.712 1.00 85.00 344 SER A O 1
ATOM 2754 N N . THR A 1 345 ? -9.932 7.354 5.301 1.00 83.75 345 THR A N 1
ATOM 2755 C CA . THR A 1 345 ? -8.927 7.501 6.367 1.00 83.75 345 THR A CA 1
ATOM 2756 C C . THR A 1 345 ? -9.053 8.840 7.077 1.00 83.75 345 THR A C 1
ATOM 2758 O O . THR A 1 345 ? -9.024 8.875 8.304 1.00 83.75 345 THR A O 1
ATOM 2761 N N . PHE A 1 346 ? -9.287 9.920 6.330 1.00 86.12 346 PHE A N 1
ATOM 2762 C CA . PHE A 1 346 ? -9.491 11.245 6.899 1.00 86.12 346 PHE A CA 1
ATOM 2763 C C . PHE A 1 346 ? -10.775 11.317 7.730 1.00 86.12 346 PHE A C 1
ATOM 2765 O O . PHE A 1 346 ? -10.737 11.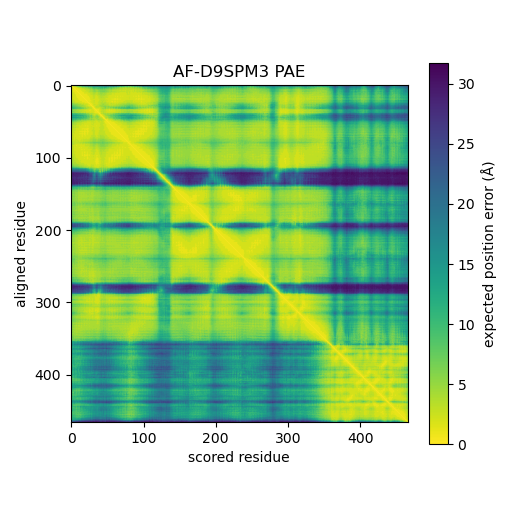758 8.876 1.00 86.12 346 PHE A O 1
ATOM 2772 N N . SER A 1 347 ? -11.896 10.827 7.194 1.00 83.75 347 SER A N 1
ATOM 2773 C CA . SER A 1 347 ? -13.180 10.761 7.892 1.00 83.75 347 SER A CA 1
ATOM 2774 C C . SER A 1 347 ? -13.088 9.929 9.167 1.00 83.75 347 SER A C 1
ATOM 2776 O O . SER A 1 347 ? -13.606 10.350 10.197 1.00 83.75 347 SER A O 1
ATOM 2778 N N . LEU A 1 348 ? -12.395 8.786 9.130 1.00 81.94 348 LEU A N 1
ATOM 2779 C CA . LEU A 1 348 ? -12.185 7.954 10.312 1.00 81.94 348 LEU A CA 1
ATOM 2780 C C . LEU A 1 348 ? -11.289 8.650 11.344 1.00 81.94 348 LEU A C 1
ATOM 2782 O O . LEU A 1 348 ? -11.652 8.688 12.515 1.00 81.94 348 LEU A O 1
ATOM 2786 N N . SER A 1 349 ? -10.157 9.237 10.934 1.00 81.00 349 SER A N 1
ATOM 2787 C CA . SER A 1 349 ? -9.295 10.017 11.837 1.00 81.00 349 SER A CA 1
ATOM 2788 C C . SER A 1 349 ? -10.060 11.178 12.478 1.00 81.00 349 SER A C 1
ATOM 2790 O O . SER A 1 349 ? -9.953 11.395 13.681 1.00 81.00 349 SER A O 1
ATOM 2792 N N . HIS A 1 350 ? -10.887 11.882 11.703 1.00 82.31 350 HIS A N 1
ATOM 2793 C CA . HIS A 1 350 ? -11.727 12.963 12.207 1.00 82.31 350 HIS A CA 1
ATOM 2794 C C . HIS A 1 350 ? -12.791 12.460 13.190 1.00 82.31 350 HIS A C 1
ATOM 2796 O O . HIS A 1 350 ? -12.971 13.045 14.258 1.00 82.31 350 HIS A O 1
ATOM 2802 N N . LEU A 1 351 ? -13.468 11.353 12.869 1.00 77.38 351 LEU A N 1
ATOM 2803 C CA . LEU A 1 351 ? -14.458 10.727 13.744 1.00 77.38 351 LEU A CA 1
ATOM 2804 C C . LEU A 1 351 ? -13.831 10.278 15.068 1.00 77.38 351 LEU A C 1
ATOM 2806 O O . LEU A 1 351 ? -14.404 10.512 16.125 1.00 77.38 351 LEU A O 1
ATOM 2810 N N . VAL A 1 352 ? -12.647 9.664 15.027 1.00 75.88 352 VAL A N 1
ATOM 2811 C CA . VAL A 1 352 ? -11.925 9.243 16.233 1.00 75.88 352 VAL A CA 1
ATOM 2812 C C . VAL A 1 352 ? -11.463 10.460 17.034 1.00 75.88 352 VAL A C 1
ATOM 2814 O O . VAL A 1 352 ? -11.742 10.525 18.225 1.00 75.88 352 VAL A O 1
ATOM 2817 N N . SER A 1 353 ? -10.841 11.460 16.401 1.00 73.69 353 SER A N 1
ATOM 2818 C CA . SER A 1 353 ? -10.389 12.688 17.079 1.00 73.69 353 SER A CA 1
ATOM 2819 C C . SER A 1 353 ? -11.551 13.422 17.753 1.00 73.69 353 SER A C 1
ATOM 2821 O O . SER A 1 353 ? -11.471 13.798 18.920 1.00 73.69 353 SER A O 1
ATOM 2823 N N . THR A 1 354 ? -12.675 13.585 17.055 1.00 72.31 354 THR A N 1
ATOM 2824 C CA . THR A 1 354 ? -13.867 14.210 17.638 1.00 72.31 354 THR A CA 1
ATOM 2825 C C . THR A 1 354 ? -14.536 13.313 18.669 1.00 72.31 354 THR A C 1
ATOM 2827 O O . THR A 1 354 ? -15.056 13.837 19.645 1.00 72.31 354 THR A O 1
ATOM 2830 N N . GLY A 1 355 ? -14.527 11.991 18.497 1.00 67.75 355 GLY A N 1
ATOM 2831 C CA . GLY A 1 355 ? -15.116 11.019 19.417 1.00 67.75 355 GLY A CA 1
ATOM 2832 C C . GLY A 1 355 ? -14.379 10.908 20.752 1.00 67.75 355 GLY A C 1
ATOM 2833 O O . GLY A 1 355 ? -15.047 10.867 21.779 1.00 67.75 355 GLY A O 1
ATOM 2834 N N . VAL A 1 356 ? -13.040 10.904 20.728 1.00 67.81 356 VAL A N 1
ATOM 2835 C CA . VAL A 1 356 ? -12.158 10.781 21.908 1.00 67.81 356 VAL A CA 1
ATOM 2836 C C . VAL A 1 356 ? -12.088 12.072 22.719 1.00 67.81 356 VAL A C 1
ATOM 2838 O O . VAL A 1 356 ? -11.903 12.005 23.928 1.00 67.81 356 VAL A O 1
ATOM 2841 N N . LYS A 1 357 ? -12.234 13.246 22.085 1.00 72.12 357 LYS A N 1
ATOM 2842 C CA . LYS A 1 357 ? -12.180 14.526 22.804 1.00 72.12 357 LYS A CA 1
ATOM 2843 C C . LYS A 1 357 ? -13.168 14.544 23.966 1.00 72.12 357 LYS A C 1
ATOM 2845 O O . LYS A 1 357 ? -14.357 14.275 23.766 1.00 72.12 357 LYS A O 1
ATOM 2850 N N . GLU A 1 358 ? -12.638 14.912 25.133 1.00 66.25 358 GLU A N 1
ATOM 2851 C CA . GLU A 1 358 ? -13.375 15.121 26.376 1.00 66.25 358 GLU A CA 1
ATOM 2852 C C . GLU A 1 358 ? -14.657 15.905 26.082 1.00 66.25 358 GLU A C 1
ATOM 2854 O O . GLU A 1 358 ? -14.625 16.993 25.498 1.00 66.25 358 GLU A O 1
ATOM 2859 N N . LYS A 1 359 ? -15.801 15.289 26.381 1.00 70.12 359 LYS A N 1
ATOM 2860 C CA . LYS A 1 359 ? -17.109 15.850 26.048 1.00 70.12 359 LYS A CA 1
ATOM 2861 C C . LYS A 1 359 ? -17.511 16.888 27.083 1.00 70.12 359 LYS A C 1
ATOM 2863 O O . LYS A 1 359 ? -17.280 16.697 28.274 1.00 70.12 359 LYS A O 1
ATOM 2868 N N . SER A 1 360 ? -18.128 17.971 26.618 1.00 74.12 360 SER A N 1
ATOM 2869 C CA . SER A 1 360 ? -18.787 18.961 27.466 1.00 74.12 360 SER A CA 1
ATOM 2870 C C . SER A 1 360 ? -19.904 18.272 28.239 1.00 74.12 360 SER A C 1
ATOM 2872 O O . SER A 1 360 ? -20.882 17.788 27.663 1.00 74.12 360 SER A O 1
ATOM 2874 N N . ILE A 1 361 ? -19.728 18.213 29.554 1.00 84.75 361 ILE A N 1
ATOM 2875 C CA . ILE A 1 361 ? -20.799 17.899 30.486 1.00 84.75 361 ILE A CA 1
ATOM 2876 C C . ILE A 1 361 ? -21.278 19.233 31.030 1.00 84.75 361 ILE A C 1
ATOM 2878 O O . ILE A 1 361 ? -20.549 19.925 31.746 1.00 84.75 361 ILE A O 1
ATOM 2882 N N . THR A 1 362 ? -22.491 19.598 30.649 1.00 86.75 362 THR A N 1
ATOM 2883 C CA . THR A 1 362 ? -23.127 20.847 31.037 1.00 86.75 362 THR A CA 1
ATOM 2884 C C . THR A 1 362 ? -24.117 20.556 32.154 1.00 86.75 362 THR A C 1
ATOM 2886 O O . THR A 1 362 ? -24.998 19.705 32.034 1.00 86.75 362 THR A O 1
ATOM 2889 N N . ILE A 1 363 ? -23.945 21.261 33.265 1.00 87.06 363 ILE A N 1
ATOM 2890 C CA . ILE A 1 363 ? -24.868 21.244 34.397 1.00 87.06 363 ILE A CA 1
ATOM 2891 C C . ILE A 1 363 ? -25.925 22.306 34.099 1.00 87.06 363 ILE A C 1
ATOM 2893 O O . ILE A 1 363 ? -25.649 23.500 34.226 1.00 87.06 363 ILE A O 1
ATOM 2897 N N . GLU A 1 364 ? -27.100 21.885 33.632 1.00 88.94 364 GLU A N 1
ATOM 2898 C CA . GLU A 1 364 ? -28.220 22.791 33.371 1.00 88.94 364 GLU A CA 1
ATOM 2899 C C . GLU A 1 364 ? -29.059 22.997 34.649 1.00 88.94 364 GLU A C 1
ATOM 2901 O O . GLU A 1 364 ? -28.700 22.551 35.741 1.00 88.94 364 GLU A O 1
ATOM 2906 N N . ALA A 1 365 ? -30.169 23.736 34.554 1.00 86.94 365 ALA A N 1
ATOM 2907 C CA . ALA A 1 365 ? -31.014 24.013 35.718 1.00 86.94 365 ALA A CA 1
ATOM 2908 C C . ALA A 1 365 ? -31.639 22.729 36.303 1.00 86.94 365 ALA A C 1
ATOM 2910 O O . ALA A 1 365 ? -31.553 22.512 37.511 1.00 86.94 365 ALA A O 1
ATOM 2911 N N . ASN A 1 366 ? -32.189 21.870 35.435 1.00 90.12 366 ASN A N 1
ATOM 2912 C CA . ASN A 1 366 ? -33.003 20.709 35.825 1.00 90.12 366 ASN A CA 1
ATOM 2913 C C . ASN A 1 366 ? -32.402 19.358 35.391 1.00 90.12 366 ASN A C 1
ATOM 2915 O O . ASN A 1 366 ? -32.907 18.301 35.776 1.00 90.12 366 ASN A O 1
ATOM 2919 N N . GLU A 1 367 ? -31.339 19.367 34.586 1.00 92.12 367 GLU A N 1
ATOM 2920 C CA . GLU A 1 367 ? -30.740 18.152 34.038 1.00 92.12 367 GLU A CA 1
ATOM 2921 C C . GLU A 1 367 ? -29.221 18.254 33.870 1.00 92.12 367 GLU A C 1
ATOM 2923 O O . GLU A 1 367 ? -28.653 19.329 33.669 1.00 92.12 367 GLU A O 1
ATOM 2928 N N . LEU A 1 368 ? -28.563 17.097 33.913 1.00 92.31 368 LEU A N 1
ATOM 2929 C CA . LEU A 1 368 ? -27.187 16.918 33.472 1.00 92.31 368 LEU A CA 1
ATOM 2930 C C . LEU A 1 368 ? -27.190 16.576 31.979 1.00 92.31 368 LEU A C 1
ATOM 2932 O O . LEU A 1 368 ? -27.722 15.539 31.576 1.00 92.31 368 LEU A O 1
ATOM 2936 N N . SER A 1 369 ? -26.584 17.431 31.163 1.00 91.69 369 SER A N 1
ATOM 2937 C CA . SER A 1 369 ? -26.508 17.264 29.713 1.00 91.69 369 SER A CA 1
ATOM 2938 C C . SER A 1 369 ? -25.092 16.863 29.311 1.00 91.69 369 SER A C 1
ATOM 2940 O O . SER A 1 369 ? -24.121 17.547 29.630 1.00 91.69 369 SER A O 1
ATOM 2942 N N . ILE A 1 370 ? -24.961 15.732 28.624 1.00 90.50 370 ILE A N 1
ATOM 2943 C CA . ILE A 1 370 ? -23.697 15.248 28.070 1.00 90.50 370 ILE A CA 1
ATOM 2944 C C . ILE A 1 370 ? -23.789 15.367 26.556 1.00 90.50 370 ILE A C 1
ATOM 2946 O O . ILE A 1 370 ? -24.629 14.719 25.931 1.00 90.50 370 ILE A O 1
ATOM 2950 N N . GLU A 1 371 ? -22.923 16.174 25.951 1.00 84.44 371 GLU A N 1
ATOM 2951 C CA . GLU A 1 371 ? -22.934 16.396 24.505 1.00 84.44 371 GLU A CA 1
ATOM 2952 C C . GLU A 1 371 ? -22.153 15.319 23.727 1.00 84.44 371 GLU A C 1
ATOM 2954 O O . GLU A 1 371 ? -21.226 14.677 24.227 1.00 84.44 371 GLU A O 1
ATOM 2959 N N . GLY A 1 372 ? -22.492 15.140 22.445 1.00 76.19 372 GLY A N 1
ATOM 2960 C CA . GLY A 1 372 ? -21.734 14.314 21.498 1.00 76.19 372 GLY A CA 1
ATOM 2961 C C . GLY A 1 372 ? -22.527 13.172 20.858 1.00 76.19 372 GLY A C 1
ATOM 2962 O O . GLY A 1 372 ? -23.737 13.061 21.014 1.00 76.19 372 GLY A O 1
ATOM 2963 N N . MET A 1 373 ? -21.824 12.302 20.119 1.00 72.25 373 MET A N 1
ATOM 2964 C CA . MET A 1 373 ? -22.421 11.206 19.328 1.00 72.25 373 MET A CA 1
ATOM 2965 C C . MET A 1 373 ? -23.240 10.212 20.172 1.00 72.25 373 MET A C 1
ATOM 2967 O O . MET A 1 373 ? -24.179 9.604 19.670 1.00 72.25 373 MET A O 1
ATOM 2971 N N . TYR A 1 374 ? -22.895 10.077 21.453 1.00 83.19 374 TYR A N 1
ATOM 2972 C CA . TYR A 1 374 ? -23.629 9.282 22.440 1.00 83.19 374 TYR A CA 1
ATOM 2973 C C . TYR A 1 374 ? -24.206 10.161 23.549 1.00 83.19 374 TYR A C 1
ATOM 2975 O O . TYR A 1 374 ? -24.341 9.695 24.673 1.00 83.19 374 TYR A O 1
ATOM 2983 N N . GLY A 1 375 ? -24.477 11.434 23.267 1.00 86.12 375 GLY A N 1
ATOM 2984 C CA . GLY A 1 375 ? -24.964 12.381 24.258 1.00 86.12 375 GLY A CA 1
ATOM 2985 C C . GLY A 1 375 ? -26.283 11.943 24.890 1.00 86.12 375 GLY A C 1
ATOM 2986 O O . GLY A 1 375 ? -27.123 11.317 24.240 1.00 86.12 375 GLY A O 1
ATOM 2987 N N . ILE A 1 376 ? -26.443 12.252 26.173 1.00 89.88 376 ILE A N 1
ATOM 2988 C CA . ILE A 1 376 ? -27.657 11.977 26.944 1.00 89.88 376 ILE A CA 1
ATOM 2989 C C . ILE A 1 376 ? -27.990 13.177 27.818 1.00 89.88 376 ILE A C 1
ATOM 2991 O O . ILE A 1 376 ? -27.102 13.905 28.252 1.00 89.88 376 ILE A O 1
ATOM 2995 N N . LYS A 1 377 ? -29.279 13.338 28.097 1.00 92.75 377 LYS A N 1
ATOM 2996 C CA . LYS A 1 377 ? -29.806 14.276 29.084 1.00 92.75 377 LYS A CA 1
ATOM 2997 C C . LYS A 1 377 ? -30.362 13.469 30.248 1.00 92.75 377 LYS A C 1
ATOM 2999 O O . LYS A 1 377 ? -31.079 12.491 30.024 1.00 92.75 377 LYS A O 1
ATOM 3004 N N . ILE A 1 378 ? -29.970 13.828 31.463 1.00 93.31 378 ILE A N 1
ATOM 3005 C CA . ILE A 1 378 ? -30.290 13.096 32.689 1.00 93.31 378 ILE A CA 1
ATOM 3006 C C . ILE A 1 378 ? -30.976 14.079 33.640 1.00 93.31 378 ILE A C 1
ATOM 3008 O O . ILE A 1 378 ? -30.290 14.884 34.271 1.00 93.31 378 ILE A O 1
ATOM 3012 N N . PRO A 1 379 ? -32.312 14.042 33.756 1.00 93.75 379 PRO A N 1
ATOM 3013 C CA . PRO A 1 379 ? -33.026 14.865 34.727 1.00 93.75 379 PRO A CA 1
ATOM 3014 C C . PRO A 1 379 ? -32.553 14.554 36.149 1.00 93.75 379 PRO A C 1
ATOM 3016 O O . PRO A 1 379 ? -32.431 13.373 36.494 1.00 93.75 379 PRO A O 1
ATOM 3019 N N . TYR A 1 380 ? -32.322 15.569 36.986 1.00 92.81 380 TYR A N 1
ATOM 3020 C CA . TYR A 1 380 ? -31.852 15.344 38.363 1.00 92.81 380 TYR A CA 1
ATOM 3021 C C . TYR A 1 380 ? -32.838 14.493 39.174 1.00 92.81 380 TYR A C 1
ATOM 3023 O O . TYR A 1 380 ? -32.420 13.584 39.883 1.00 92.81 380 TYR A O 1
ATOM 3031 N N . GLU A 1 381 ? -34.144 14.674 38.959 1.00 91.31 381 GLU A N 1
ATOM 3032 C CA . GLU A 1 381 ? -35.211 13.876 39.583 1.00 91.31 381 GLU A CA 1
ATOM 3033 C C . GLU A 1 381 ? -35.140 12.371 39.262 1.00 91.31 381 GLU A C 1
ATOM 3035 O O . GLU A 1 381 ? -35.691 11.537 39.992 1.00 91.31 381 GLU A O 1
ATOM 3040 N N . SER A 1 382 ? -34.493 12.003 38.150 1.00 92.88 382 SER A N 1
ATOM 3041 C CA . SER A 1 382 ? -34.320 10.606 37.743 1.00 92.88 382 SER A CA 1
ATOM 3042 C C . SER A 1 382 ? -33.173 9.916 38.483 1.00 92.88 382 SER A C 1
ATOM 3044 O O . SER A 1 382 ? -33.124 8.685 38.494 1.00 92.88 382 SER A O 1
ATOM 3046 N N . ILE A 1 383 ? -32.270 10.680 39.105 1.00 94.25 383 ILE A N 1
ATOM 3047 C CA . ILE A 1 383 ? -31.110 10.172 39.836 1.00 94.25 383 ILE A CA 1
ATOM 3048 C C . ILE A 1 383 ? -31.557 9.795 41.249 1.00 94.25 383 ILE A C 1
ATOM 3050 O O . ILE A 1 383 ? -32.137 10.611 41.957 1.00 94.25 383 ILE A O 1
ATOM 3054 N N . TYR A 1 384 ? -31.304 8.552 41.664 1.00 92.38 384 TYR A N 1
ATOM 3055 C CA . TYR A 1 384 ? -31.593 8.111 43.038 1.00 92.38 384 TYR A CA 1
ATOM 3056 C C . TYR A 1 384 ? -30.332 7.842 43.865 1.00 92.38 384 TYR A C 1
ATOM 3058 O O . TYR A 1 384 ? -30.410 7.800 45.089 1.00 92.38 384 TYR A O 1
ATOM 3066 N N . SER A 1 385 ? -29.184 7.627 43.218 1.00 93.12 385 SER A N 1
ATOM 3067 C CA . SER A 1 385 ? -27.892 7.465 43.886 1.00 93.12 385 SER A CA 1
ATOM 3068 C C . SER A 1 385 ? -26.763 7.907 42.962 1.00 93.12 385 SER A C 1
ATOM 3070 O O . SER A 1 385 ? -26.861 7.792 41.735 1.00 93.12 385 SER A O 1
ATOM 3072 N N . ILE A 1 386 ? -25.687 8.400 43.562 1.00 94.94 386 ILE A N 1
ATOM 3073 C CA . ILE A 1 386 ? -24.455 8.773 42.884 1.00 94.94 386 ILE A CA 1
ATOM 3074 C C . ILE A 1 386 ? -23.270 8.383 43.769 1.00 94.94 386 ILE A C 1
ATOM 3076 O O . ILE A 1 386 ? -23.255 8.664 44.964 1.00 94.94 386 ILE A O 1
ATOM 3080 N N . GLU A 1 387 ? -22.289 7.703 43.188 1.00 94.81 387 GLU A N 1
ATOM 3081 C CA . GLU A 1 387 ? -21.152 7.131 43.904 1.00 94.81 387 GLU A CA 1
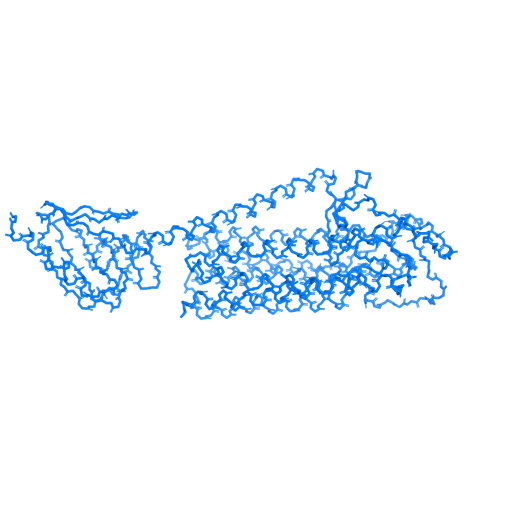ATOM 3082 C C . GLU A 1 387 ? -19.846 7.511 43.214 1.00 94.81 387 GLU A C 1
ATOM 3084 O O . GLU A 1 387 ? -19.743 7.526 41.986 1.00 94.81 387 GLU A O 1
ATOM 3089 N N . MET A 1 388 ? -18.821 7.790 44.013 1.00 95.38 388 MET A N 1
ATOM 3090 C CA . MET A 1 388 ? -17.467 7.987 43.521 1.00 95.38 388 MET A CA 1
ATOM 3091 C C . MET A 1 388 ? -16.720 6.651 43.592 1.00 95.38 388 MET A C 1
ATOM 3093 O O . MET A 1 388 ? -16.418 6.160 44.678 1.00 95.38 388 MET A O 1
ATOM 3097 N N . MET A 1 389 ? -16.437 6.035 42.444 1.00 92.88 389 MET A N 1
ATOM 3098 C CA . MET A 1 389 ? -15.704 4.772 42.366 1.00 92.88 389 MET A CA 1
ATOM 3099 C C . MET A 1 389 ? -14.215 5.009 42.103 1.00 92.88 389 MET A C 1
ATOM 3101 O O . MET A 1 389 ? -13.839 5.543 41.062 1.00 92.88 389 MET A O 1
ATOM 3105 N N . GLU A 1 390 ? -13.344 4.535 42.994 1.00 90.12 390 GLU A N 1
ATOM 3106 C CA . GLU A 1 390 ? -11.885 4.605 42.793 1.00 90.12 390 GLU A CA 1
ATOM 3107 C C . GLU A 1 390 ? -11.388 3.656 41.689 1.00 90.12 390 GLU A C 1
ATOM 3109 O O . GLU A 1 390 ? -10.368 3.912 41.053 1.00 90.12 390 GLU A O 1
ATOM 3114 N N . THR A 1 391 ? -12.119 2.567 41.424 1.00 87.44 391 THR A N 1
ATOM 3115 C CA . THR A 1 391 ? -11.769 1.580 40.392 1.00 87.44 391 THR A CA 1
ATOM 3116 C C . THR A 1 391 ? -12.925 1.351 39.425 1.00 87.44 391 THR A C 1
ATOM 3118 O O . THR A 1 391 ? -14.087 1.292 39.821 1.00 87.44 391 THR A O 1
ATOM 3121 N N . PHE A 1 392 ? -12.610 1.241 38.133 1.00 89.12 392 PHE A N 1
ATOM 3122 C CA . PHE A 1 392 ? -13.599 0.987 37.086 1.00 89.12 392 PHE A CA 1
ATOM 3123 C C . PHE A 1 392 ? -13.869 -0.524 36.920 1.00 89.12 392 PHE A C 1
ATOM 3125 O O . PHE A 1 392 ? -12.903 -1.301 36.882 1.00 89.12 392 PHE A O 1
ATOM 3132 N N . PRO A 1 393 ? -15.138 -0.963 36.771 1.00 88.38 393 PRO A N 1
ATOM 3133 C CA . PRO A 1 393 ? -15.473 -2.371 36.546 1.00 88.38 393 PRO A CA 1
ATOM 3134 C C . PRO A 1 393 ? -14.826 -2.943 35.277 1.00 88.38 393 PRO A C 1
ATOM 3136 O O . PRO A 1 393 ? -14.924 -2.368 34.195 1.00 88.38 393 PRO A O 1
ATOM 3139 N N . GLN A 1 394 ? -14.187 -4.109 35.393 1.00 84.62 394 GLN A N 1
ATOM 3140 C CA . GLN A 1 394 ? -13.463 -4.741 34.279 1.00 84.62 394 GLN A CA 1
ATOM 3141 C C . GLN A 1 394 ? -14.336 -5.677 33.424 1.00 84.62 394 GLN A C 1
ATOM 3143 O O . GLN A 1 394 ? -13.882 -6.176 32.401 1.00 84.62 394 GLN A O 1
ATOM 3148 N N . ASP A 1 395 ? -15.587 -5.928 33.812 1.00 90.56 395 ASP A N 1
ATOM 3149 C CA . ASP A 1 395 ? -16.507 -6.855 33.138 1.00 90.56 395 ASP A CA 1
ATOM 3150 C C . ASP A 1 395 ? -17.396 -6.180 32.074 1.00 90.56 395 ASP A C 1
ATOM 3152 O O . ASP A 1 395 ? -18.426 -6.722 31.666 1.00 90.56 395 ASP A O 1
ATOM 3156 N N . MET A 1 396 ? -17.000 -4.994 31.608 1.00 90.56 396 MET A N 1
ATOM 3157 C CA . MET A 1 396 ? -17.749 -4.213 30.627 1.00 90.56 396 MET A CA 1
ATOM 3158 C C . MET A 1 396 ? -17.586 -4.769 29.208 1.00 90.56 396 MET A C 1
ATOM 3160 O O . MET A 1 396 ? -16.488 -4.868 28.669 1.00 90.56 396 MET A O 1
ATOM 3164 N N . THR A 1 397 ? -18.710 -5.061 28.558 1.00 89.19 397 THR A N 1
ATOM 3165 C CA . THR A 1 397 ? -18.794 -5.461 27.151 1.00 89.19 397 THR A CA 1
ATOM 3166 C C . THR A 1 397 ? -19.442 -4.350 26.332 1.00 89.19 397 THR A C 1
ATOM 3168 O O . THR A 1 397 ? -20.538 -3.879 26.646 1.00 89.19 397 THR A O 1
ATOM 3171 N N . ARG A 1 398 ? -18.785 -3.934 25.247 1.00 90.88 398 ARG A N 1
ATOM 3172 C CA . ARG A 1 398 ? -19.287 -2.888 24.347 1.00 90.88 398 ARG A CA 1
ATOM 3173 C C . ARG A 1 398 ? -20.512 -3.378 23.568 1.00 90.88 398 ARG A C 1
ATOM 3175 O O . ARG A 1 398 ? -20.421 -4.380 22.869 1.00 90.88 398 ARG A O 1
ATOM 3182 N N . LYS A 1 399 ? -21.633 -2.647 23.644 1.00 88.62 399 LYS A N 1
ATOM 3183 C CA . LYS A 1 399 ? -22.809 -2.848 22.772 1.00 88.62 399 LYS A CA 1
ATOM 3184 C C . LYS A 1 399 ? -22.721 -1.962 21.529 1.00 88.62 399 LYS A C 1
ATOM 3186 O O . LYS A 1 399 ? -22.915 -2.433 20.418 1.00 88.62 399 LYS A O 1
ATOM 3191 N N . ASN A 1 400 ? -22.424 -0.678 21.715 1.00 84.44 400 ASN A N 1
ATOM 3192 C CA . ASN A 1 400 ? -22.240 0.286 20.632 1.00 84.44 400 ASN A CA 1
ATOM 3193 C C . ASN A 1 400 ? -21.469 1.492 21.174 1.00 84.44 400 ASN A C 1
ATOM 3195 O O . ASN A 1 400 ? -21.883 2.058 22.177 1.00 84.44 400 ASN A O 1
ATOM 3199 N N . GLY A 1 401 ? -20.352 1.882 20.572 1.00 85.00 401 GLY A N 1
ATOM 3200 C CA . GLY A 1 401 ? -19.496 2.903 21.168 1.00 85.00 401 GLY A CA 1
ATOM 3201 C C . GLY A 1 401 ? -18.064 2.887 20.669 1.00 85.00 401 GLY A C 1
ATOM 3202 O O . GLY A 1 401 ? -17.663 2.058 19.847 1.00 85.00 401 GLY A O 1
ATOM 3203 N N . LEU A 1 402 ? -17.271 3.784 21.229 1.00 82.38 402 LEU A N 1
ATOM 3204 C CA . LEU A 1 402 ? -15.828 3.828 21.112 1.00 82.38 402 LEU A CA 1
ATOM 3205 C C . LEU A 1 402 ? -15.191 3.109 22.308 1.00 82.38 402 LEU A C 1
ATOM 3207 O O . LEU A 1 402 ? -15.545 3.375 23.454 1.00 82.38 402 LEU A O 1
ATOM 3211 N N . ALA A 1 403 ? -14.240 2.219 22.039 1.00 83.25 403 ALA A N 1
ATOM 3212 C CA . ALA A 1 403 ? -13.363 1.637 23.050 1.00 83.25 403 ALA A CA 1
ATOM 3213 C C . ALA A 1 403 ? -11.942 1.622 22.481 1.00 83.25 403 ALA A C 1
ATOM 3215 O O . ALA A 1 403 ? -11.637 0.814 21.604 1.00 83.25 403 ALA A O 1
ATOM 3216 N N . ILE A 1 404 ? -11.109 2.570 22.912 1.00 76.12 404 ILE A N 1
ATOM 3217 C CA . ILE A 1 404 ? -9.722 2.716 22.454 1.00 76.12 404 ILE A CA 1
ATOM 3218 C C . ILE A 1 404 ? -8.837 2.892 23.685 1.00 76.12 404 ILE A C 1
ATOM 3220 O O . ILE A 1 404 ? -9.011 3.843 24.443 1.00 76.12 404 ILE A O 1
ATOM 3224 N N . ASN A 1 405 ? -7.865 1.993 23.869 1.00 78.62 405 ASN A N 1
ATOM 3225 C CA . ASN A 1 405 ? -7.014 1.934 25.060 1.00 78.62 405 ASN A CA 1
ATOM 3226 C C . ASN A 1 405 ? -7.843 1.944 26.357 1.00 78.62 405 ASN A C 1
ATOM 3228 O O . ASN A 1 405 ? -8.532 0.973 26.652 1.00 78.62 405 ASN A O 1
ATOM 3232 N N . HIS A 1 406 ? -7.776 3.033 27.122 1.00 85.75 406 HIS A N 1
ATOM 3233 C CA . HIS A 1 406 ? -8.482 3.208 28.392 1.00 85.75 406 HIS A CA 1
ATOM 3234 C C . HIS A 1 406 ? -9.690 4.151 28.269 1.00 85.75 406 HIS A C 1
ATOM 3236 O O . HIS A 1 406 ? -10.351 4.427 29.264 1.00 85.75 406 HIS A O 1
ATOM 3242 N N . THR A 1 407 ? -9.993 4.635 27.064 1.00 88.19 407 THR A N 1
ATOM 3243 C CA . THR A 1 407 ? -11.125 5.522 26.788 1.00 88.19 407 THR A CA 1
ATOM 3244 C C . THR A 1 407 ? -12.323 4.698 26.320 1.00 88.19 407 THR A C 1
ATOM 3246 O O . THR A 1 407 ? -12.244 3.991 25.309 1.00 88.19 407 THR A O 1
ATOM 3249 N N . LEU A 1 408 ? -13.442 4.797 27.041 1.00 90.88 408 LEU A N 1
ATOM 3250 C CA . LEU A 1 408 ? -14.685 4.064 26.789 1.00 90.88 408 LEU A CA 1
ATOM 3251 C C . LEU A 1 408 ? -15.851 5.055 26.704 1.00 90.88 408 LEU A C 1
ATOM 3253 O O . LEU A 1 408 ? -16.232 5.662 27.705 1.00 90.88 408 LEU A O 1
ATOM 3257 N N . ILE A 1 409 ? -16.429 5.218 25.511 1.00 89.75 409 ILE A N 1
ATOM 3258 C CA . ILE A 1 409 ? -17.518 6.172 25.261 1.00 89.75 409 ILE A CA 1
ATOM 3259 C C . ILE A 1 409 ? -18.656 5.476 24.516 1.00 89.75 409 ILE A C 1
ATOM 3261 O O . ILE A 1 409 ? -18.454 4.958 23.420 1.00 89.75 409 ILE A O 1
ATOM 3265 N N . GLY A 1 410 ? -19.867 5.482 25.070 1.00 91.38 410 GLY A N 1
ATOM 3266 C CA . GLY A 1 410 ? -21.065 4.945 24.419 1.00 91.38 410 GLY A CA 1
ATOM 3267 C C . GLY A 1 410 ? -21.841 3.959 25.284 1.00 91.38 410 GLY A C 1
ATOM 3268 O O . GLY A 1 410 ? -21.885 4.084 26.502 1.00 91.38 410 GLY A O 1
ATOM 3269 N N . LYS A 1 411 ? -22.490 2.985 24.646 1.00 92.69 411 LYS A N 1
ATOM 3270 C CA . LYS A 1 411 ? -23.357 1.978 25.266 1.00 92.69 411 LYS A CA 1
ATOM 3271 C C . LYS A 1 411 ? -22.623 0.659 25.502 1.00 92.69 411 LYS A C 1
ATOM 3273 O O . LYS A 1 411 ? -22.077 0.046 24.580 1.00 92.69 411 LYS A O 1
ATOM 3278 N N . PHE A 1 412 ? -22.685 0.190 26.737 1.00 94.88 412 PHE A N 1
ATOM 3279 C CA . PHE A 1 412 ? -22.035 -1.007 27.250 1.00 94.88 412 PHE A CA 1
ATOM 3280 C C . PHE A 1 412 ? -23.023 -1.817 28.098 1.00 94.88 412 PHE A C 1
ATOM 3282 O O . PHE A 1 412 ? -24.116 -1.355 28.426 1.00 94.88 412 PHE A O 1
ATOM 3289 N N . LYS A 1 413 ? -22.626 -3.038 28.444 1.00 93.94 413 LYS A N 1
ATOM 3290 C CA . LYS A 1 413 ? -23.256 -3.870 29.474 1.00 93.94 413 LYS A CA 1
ATOM 3291 C C . LYS A 1 413 ? -22.181 -4.447 30.387 1.00 93.94 413 LYS A C 1
ATOM 3293 O O . LYS A 1 413 ? -21.080 -4.711 29.914 1.00 93.94 413 LYS A O 1
ATOM 3298 N N . SER A 1 414 ? -22.501 -4.678 31.649 1.00 92.31 414 SER A N 1
ATOM 3299 C CA . SER A 1 414 ? -21.717 -5.521 32.555 1.00 92.31 414 SER A CA 1
ATOM 3300 C C . SER A 1 414 ? -22.495 -6.802 32.863 1.00 92.31 414 SER A C 1
ATOM 3302 O O . SER A 1 414 ? -23.610 -6.989 32.371 1.00 92.31 414 SER A O 1
ATOM 3304 N N . LYS A 1 415 ? -21.942 -7.702 33.681 1.00 89.25 415 LYS A N 1
ATOM 3305 C CA . LYS A 1 415 ? -22.707 -8.865 34.162 1.00 89.25 415 LYS A CA 1
ATOM 3306 C C . LYS A 1 415 ? -23.870 -8.457 35.069 1.00 89.25 415 LYS A C 1
ATOM 3308 O O . LYS A 1 415 ? -24.863 -9.172 35.131 1.00 89.25 415 LYS A O 1
ATOM 3313 N N . ALA A 1 416 ? -23.728 -7.333 35.771 1.00 88.31 416 ALA A N 1
ATOM 3314 C CA . ALA A 1 416 ? -24.716 -6.823 36.721 1.00 88.31 416 ALA A CA 1
ATOM 3315 C C . ALA A 1 416 ? -25.717 -5.839 36.094 1.00 88.31 416 ALA A C 1
ATOM 3317 O O . ALA A 1 416 ? -26.823 -5.687 36.604 1.00 88.31 416 ALA A O 1
ATOM 3318 N N . TYR A 1 417 ? -25.336 -5.155 35.012 1.00 88.62 417 TYR A N 1
ATOM 3319 C CA . TYR A 1 417 ? -26.102 -4.046 34.450 1.00 88.62 417 TYR A CA 1
ATOM 3320 C C . TYR A 1 417 ? -26.214 -4.161 32.934 1.00 88.62 417 TYR A C 1
ATOM 3322 O O . TYR A 1 417 ? -25.212 -4.149 32.217 1.00 88.62 417 TYR A O 1
ATOM 3330 N N . ASP A 1 418 ? -27.442 -4.202 32.425 1.00 88.31 418 ASP A N 1
ATOM 3331 C CA . ASP A 1 418 ? -27.667 -4.390 30.993 1.00 88.31 418 ASP A CA 1
ATOM 3332 C C . ASP A 1 418 ? -27.564 -3.082 30.183 1.00 88.31 418 ASP A C 1
ATOM 3334 O O . ASP A 1 418 ? -27.254 -3.107 28.989 1.00 88.31 418 ASP A O 1
ATOM 3338 N N . ASN A 1 419 ? -27.782 -1.929 30.826 1.00 91.69 419 ASN A N 1
ATOM 3339 C CA . ASN A 1 419 ? -27.824 -0.612 30.187 1.00 91.69 419 ASN A CA 1
ATOM 3340 C C . ASN A 1 419 ? -26.821 0.361 30.825 1.00 91.69 419 ASN A C 1
ATOM 3342 O O . ASN A 1 419 ? -27.192 1.199 31.651 1.00 91.69 419 ASN A O 1
ATOM 3346 N N . CYS A 1 420 ? -25.552 0.264 30.415 1.00 94.69 420 CYS A N 1
ATOM 3347 C CA . CYS A 1 420 ? -24.491 1.173 30.847 1.00 94.69 420 CYS A CA 1
ATOM 3348 C C . CYS A 1 420 ? -24.171 2.214 29.768 1.00 94.69 420 CYS A C 1
ATOM 3350 O O . CYS A 1 420 ? -23.801 1.864 28.648 1.00 94.69 420 CYS A O 1
ATOM 3352 N N . ASN A 1 421 ? -24.229 3.493 30.118 1.00 94.56 421 ASN A N 1
ATOM 3353 C CA . ASN A 1 421 ? -23.677 4.588 29.332 1.00 94.56 421 ASN A CA 1
ATOM 3354 C C . ASN A 1 421 ? -22.321 4.983 29.927 1.00 94.56 421 ASN A C 1
ATOM 3356 O O . ASN A 1 421 ? -22.248 5.426 31.070 1.00 94.56 421 ASN A O 1
ATOM 3360 N N . LEU A 1 422 ? -21.247 4.806 29.162 1.00 93.56 422 LEU A N 1
ATOM 3361 C CA . LEU A 1 422 ? -19.890 5.158 29.573 1.00 93.56 422 LEU A CA 1
ATOM 3362 C C . LEU A 1 422 ? -19.455 6.464 28.902 1.00 93.56 422 LEU A C 1
ATOM 3364 O O . LEU A 1 422 ? -19.630 6.628 27.694 1.00 93.56 422 LEU A O 1
ATOM 3368 N N . TYR A 1 423 ? -18.847 7.349 29.686 1.00 93.00 423 TYR A N 1
ATOM 3369 C CA . TYR A 1 423 ? -18.113 8.546 29.271 1.00 93.00 423 TYR A CA 1
ATOM 3370 C C . TYR A 1 423 ? -16.792 8.579 30.043 1.00 93.00 423 TYR A C 1
ATOM 3372 O O . TYR A 1 423 ? -16.526 9.476 30.839 1.00 93.00 423 TYR A O 1
ATOM 3380 N N . ILE A 1 424 ? -16.002 7.525 29.862 1.00 92.62 424 ILE A N 1
ATOM 3381 C CA . ILE A 1 424 ? -14.738 7.303 30.556 1.00 92.62 424 ILE A CA 1
ATOM 3382 C C . ILE A 1 424 ? -13.602 7.748 29.643 1.00 92.62 424 ILE A C 1
ATOM 3384 O O . ILE A 1 424 ? -13.394 7.160 28.582 1.00 92.62 424 ILE A O 1
ATOM 3388 N N . MET A 1 425 ? -12.855 8.768 30.051 1.00 89.38 425 MET A N 1
ATOM 3389 C CA . MET A 1 425 ? -11.638 9.199 29.365 1.00 89.38 425 MET A CA 1
ATOM 3390 C C . MET A 1 425 ? -10.444 8.292 29.692 1.00 89.38 425 MET A C 1
ATOM 3392 O O . MET A 1 425 ? -9.653 7.990 28.799 1.00 89.38 425 MET A O 1
ATOM 3396 N N . ASP A 1 426 ? -10.334 7.800 30.933 1.00 89.56 426 ASP A N 1
ATOM 3397 C CA . ASP A 1 426 ? -9.294 6.840 31.346 1.00 89.56 426 ASP A CA 1
ATOM 3398 C C . ASP A 1 426 ? -9.821 5.870 32.417 1.00 89.56 426 ASP A C 1
ATOM 3400 O O . ASP A 1 426 ? -9.994 6.237 33.578 1.00 89.56 426 ASP A O 1
ATOM 3404 N N . SER A 1 427 ? -10.042 4.609 32.048 1.00 90.25 427 SER A N 1
ATOM 3405 C CA . SER A 1 427 ? -10.600 3.558 32.910 1.00 90.25 427 SER A CA 1
ATOM 3406 C C . SER A 1 427 ? -9.713 3.163 34.097 1.00 90.25 427 SER A C 1
ATOM 3408 O O . SER A 1 427 ? -10.115 2.336 34.910 1.00 90.25 427 SER A O 1
ATOM 3410 N N . ARG A 1 428 ? -8.494 3.703 34.202 1.00 91.00 428 ARG A N 1
ATOM 3411 C CA . ARG A 1 428 ? -7.600 3.495 35.355 1.00 91.00 428 ARG A CA 1
ATOM 3412 C C . ARG A 1 428 ? -7.773 4.562 36.433 1.00 91.00 428 ARG A C 1
ATOM 3414 O O . ARG A 1 428 ? -7.150 4.459 37.484 1.00 91.00 428 ARG A O 1
ATOM 3421 N N . LYS A 1 429 ? -8.547 5.611 36.148 1.00 92.44 429 LYS A N 1
ATOM 3422 C CA . LYS A 1 429 ? -8.779 6.740 37.051 1.00 92.44 429 LYS A CA 1
ATOM 3423 C C . LYS A 1 429 ? -10.132 6.601 37.752 1.00 92.44 429 LYS A C 1
ATOM 3425 O O . LYS A 1 429 ? -11.019 5.920 37.225 1.00 92.44 429 LYS A O 1
ATOM 3430 N N . PRO A 1 430 ? -10.314 7.278 38.900 1.00 93.94 430 PRO A N 1
ATOM 3431 C CA . PRO A 1 430 ? -11.598 7.307 39.584 1.00 93.94 430 PRO A CA 1
ATOM 3432 C C . PRO A 1 430 ? -12.712 7.779 38.644 1.00 93.94 430 PRO A C 1
ATOM 3434 O O . PRO A 1 430 ? -12.481 8.612 37.763 1.00 93.94 430 PRO A O 1
ATOM 3437 N N . ASN A 1 431 ? -13.906 7.217 38.799 1.00 94.69 431 ASN A N 1
ATOM 3438 C CA . ASN A 1 431 ? -15.056 7.495 37.951 1.00 94.69 431 ASN A CA 1
ATOM 3439 C C . ASN A 1 431 ? -16.348 7.638 38.753 1.00 94.69 431 ASN A C 1
ATOM 3441 O O . ASN A 1 431 ? -16.607 6.926 39.718 1.00 94.69 431 ASN A O 1
ATOM 3445 N N . LEU A 1 432 ? -17.138 8.609 38.337 1.00 94.94 432 LEU A N 1
ATOM 3446 C CA . LEU A 1 432 ? -18.460 8.871 38.847 1.00 94.94 432 LEU A CA 1
ATOM 3447 C C . LEU A 1 432 ? -19.415 7.789 38.355 1.00 94.94 432 LEU A C 1
ATOM 3449 O O . LEU A 1 432 ? -19.470 7.545 37.150 1.00 94.94 432 LEU A O 1
ATOM 3453 N N . PHE A 1 433 ? -20.204 7.216 39.255 1.00 95.75 433 PHE A N 1
ATOM 3454 C CA . PHE A 1 433 ? -21.243 6.256 38.928 1.00 95.75 433 PHE A CA 1
ATOM 3455 C C . PHE A 1 433 ? -22.620 6.783 39.344 1.00 95.75 433 PHE A C 1
ATOM 3457 O O . PHE A 1 433 ? -22.898 6.976 40.522 1.00 95.75 433 PHE A O 1
ATOM 3464 N N . ILE A 1 434 ? -23.487 7.032 38.364 1.00 95.25 434 ILE A N 1
ATOM 3465 C CA . ILE A 1 434 ? -24.838 7.560 38.561 1.00 95.25 434 ILE A CA 1
ATOM 3466 C C . ILE A 1 434 ? -25.858 6.442 38.340 1.00 95.25 434 ILE A C 1
ATOM 3468 O O . ILE A 1 434 ? -25.873 5.775 37.294 1.00 95.25 434 ILE A O 1
ATOM 3472 N N . TYR A 1 435 ? -26.762 6.298 39.305 1.00 93.62 435 TYR A N 1
ATOM 3473 C CA . TYR A 1 435 ? -27.890 5.387 39.245 1.00 93.62 435 TYR A CA 1
ATOM 3474 C C . TYR A 1 435 ? -29.187 6.147 38.977 1.00 93.62 435 TYR A C 1
ATOM 3476 O O . TYR A 1 435 ? -29.573 7.050 39.722 1.00 93.62 435 TYR A O 1
ATOM 3484 N N . THR A 1 436 ? -29.889 5.737 37.920 1.00 92.94 436 THR A N 1
ATOM 3485 C CA . THR A 1 436 ? -31.184 6.315 37.547 1.00 92.94 436 THR A CA 1
ATOM 3486 C C . THR A 1 436 ? -32.341 5.357 37.827 1.00 92.94 436 THR A C 1
ATOM 3488 O O . THR A 1 436 ? -32.170 4.131 37.787 1.00 92.94 436 THR A O 1
ATOM 3491 N N . LYS A 1 437 ? -33.529 5.921 38.075 1.00 90.94 437 LYS A N 1
ATOM 3492 C CA . LYS A 1 437 ? -34.789 5.194 38.318 1.00 90.94 437 LYS A CA 1
ATOM 3493 C C . LYS A 1 437 ? -35.216 4.326 37.127 1.00 90.94 437 LYS A C 1
ATOM 3495 O O . LYS A 1 437 ? -35.873 3.315 37.322 1.00 90.94 437 LYS A O 1
ATOM 3500 N N . GLU A 1 438 ? -34.791 4.669 35.911 1.00 86.00 438 GLU A N 1
ATOM 3501 C CA . GLU A 1 438 ? -35.068 3.920 34.672 1.00 86.00 438 GLU A CA 1
ATOM 3502 C C . GLU A 1 438 ? -34.070 2.772 34.411 1.00 86.00 438 GLU A C 1
ATOM 3504 O O . GLU A 1 438 ? -33.846 2.385 33.265 1.00 86.00 438 GLU A O 1
ATOM 3509 N N . GLU A 1 439 ? -33.384 2.283 35.447 1.00 84.00 439 GLU A N 1
ATOM 3510 C CA . GLU A 1 439 ? -32.341 1.245 35.360 1.00 84.00 439 GLU A CA 1
ATOM 3511 C C . GLU A 1 439 ? -31.142 1.576 34.446 1.00 84.00 439 GLU A C 1
ATOM 3513 O O . GLU A 1 439 ? -30.262 0.739 34.239 1.00 84.00 439 GLU A O 1
ATOM 3518 N N . LYS A 1 440 ? -31.024 2.815 33.949 1.00 88.75 440 LYS A N 1
ATOM 3519 C CA . LYS A 1 440 ? -29.818 3.271 33.248 1.00 88.75 440 LYS A CA 1
ATOM 3520 C C . LYS A 1 440 ? -28.706 3.519 34.262 1.00 88.75 440 LYS A C 1
ATOM 3522 O O . LYS A 1 440 ? -28.932 4.064 35.352 1.00 88.75 440 LYS A O 1
ATOM 3527 N N . ARG A 1 441 ? -27.501 3.099 33.895 1.00 94.31 441 ARG A N 1
ATOM 3528 C CA . ARG A 1 441 ? -26.272 3.192 34.686 1.00 94.31 441 ARG A CA 1
ATOM 3529 C C . ARG A 1 441 ? -25.281 4.051 33.931 1.00 94.31 441 ARG A C 1
ATOM 3531 O O . ARG A 1 441 ? -25.036 3.791 32.758 1.00 94.31 441 ARG A O 1
ATOM 3538 N N . ILE A 1 442 ? -24.759 5.096 34.558 1.00 94.94 442 ILE A N 1
ATOM 3539 C CA . ILE A 1 442 ? -23.969 6.102 33.842 1.00 94.94 442 ILE A CA 1
ATOM 3540 C C . ILE A 1 442 ? -22.633 6.252 34.543 1.00 94.94 442 ILE A C 1
ATOM 3542 O O . ILE A 1 442 ? -22.597 6.562 35.729 1.00 94.94 442 ILE A O 1
ATOM 3546 N N . PHE A 1 443 ? -21.551 6.027 33.807 1.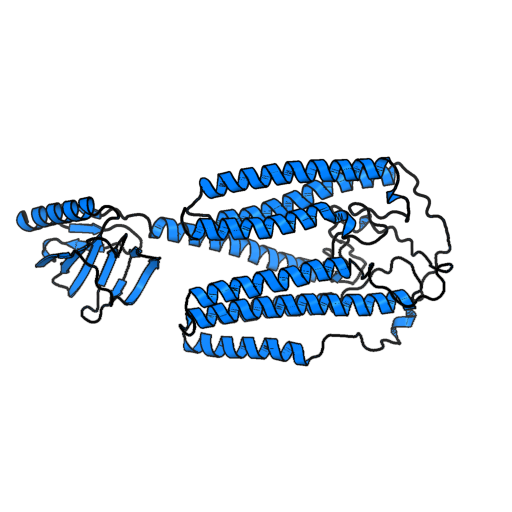00 94.69 443 PHE A N 1
ATOM 3547 C CA . PHE A 1 443 ? -20.197 6.151 34.324 1.00 94.69 443 PHE A CA 1
ATOM 3548 C C . PHE A 1 443 ? -19.492 7.302 33.628 1.00 94.69 443 PHE A C 1
ATOM 3550 O O . PHE A 1 443 ? -19.503 7.381 32.398 1.00 94.69 443 PHE A O 1
ATOM 3557 N N . ILE A 1 444 ? -18.872 8.184 34.401 1.00 94.44 444 ILE A N 1
ATOM 3558 C CA . ILE A 1 444 ? -18.254 9.402 33.884 1.00 94.44 444 ILE A CA 1
ATOM 3559 C C . ILE A 1 444 ? -16.893 9.586 34.537 1.00 94.44 444 ILE A C 1
ATOM 3561 O O . ILE A 1 444 ? -16.779 9.546 35.758 1.00 94.44 444 ILE A O 1
ATOM 3565 N N . ASN A 1 445 ? -15.860 9.849 33.746 1.00 92.94 445 ASN A N 1
ATOM 3566 C CA . ASN A 1 445 ? -14.677 10.500 34.283 1.00 92.94 445 ASN A CA 1
ATOM 3567 C C . ASN A 1 445 ? -14.018 11.419 33.270 1.00 92.94 445 ASN A C 1
ATOM 3569 O O . ASN A 1 445 ? -14.177 11.285 32.060 1.00 92.94 445 ASN A O 1
ATOM 3573 N N . TYR A 1 446 ? -13.264 12.357 33.812 1.00 90.81 446 TYR A N 1
ATOM 3574 C CA . TYR A 1 446 ? -12.373 13.214 33.062 1.00 90.81 446 TYR A CA 1
ATOM 3575 C C . TYR A 1 446 ? -10.954 12.654 33.089 1.00 90.81 446 TYR A C 1
ATOM 3577 O O . TYR A 1 446 ? -10.601 11.837 33.945 1.00 90.81 446 TYR A O 1
ATOM 3585 N N . GLU A 1 447 ? -10.098 13.128 32.180 1.00 86.75 447 GLU A N 1
ATOM 3586 C CA . GLU A 1 447 ? -8.678 12.771 32.250 1.00 86.75 447 GLU A CA 1
ATOM 3587 C C . GLU A 1 447 ? -8.053 13.255 33.564 1.00 86.75 447 GLU A C 1
ATOM 3589 O O . GLU A 1 447 ? -7.178 12.588 34.112 1.00 86.75 447 GLU A O 1
ATOM 3594 N N . ASN A 1 448 ? -8.493 14.397 34.094 1.00 89.94 448 ASN A N 1
ATOM 3595 C CA . ASN A 1 448 ? -8.086 14.855 35.415 1.00 89.94 448 ASN A CA 1
ATOM 3596 C C . ASN A 1 448 ? -9.069 14.329 36.488 1.00 89.94 448 ASN A C 1
ATOM 3598 O O . ASN A 1 448 ? -10.241 14.722 36.466 1.00 89.94 448 ASN A O 1
ATOM 3602 N N . PRO A 1 449 ? -8.620 13.496 37.451 1.00 91.75 449 PRO A N 1
ATOM 3603 C CA . PRO A 1 449 ? -9.465 13.020 38.547 1.00 91.75 449 PRO A CA 1
ATOM 3604 C C . PRO A 1 449 ? -10.125 14.146 39.351 1.00 91.75 449 PRO A C 1
ATOM 3606 O O . PRO A 1 449 ? -11.276 14.001 39.753 1.00 91.75 449 PRO A O 1
ATOM 3609 N N . ASP A 1 450 ? -9.452 15.284 39.537 1.00 92.81 450 ASP A N 1
ATOM 3610 C CA . ASP A 1 450 ? -9.982 16.393 40.338 1.00 92.81 450 ASP A CA 1
ATOM 3611 C C . ASP A 1 450 ? -11.214 17.028 39.690 1.00 92.81 450 ASP A C 1
ATOM 3613 O O . ASP A 1 450 ? -12.180 17.336 40.381 1.00 92.81 450 ASP A O 1
ATOM 3617 N N . ARG A 1 451 ? -11.255 17.107 38.353 1.00 92.38 451 ARG A N 1
ATOM 3618 C CA . ARG A 1 451 ? -12.460 17.551 37.630 1.00 92.38 451 ARG A CA 1
ATOM 3619 C C . ARG A 1 451 ? -13.618 16.569 37.779 1.00 92.38 451 ARG A C 1
ATOM 3621 O O . ARG A 1 451 ? -14.774 16.974 37.731 1.00 92.38 451 ARG A O 1
ATOM 3628 N N . THR A 1 452 ? -13.320 15.277 37.925 1.00 93.44 452 THR A N 1
ATOM 3629 C CA . THR A 1 452 ? -14.353 14.249 38.142 1.00 93.44 452 THR A CA 1
ATOM 3630 C C . THR A 1 452 ? -14.975 14.410 39.527 1.00 93.44 452 THR A C 1
ATOM 3632 O O . THR A 1 452 ? -16.193 14.339 39.656 1.00 93.44 452 THR A O 1
ATOM 3635 N N . ARG A 1 453 ? -14.153 14.708 40.541 1.00 93.69 453 ARG A N 1
ATOM 3636 C CA . ARG A 1 453 ? -14.618 15.020 41.901 1.00 93.69 453 ARG A CA 1
ATOM 3637 C C . ARG A 1 453 ? -15.406 16.328 41.949 1.00 93.69 453 ARG A C 1
ATOM 3639 O O . ARG A 1 453 ? -16.508 16.348 42.473 1.00 93.69 453 ARG A O 1
ATOM 3646 N N . GLU A 1 454 ? -14.910 17.378 41.298 1.00 93.38 454 GLU A N 1
ATOM 3647 C CA . GLU A 1 454 ? -15.629 18.653 41.186 1.00 93.38 454 GLU A CA 1
ATOM 3648 C C . GLU A 1 454 ? -17.003 18.475 40.511 1.00 93.38 454 GLU A C 1
ATOM 3650 O O . GLU A 1 454 ? -17.991 19.089 40.913 1.00 93.38 454 GLU A O 1
ATOM 3655 N N . LEU A 1 455 ? -17.091 17.615 39.489 1.00 92.94 455 LEU A N 1
ATOM 3656 C CA . LEU A 1 455 ? -18.363 17.274 38.853 1.00 92.94 455 LEU A CA 1
ATOM 3657 C C . LEU A 1 455 ? -19.308 16.544 39.817 1.00 92.94 455 LEU A C 1
ATOM 3659 O O . LEU A 1 455 ? -20.494 16.867 39.839 1.00 92.94 455 LEU A O 1
ATOM 3663 N N . TYR A 1 456 ? -18.799 15.587 40.599 1.00 94.06 456 TYR A N 1
ATOM 3664 C CA . TYR A 1 456 ? -19.575 14.903 41.637 1.00 94.06 456 TYR A CA 1
ATOM 3665 C C . TYR A 1 456 ? -20.176 15.909 42.628 1.00 94.06 456 TYR A C 1
ATOM 3667 O O . TYR A 1 456 ? -21.393 15.910 42.823 1.00 94.06 456 TYR A O 1
ATOM 3675 N N . ASP A 1 457 ? -19.356 16.819 43.163 1.00 93.25 457 ASP A N 1
ATOM 3676 C CA . ASP A 1 457 ? -19.791 17.819 44.144 1.00 93.25 457 ASP A CA 1
ATOM 3677 C C . ASP A 1 457 ? -20.896 18.727 43.580 1.00 93.25 457 ASP A C 1
ATOM 3679 O O . ASP A 1 457 ? -21.929 18.936 44.219 1.00 93.25 457 ASP A O 1
ATOM 3683 N N . LYS A 1 458 ? -20.737 19.201 42.336 1.00 91.88 458 LYS A N 1
ATOM 3684 C CA . LYS A 1 458 ? -21.743 20.049 41.676 1.00 91.88 458 LYS A CA 1
ATOM 3685 C C . LYS A 1 458 ? -23.059 19.321 41.396 1.00 91.88 458 LYS A C 1
ATOM 3687 O O . LYS A 1 458 ? -24.122 19.936 41.454 1.00 91.88 458 LYS A O 1
ATOM 3692 N N . ILE A 1 459 ? -23.015 18.029 41.060 1.00 92.00 459 ILE A N 1
ATOM 3693 C CA . ILE A 1 459 ? -24.237 17.240 40.841 1.00 92.00 459 ILE A CA 1
ATOM 3694 C C . ILE A 1 459 ? -24.965 17.017 42.170 1.00 92.00 459 ILE A C 1
ATOM 3696 O O . ILE A 1 459 ? -26.182 17.175 42.218 1.00 92.00 459 ILE A O 1
ATOM 3700 N N . ILE A 1 460 ? -24.237 16.713 43.248 1.00 91.00 460 ILE A N 1
ATOM 3701 C CA . ILE A 1 460 ? -24.809 16.577 44.595 1.00 91.00 460 ILE A CA 1
ATOM 3702 C C . ILE A 1 460 ? -25.510 17.870 45.030 1.00 91.00 460 ILE A C 1
ATOM 3704 O O . ILE A 1 460 ? -26.643 17.822 45.504 1.00 91.00 460 ILE A O 1
ATOM 3708 N N . GLU A 1 461 ? -24.880 19.028 44.820 1.00 89.88 461 GLU A N 1
ATOM 3709 C CA . GLU A 1 461 ? -25.483 20.329 45.132 1.00 89.88 461 GLU A CA 1
ATOM 3710 C C . GLU A 1 461 ? -26.806 20.544 44.375 1.00 89.88 461 GLU A C 1
ATOM 3712 O O . GLU A 1 461 ? -27.785 21.028 44.943 1.00 89.88 461 GLU A O 1
ATOM 3717 N N . LYS A 1 462 ? -26.875 20.134 43.103 1.00 89.31 462 LYS A N 1
ATOM 3718 C CA . LYS A 1 462 ? -28.098 20.229 42.291 1.00 89.31 462 LYS A CA 1
ATOM 3719 C C . LYS A 1 462 ? -29.197 19.261 42.711 1.00 89.31 462 LYS A C 1
ATOM 3721 O O . LYS A 1 462 ? -30.363 19.619 42.603 1.00 89.31 462 LYS A O 1
ATOM 3726 N N . ILE A 1 463 ? -28.841 18.065 43.174 1.00 87.06 463 ILE A N 1
ATOM 3727 C CA . ILE A 1 463 ? -29.808 17.071 43.661 1.00 87.06 463 ILE A CA 1
ATOM 3728 C C . ILE A 1 463 ? -30.381 17.479 45.025 1.00 87.06 463 ILE A C 1
ATOM 3730 O O . ILE A 1 463 ? -31.530 17.171 45.297 1.00 87.06 463 ILE A O 1
ATOM 3734 N N . HIS A 1 464 ? -29.615 18.168 45.878 1.00 81.75 464 HIS A N 1
ATOM 3735 C CA . HIS A 1 464 ? -30.117 18.642 47.174 1.00 81.75 464 HIS A CA 1
ATOM 3736 C C . HIS A 1 464 ? -30.952 19.929 47.091 1.00 81.75 464 HIS A C 1
ATOM 3738 O O . HIS A 1 464 ? -31.760 20.180 47.982 1.00 81.75 464 HIS A O 1
ATOM 3744 N N . ASN A 1 465 ? -30.729 20.758 46.065 1.00 72.25 465 ASN A N 1
ATOM 3745 C CA . ASN A 1 465 ? -31.415 22.043 45.885 1.00 72.25 465 ASN A CA 1
ATOM 3746 C C . ASN A 1 465 ? -32.685 21.969 45.009 1.00 72.25 465 ASN A C 1
ATOM 3748 O O . ASN A 1 465 ? -33.392 22.973 44.911 1.00 72.25 465 ASN A O 1
ATOM 3752 N N . ASN A 1 466 ? -32.951 20.825 44.372 1.00 57.31 466 ASN A N 1
ATOM 3753 C CA . ASN A 1 466 ? -34.190 20.492 43.654 1.00 57.31 466 ASN A CA 1
ATOM 3754 C C . ASN A 1 466 ? -34.984 19.472 44.471 1.00 57.31 466 ASN A C 1
ATOM 3756 O O . ASN A 1 466 ? -36.232 19.536 44.425 1.00 57.31 466 ASN A O 1
#

Secondary structure (DSSP, 8-state):
--HHHHHHHHHHHHHHHHHHHHHHTTTTTSPTTEETTEE--TTGGGSHHHHHHHHHHHHHHHHHHHHHHHHHHHHHHHTGGGHHHHHHHHHHHHHHHHHHHHHHHHHHHHHHHHHS-------------GGGGG------PPPHHHHHHHHHHHHHHHHHHHHTT-HHHHHHHHHHHHHHHHHHHHHHHPPP---SS-HHHHHHHHHHHHHHHHHHHHHHHHHHHHHHHHHHHHHTTSS-HHHHHHHHHHHHHHHHHHHHHHHHHH-GGGTT-----S-GGG--------GGGEETTTEE--SS---SEEE-SSSSSEEE-TTSHHHHHHHHHHHHHHHHHHHHHHHHHHHHHHHHS---EEE-SSEEEE-STT-EEEEGGGEEEEEEESS--S--EEEEEEEETTEEEEEEE-SS-S-EEEEES-TTS-EEEEEETTS-EEEEE-SSHHHHHHHHHHHHHHHHH-

InterPro domains:
  IPR043831 Domain of unknown function DUF5808 [PF19124] (303-328)

Solvent-accessible surface area (backbone atoms only — not comparable to full-atom values): 25588 Å² total; per-residue (Å²): 130,59,70,67,57,54,51,51,51,56,52,46,52,55,55,50,52,49,52,48,50,50,52,78,36,34,52,78,35,20,41,90,42,38,55,53,42,38,74,49,57,80,72,57,74,71,39,66,73,51,47,50,50,52,52,52,44,54,53,51,44,53,54,53,50,52,52,49,53,54,52,47,57,51,48,45,66,75,37,63,67,35,42,69,41,51,51,56,52,47,52,55,52,49,54,50,51,47,49,52,50,48,41,58,49,24,53,54,52,54,48,50,59,70,78,44,88,82,74,67,81,85,64,56,81,72,84,76,72,74,75,64,71,79,70,71,69,75,76,61,64,79,65,72,69,61,58,49,54,55,51,51,54,53,50,53,38,35,56,53,19,55,75,66,75,44,42,68,59,34,50,52,40,50,54,53,44,50,53,42,52,49,50,42,50,44,54,73,66,37,52,79,83,78,72,40,45,52,70,66,61,52,52,53,41,42,42,52,32,42,33,54,52,39,48,44,47,46,47,51,35,51,25,53,49,49,38,46,42,44,51,50,37,41,76,64,69,74,45,54,74,71,56,42,54,53,48,43,50,48,36,48,53,55,47,47,52,51,38,53,53,49,50,66,58,34,33,26,84,18,71,61,57,86,70,95,72,78,70,85,89,70,59,32,44,54,85,72,94,57,55,88,34,27,52,87,38,51,49,35,44,44,80,86,55,87,60,55,39,30,60,36,55,55,28,71,58,74,38,50,19,59,54,38,70,70,43,48,54,51,51,50,53,52,50,51,51,53,52,50,50,52,50,50,42,42,53,49,30,48,50,50,49,63,64,69,46,85,62,61,69,44,80,55,97,65,30,43,36,35,55,65,100,69,44,51,75,43,49,45,89,44,50,80,48,75,45,82,33,70,68,56,81,84,63,63,42,82,74,50,70,52,77,54,96,48,25,35,38,27,36,27,26,41,92,90,39,78,44,29,41,36,45,28,51,37,51,84,40,42,31,39,40,39,38,34,77,82,65,42,35,38,38,38,25,44,83,51,54,67,60,32,51,53,49,50,55,54,50,51,54,53,56,73,76,105

Radius of gyration: 30.48 Å; Cα contacts (8 Å, |Δi|>4): 607; chains: 1; bounding box: 65×50×87 Å

pLDDT: mean 85.54, std 13.53, range [36.81, 98.44]